Protein AF-A0A949FRY8-F1 (afdb_monomer)

Structure (mmCIF, N/CA/C/O backbone):
data_AF-A0A949FRY8-F1
#
_entry.id   AF-A0A949FRY8-F1
#
loop_
_atom_site.group_PDB
_atom_site.id
_atom_site.type_symbol
_atom_site.label_atom_id
_atom_site.label_alt_id
_atom_site.label_comp_id
_atom_site.label_asym_id
_atom_site.label_entity_id
_atom_site.label_seq_id
_atom_site.pdbx_PDB_ins_code
_atom_site.Cartn_x
_atom_site.Cartn_y
_atom_site.Cartn_z
_atom_site.occupancy
_atom_site.B_iso_or_equiv
_atom_site.auth_seq_id
_atom_site.auth_comp_id
_atom_site.auth_asym_id
_atom_site.auth_atom_id
_atom_site.pdbx_PDB_model_num
ATOM 1 N N . TRP A 1 1 ? -11.190 12.862 35.027 1.00 76.12 1 TRP A N 1
ATOM 2 C CA . TRP A 1 1 ? -12.661 12.863 34.946 1.00 76.12 1 TRP A CA 1
ATOM 3 C C . TRP A 1 1 ? -13.226 13.927 34.004 1.00 76.12 1 TRP A C 1
ATOM 5 O O . TRP A 1 1 ? -13.493 13.570 32.870 1.00 76.12 1 TRP A O 1
ATOM 15 N N . LEU A 1 2 ? -13.365 15.213 34.380 1.00 82.31 2 LEU A N 1
ATOM 16 C CA . LEU A 1 2 ? -14.053 16.210 33.523 1.00 82.31 2 LEU A CA 1
ATOM 17 C C . LEU A 1 2 ? -13.452 16.313 32.110 1.00 82.31 2 LEU A C 1
ATOM 19 O O . LEU A 1 2 ? -14.172 16.298 31.119 1.00 82.31 2 LEU A O 1
ATOM 23 N N . PHE A 1 3 ? -12.123 16.340 32.022 1.00 84.75 3 PHE A N 1
ATOM 24 C CA . PHE A 1 3 ? -11.415 16.319 30.744 1.00 84.75 3 PHE A CA 1
ATOM 25 C C . PHE A 1 3 ? -11.724 15.067 29.903 1.00 84.75 3 PHE A C 1
ATOM 27 O O . PHE A 1 3 ? -11.926 15.177 28.698 1.00 84.75 3 PHE A O 1
ATOM 34 N N . GLU A 1 4 ? -11.775 13.885 30.524 1.00 83.06 4 GLU A N 1
ATOM 35 C CA . GLU A 1 4 ? -12.012 12.612 29.828 1.00 83.06 4 GLU A CA 1
ATOM 36 C C . GLU A 1 4 ? -13.436 12.541 29.270 1.00 83.06 4 GLU A C 1
ATOM 38 O O . GLU A 1 4 ? -13.620 12.114 28.133 1.00 83.06 4 GLU A O 1
ATOM 43 N N . GLU A 1 5 ? -14.423 13.030 30.026 1.00 83.12 5 GLU A N 1
ATOM 44 C CA . GLU A 1 5 ? -15.814 13.145 29.572 1.00 83.12 5 GLU A CA 1
ATOM 45 C C . GLU A 1 5 ? -15.948 14.134 28.405 1.00 83.12 5 GLU A C 1
ATOM 47 O O . GLU A 1 5 ? -16.543 13.809 27.374 1.00 83.12 5 GLU A O 1
ATOM 52 N N . CYS A 1 6 ? -15.335 15.321 28.514 1.00 86.19 6 CYS A N 1
ATOM 53 C CA . CYS A 1 6 ? -15.311 16.296 27.422 1.00 86.19 6 CYS A CA 1
ATOM 54 C C . CYS A 1 6 ? -14.658 15.710 26.163 1.00 86.19 6 CYS A C 1
ATOM 56 O O . CYS A 1 6 ? -15.222 15.808 25.073 1.00 86.19 6 CYS A O 1
ATOM 58 N N . TYR A 1 7 ? -13.509 15.048 26.308 1.00 84.12 7 TYR A N 1
ATOM 59 C CA . TYR A 1 7 ? -12.798 14.439 25.189 1.00 84.12 7 TYR A CA 1
ATOM 60 C C . TYR A 1 7 ? -13.595 13.304 24.536 1.00 84.12 7 TYR A C 1
ATOM 62 O O . TYR A 1 7 ? -13.629 13.215 23.311 1.00 84.12 7 TYR A O 1
ATOM 70 N N . ALA A 1 8 ? -14.275 12.460 25.316 1.00 76.81 8 ALA A N 1
ATOM 71 C CA . ALA A 1 8 ? -15.113 11.386 24.782 1.00 76.81 8 ALA A CA 1
ATOM 72 C C . ALA A 1 8 ? -16.296 11.914 23.953 1.00 76.81 8 ALA A C 1
ATOM 74 O O . ALA A 1 8 ? -16.724 11.261 22.997 1.00 76.81 8 ALA A O 1
ATOM 75 N N . TRP A 1 9 ? -16.819 13.092 24.306 1.00 80.38 9 TRP A N 1
ATOM 76 C CA . TRP A 1 9 ? -17.918 13.727 23.584 1.00 80.38 9 TRP A CA 1
ATOM 77 C C . TRP A 1 9 ? -17.458 14.471 22.329 1.00 80.38 9 TRP A C 1
ATOM 79 O O . TRP A 1 9 ? -18.055 14.312 21.265 1.00 80.38 9 TRP A O 1
ATOM 89 N N . VAL A 1 10 ? -16.395 15.269 22.456 1.00 84.56 10 VAL A N 1
ATOM 90 C CA . VAL A 1 10 ? -15.826 16.070 21.361 1.00 84.56 10 VAL A CA 1
ATOM 91 C C . VAL A 1 10 ? -15.116 15.171 20.343 1.00 84.56 10 VAL A C 1
ATOM 93 O O . VAL A 1 10 ? -15.197 15.396 19.139 1.00 84.56 10 VAL A O 1
ATOM 96 N N . GLY A 1 11 ? -14.439 14.122 20.813 1.00 81.06 11 GLY A N 1
ATOM 97 C CA . GLY A 1 11 ? -13.675 13.199 19.975 1.00 81.06 11 GLY A CA 1
ATOM 98 C C . GLY A 1 11 ? -12.375 13.793 19.425 1.00 81.06 11 GLY A C 1
ATOM 99 O O . GLY A 1 11 ? -11.789 13.219 18.505 1.00 81.06 11 GLY A O 1
ATOM 100 N N . ASP A 1 12 ? -11.928 14.934 19.966 1.00 85.69 12 ASP A N 1
ATOM 101 C CA . ASP A 1 12 ? -10.720 15.632 19.538 1.00 85.69 12 ASP A CA 1
ATOM 102 C C . ASP A 1 12 ? -9.998 16.363 20.681 1.00 85.69 12 ASP A C 1
ATOM 104 O O . ASP A 1 12 ? -10.585 17.135 21.444 1.00 85.69 12 ASP A O 1
ATOM 108 N N . LEU A 1 13 ? -8.688 16.125 20.782 1.00 88.25 13 LEU A N 1
ATOM 109 C CA . LEU A 1 13 ? -7.864 16.595 21.894 1.00 88.25 13 LEU A CA 1
ATOM 110 C C . LEU A 1 13 ? -7.610 18.098 21.799 1.00 88.25 13 LEU A C 1
ATOM 112 O O . LEU A 1 13 ? -7.719 18.807 22.795 1.00 88.25 13 LEU A O 1
ATOM 116 N N . ALA A 1 14 ? -7.281 18.580 20.600 1.00 90.50 14 ALA A N 1
ATOM 117 C CA . ALA A 1 14 ? -6.985 19.987 20.374 1.00 90.50 14 ALA A CA 1
ATOM 118 C C . ALA A 1 14 ? -8.228 20.851 20.597 1.00 90.50 14 ALA A C 1
ATOM 120 O O . ALA A 1 14 ? -8.128 21.901 21.218 1.00 90.50 14 ALA A O 1
ATOM 121 N N . GLU A 1 15 ? -9.399 20.392 20.156 1.00 89.31 15 GLU A N 1
ATOM 122 C CA . GLU A 1 15 ? -10.671 21.075 20.394 1.00 89.31 15 GLU A CA 1
ATOM 123 C C . GLU A 1 15 ? -11.030 21.118 21.884 1.00 89.31 15 GLU A C 1
ATOM 125 O O . GLU A 1 15 ? -11.375 22.178 22.406 1.00 89.31 15 GLU A O 1
ATOM 130 N N . THR A 1 16 ? -10.849 19.997 22.592 1.00 91.19 16 THR A N 1
ATOM 131 C CA . THR A 1 16 ? -11.085 19.914 24.042 1.00 91.19 16 THR A CA 1
ATOM 132 C C . THR A 1 16 ? -10.162 20.861 24.812 1.00 91.19 16 THR A C 1
ATOM 134 O O . THR A 1 16 ? -10.627 21.657 25.625 1.00 91.19 16 THR A O 1
ATOM 137 N N . LEU A 1 17 ? -8.854 20.835 24.531 1.00 90.75 17 LEU A N 1
ATOM 138 C CA . LEU A 1 17 ? -7.884 21.737 25.159 1.00 90.75 17 LEU A CA 1
ATOM 139 C C . LEU A 1 17 ? -8.165 23.201 24.806 1.00 90.75 17 LEU A C 1
ATOM 141 O O . LEU A 1 17 ? -8.150 24.056 25.685 1.00 90.75 17 LEU A O 1
ATOM 145 N N . ASN A 1 18 ? -8.488 23.495 23.545 1.00 91.06 18 ASN A N 1
ATOM 146 C CA . ASN A 1 18 ? -8.797 24.854 23.111 1.00 91.06 18 ASN A CA 1
ATOM 147 C C . ASN A 1 18 ? -10.035 25.437 23.810 1.00 91.06 18 ASN A C 1
ATOM 149 O O . ASN A 1 18 ? -10.123 26.654 23.967 1.00 91.06 18 ASN A O 1
ATOM 153 N N . ALA A 1 19 ? -10.986 24.592 24.214 1.00 90.19 19 ALA A N 1
ATOM 154 C CA . ALA A 1 19 ? -12.159 24.999 24.979 1.00 90.19 19 ALA A CA 1
ATOM 155 C C . ALA A 1 19 ? -11.876 25.175 26.482 1.00 90.19 19 ALA A C 1
ATOM 157 O O . ALA A 1 19 ? -12.528 25.996 27.120 1.00 90.19 19 ALA A O 1
ATOM 158 N N . LEU A 1 20 ? -10.930 24.415 27.044 1.00 90.62 20 LEU A N 1
ATOM 159 C CA . LEU A 1 20 ? -10.640 24.407 28.483 1.00 90.62 20 LEU A CA 1
ATOM 160 C C . LEU A 1 20 ? -9.547 25.398 28.906 1.00 90.62 20 LEU A C 1
ATOM 162 O O . LEU A 1 20 ? -9.543 25.830 30.057 1.00 90.62 20 LEU A O 1
ATOM 166 N N . ILE A 1 21 ? -8.614 25.749 28.014 1.00 90.44 21 ILE A N 1
ATOM 167 C CA . ILE A 1 21 ? -7.531 26.689 28.332 1.00 90.44 21 ILE A CA 1
ATOM 168 C C . ILE A 1 21 ? -8.108 28.112 28.449 1.00 90.44 21 ILE A C 1
ATOM 170 O O . ILE A 1 21 ? -8.674 28.620 27.472 1.00 90.44 21 ILE A O 1
ATOM 174 N N . PRO A 1 22 ? -7.941 28.783 29.605 1.00 88.06 22 PRO A N 1
ATOM 175 C CA . PRO A 1 22 ? -8.439 30.138 29.804 1.00 88.06 22 PRO A CA 1
ATOM 176 C C . PRO A 1 22 ? -7.689 31.131 28.912 1.00 88.06 22 PRO A C 1
ATOM 178 O O . PRO A 1 22 ? -6.493 30.984 28.660 1.00 88.06 22 PRO A O 1
ATOM 181 N N . GLU A 1 23 ? -8.392 32.148 28.427 1.00 88.50 23 GLU A N 1
ATOM 182 C CA . GLU A 1 23 ? -7.793 33.229 27.643 1.00 88.50 23 GLU A CA 1
ATOM 183 C C . GLU A 1 23 ? -7.153 34.275 28.569 1.00 88.50 23 GLU A C 1
ATOM 185 O O . GLU A 1 23 ? -7.718 34.658 29.594 1.00 88.50 23 GLU A O 1
ATOM 190 N N . GLN A 1 24 ? -5.954 34.725 28.207 1.00 88.31 24 GLN A N 1
ATOM 191 C CA . GLN A 1 24 ? -5.219 35.821 28.841 1.00 88.31 24 GLN A CA 1
ATOM 192 C C . GLN A 1 24 ? -4.956 36.934 27.818 1.00 88.31 24 GLN A C 1
ATOM 194 O O . GLN A 1 24 ? -5.333 36.825 26.653 1.00 88.31 24 GLN A O 1
ATOM 199 N N . THR A 1 25 ? -4.284 38.011 28.238 1.00 84.00 25 THR A N 1
ATOM 200 C CA . THR A 1 25 ? -3.879 39.098 27.338 1.00 84.00 25 THR A CA 1
ATOM 201 C C . THR A 1 25 ? -3.108 38.549 26.138 1.00 84.00 25 THR A C 1
ATOM 203 O O . THR A 1 25 ? -2.018 37.981 26.293 1.00 84.00 25 THR A O 1
ATOM 206 N N . ALA A 1 26 ? -3.693 38.741 24.955 1.00 80.81 26 ALA A N 1
ATOM 207 C CA . ALA A 1 26 ? -3.183 38.213 23.703 1.00 80.81 26 ALA A CA 1
ATOM 208 C C . ALA A 1 26 ? -1.766 38.721 23.409 1.00 80.81 26 ALA A C 1
ATOM 210 O O . ALA A 1 26 ? -1.416 39.873 23.683 1.00 80.81 26 ALA A O 1
ATOM 211 N N . MET A 1 27 ? -0.936 37.841 22.859 1.00 83.38 27 MET A N 1
ATOM 212 C CA . MET A 1 27 ? 0.342 38.230 22.268 1.00 83.38 27 MET A CA 1
ATOM 213 C C . MET A 1 27 ? 0.123 38.981 20.950 1.00 83.38 27 MET A C 1
ATOM 215 O O . MET A 1 27 ? -0.942 38.890 20.343 1.00 83.38 27 MET A O 1
ATOM 219 N N . ALA A 1 28 ? 1.142 39.724 20.510 1.00 79.62 28 ALA A N 1
ATOM 220 C CA . ALA A 1 28 ? 1.143 40.318 19.177 1.00 79.62 28 ALA A CA 1
ATOM 221 C C . ALA A 1 28 ? 1.055 39.227 18.099 1.00 79.62 28 ALA A C 1
ATOM 223 O O . ALA A 1 28 ? 1.568 38.122 18.300 1.00 79.62 28 ALA A O 1
ATOM 224 N N . GLU A 1 29 ? 0.444 39.556 16.958 1.00 83.12 29 GLU A N 1
ATOM 225 C CA . GLU A 1 29 ? 0.411 38.666 15.798 1.00 83.12 29 GLU A CA 1
ATOM 226 C C . GLU A 1 29 ? 1.830 38.268 15.379 1.00 83.12 29 GLU A C 1
ATOM 228 O O . GLU A 1 29 ? 2.753 39.087 15.344 1.00 83.12 29 GLU A O 1
ATOM 233 N N . GLN A 1 30 ? 2.000 36.989 15.059 1.00 84.06 30 GLN A N 1
ATOM 234 C CA . GLN A 1 30 ? 3.271 36.427 14.619 1.00 84.06 30 GLN A CA 1
ATOM 235 C C . GLN A 1 30 ? 3.125 35.861 13.210 1.00 84.06 30 GLN A C 1
ATOM 237 O O . GLN A 1 30 ? 2.072 35.342 12.835 1.00 84.06 30 GLN A O 1
ATOM 242 N N . SER A 1 31 ? 4.202 35.932 12.426 1.00 88.62 31 SER A N 1
ATOM 243 C CA . SER A 1 31 ? 4.239 35.305 11.107 1.00 88.62 31 SER A CA 1
ATOM 244 C C . SER A 1 31 ? 4.176 33.781 11.222 1.00 88.62 31 SER A C 1
ATOM 246 O O . SER A 1 31 ? 4.634 33.191 12.202 1.00 88.62 31 SER A O 1
ATOM 248 N N . LEU A 1 32 ? 3.694 33.116 10.168 1.00 85.31 32 LEU A N 1
ATOM 249 C CA . LEU A 1 32 ? 3.722 31.654 10.089 1.00 85.31 32 LEU A CA 1
ATOM 250 C C . LEU A 1 32 ? 5.139 31.092 10.288 1.00 85.31 32 LEU A C 1
ATOM 252 O O . LEU A 1 32 ? 5.299 30.100 10.991 1.00 85.31 32 LEU A O 1
ATOM 256 N N . SER A 1 33 ? 6.164 31.737 9.721 1.00 85.44 33 SER A N 1
ATOM 257 C CA . SER A 1 33 ? 7.561 31.327 9.920 1.00 85.44 33 SER A CA 1
ATOM 258 C C . SER A 1 33 ? 7.957 31.343 11.397 1.00 85.44 33 SER A C 1
ATOM 260 O O . SER A 1 33 ? 8.504 30.360 11.882 1.00 85.44 33 SER A O 1
ATOM 262 N N . SER A 1 34 ? 7.576 32.389 12.137 1.00 87.38 34 SER A N 1
ATOM 263 C CA . SER A 1 34 ? 7.850 32.493 13.571 1.00 87.38 34 SER A CA 1
ATOM 264 C C . SER A 1 34 ? 7.170 31.381 14.375 1.00 87.38 34 SER A C 1
ATOM 266 O O . SER A 1 34 ? 7.779 30.830 15.293 1.00 87.38 34 SER A O 1
ATOM 268 N N . TRP A 1 35 ? 5.939 30.999 14.011 1.00 86.81 35 TRP A N 1
ATOM 269 C CA . TRP A 1 35 ? 5.269 29.853 14.630 1.00 86.81 35 TRP A CA 1
ATOM 270 C C . TRP A 1 35 ? 6.004 28.540 14.345 1.00 86.81 35 TRP A C 1
ATOM 272 O O . TRP A 1 35 ? 6.215 27.753 15.266 1.00 86.81 35 TRP A O 1
ATOM 282 N N . ILE A 1 36 ? 6.423 28.296 13.097 1.00 85.44 36 ILE A N 1
ATOM 283 C CA . ILE A 1 36 ? 7.158 27.076 12.724 1.00 85.44 36 ILE A CA 1
ATOM 284 C C . ILE A 1 36 ? 8.512 26.992 13.442 1.00 85.44 36 ILE A C 1
ATOM 286 O O . ILE A 1 36 ? 8.862 25.918 13.936 1.00 85.44 36 ILE A O 1
ATOM 290 N N . ASP A 1 37 ? 9.232 28.105 13.570 1.00 85.94 37 ASP A N 1
ATOM 291 C CA . ASP A 1 37 ? 10.505 28.151 14.294 1.00 85.94 37 ASP A CA 1
ATOM 292 C C . ASP A 1 37 ? 10.311 27.804 15.777 1.00 85.94 37 ASP A C 1
ATOM 294 O O . ASP A 1 37 ? 11.029 26.967 16.326 1.00 85.94 37 ASP A O 1
ATOM 298 N N . GLN A 1 38 ? 9.266 28.343 16.415 1.00 86.50 38 GLN A N 1
ATOM 299 C CA . GLN A 1 38 ? 8.925 28.003 17.800 1.00 86.50 38 GLN A CA 1
ATOM 300 C C . GLN A 1 38 ? 8.539 26.528 17.980 1.00 86.50 38 GLN A C 1
ATOM 302 O O . GLN A 1 38 ? 8.856 25.933 19.016 1.00 86.50 38 GLN A O 1
ATOM 307 N N . LEU A 1 39 ? 7.880 25.917 16.988 1.00 84.94 39 LEU A N 1
ATOM 308 C CA . LEU A 1 39 ? 7.609 24.476 16.990 1.00 84.94 39 LEU A CA 1
ATOM 309 C C . LEU A 1 39 ? 8.904 23.660 16.917 1.00 84.94 39 LEU A C 1
ATOM 311 O O . LEU A 1 39 ? 9.018 22.639 17.601 1.00 84.94 39 LEU A O 1
ATOM 315 N N . ASP A 1 40 ? 9.875 24.086 16.108 1.00 84.50 40 ASP A N 1
ATOM 316 C CA . ASP A 1 40 ? 11.157 23.389 15.996 1.00 84.50 40 ASP A CA 1
ATOM 317 C C . ASP A 1 40 ? 12.017 23.550 17.258 1.00 84.50 40 ASP A C 1
ATOM 319 O O . ASP A 1 40 ? 12.640 22.587 17.709 1.00 84.50 40 ASP A O 1
ATOM 323 N N . GLU A 1 41 ? 11.975 24.717 17.906 1.00 88.81 41 GLU A N 1
ATOM 324 C CA . GLU A 1 41 ? 12.578 24.927 19.226 1.00 88.81 41 GLU A CA 1
ATOM 325 C C . GLU A 1 41 ? 12.000 23.976 20.276 1.00 88.81 41 GLU A C 1
ATOM 327 O O . GLU A 1 41 ? 12.749 23.323 21.004 1.00 88.81 41 GLU A O 1
ATOM 332 N N . LEU A 1 42 ? 10.667 23.858 20.340 1.00 88.19 42 LEU A N 1
ATOM 333 C CA . LEU A 1 42 ? 9.992 22.982 21.300 1.00 88.19 42 LEU A CA 1
ATOM 334 C C . LEU A 1 42 ? 10.423 21.522 21.148 1.00 88.19 42 LEU A C 1
ATOM 336 O O . LEU A 1 42 ? 10.518 20.815 22.148 1.00 88.19 42 LEU A O 1
ATOM 340 N N . ARG A 1 43 ? 10.748 21.055 19.935 1.00 85.56 43 ARG A N 1
ATOM 341 C CA . ARG A 1 43 ? 11.257 19.685 19.719 1.00 85.56 43 ARG A CA 1
ATOM 342 C C . ARG A 1 43 ? 12.581 19.413 20.429 1.00 85.56 43 ARG A C 1
ATOM 344 O O . ARG A 1 43 ? 12.859 18.257 20.735 1.00 85.56 43 ARG A O 1
ATOM 351 N N . ARG A 1 44 ? 13.381 20.451 20.677 1.00 88.12 44 ARG A N 1
ATOM 352 C CA . ARG A 1 44 ? 14.721 20.357 21.277 1.00 88.12 44 ARG A CA 1
ATOM 353 C C . ARG A 1 44 ? 14.705 20.490 22.805 1.00 88.12 44 ARG A C 1
ATOM 355 O O . ARG A 1 44 ? 15.730 20.252 23.431 1.00 88.12 44 ARG A O 1
ATOM 362 N N . MET A 1 45 ? 13.560 20.849 23.389 1.00 93.12 45 MET A N 1
ATOM 363 C CA . MET A 1 45 ? 13.374 21.051 24.829 1.00 93.12 45 MET A CA 1
ATOM 364 C C . MET A 1 45 ? 13.027 19.750 25.571 1.00 93.12 45 MET A C 1
ATOM 366 O O . MET A 1 45 ? 12.418 18.826 25.015 1.00 93.12 45 MET A O 1
ATOM 370 N N . THR A 1 46 ? 13.366 19.697 26.857 1.00 94.75 46 THR A N 1
ATOM 371 C CA . THR A 1 46 ? 12.913 18.660 27.798 1.00 94.75 46 THR A CA 1
ATOM 372 C C . THR A 1 46 ? 11.409 18.767 28.065 1.00 94.75 46 THR A C 1
ATOM 374 O O . THR A 1 46 ? 10.784 19.791 27.791 1.00 94.75 46 THR A O 1
ATOM 377 N N 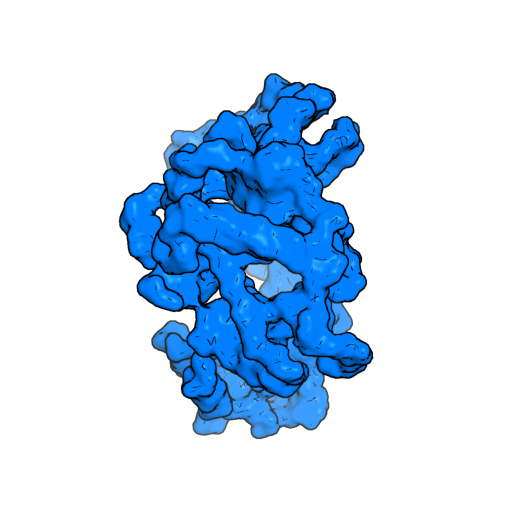. ASP A 1 47 ? 10.798 17.713 28.608 1.00 92.56 47 ASP A N 1
ATOM 378 C CA . ASP A 1 47 ? 9.350 17.709 28.861 1.00 92.56 47 ASP A CA 1
ATOM 379 C C . ASP A 1 47 ? 8.927 18.764 29.893 1.00 92.56 47 ASP A C 1
ATOM 381 O O . ASP A 1 47 ? 7.893 19.406 29.717 1.00 92.56 47 ASP A O 1
ATOM 385 N N . LEU A 1 48 ? 9.763 19.025 30.904 1.00 94.25 48 LEU A N 1
ATOM 386 C CA . LEU A 1 48 ? 9.514 20.079 31.891 1.00 94.25 48 LEU A CA 1
ATOM 387 C C . LEU A 1 48 ? 9.595 21.481 31.265 1.00 94.25 48 LEU A C 1
ATOM 389 O O . LEU A 1 48 ? 8.754 22.334 31.534 1.00 94.25 48 LEU A O 1
ATOM 393 N N . GLU A 1 49 ? 10.578 21.723 30.395 1.00 94.31 49 GLU A N 1
ATOM 394 C CA . GLU A 1 49 ? 10.704 22.994 29.669 1.00 94.31 49 GLU A CA 1
ATOM 395 C C . GLU A 1 49 ? 9.537 23.215 28.703 1.00 94.31 49 GLU A C 1
ATOM 397 O O . GLU A 1 49 ? 8.991 24.318 28.643 1.00 94.31 49 GLU A O 1
ATOM 402 N N . LYS A 1 50 ? 9.116 22.164 27.986 1.00 93.00 50 LYS A N 1
ATOM 403 C CA . LYS A 1 50 ? 7.926 22.206 27.125 1.00 93.00 50 LYS A CA 1
ATOM 404 C C . LYS A 1 50 ? 6.690 22.558 27.934 1.00 93.00 50 LYS A C 1
ATOM 406 O O . LYS A 1 50 ? 5.960 23.452 27.523 1.00 93.00 50 LYS A O 1
ATOM 411 N N . GLN A 1 51 ? 6.469 21.887 29.064 1.00 91.69 51 GLN A N 1
ATOM 412 C CA . GLN A 1 51 ? 5.326 22.157 29.931 1.00 91.69 51 GLN A CA 1
ATOM 413 C C . GLN A 1 51 ? 5.318 23.622 30.378 1.00 91.69 51 GLN A C 1
ATOM 415 O O . GLN A 1 51 ? 4.357 24.334 30.104 1.00 91.69 51 GLN A O 1
ATOM 420 N N . ASN A 1 52 ? 6.426 24.103 30.947 1.00 93.38 52 ASN A N 1
ATOM 421 C CA . ASN A 1 52 ? 6.540 25.487 31.411 1.00 93.38 52 ASN A CA 1
ATOM 422 C C . ASN A 1 52 ? 6.307 26.507 30.283 1.00 93.38 52 ASN A C 1
ATOM 424 O O . ASN A 1 52 ? 5.619 27.509 30.484 1.00 93.38 52 ASN A O 1
ATOM 428 N N . LYS A 1 53 ? 6.857 26.260 29.083 1.00 91.81 53 LYS A N 1
ATOM 429 C CA . LYS A 1 53 ? 6.656 27.132 27.916 1.00 91.81 53 LYS A CA 1
ATOM 430 C C . LYS A 1 53 ? 5.197 27.110 27.457 1.00 91.81 53 LYS A C 1
ATOM 432 O O . LYS A 1 53 ? 4.629 28.175 27.247 1.00 91.81 53 LYS A O 1
ATOM 437 N N . LEU A 1 54 ? 4.583 25.933 27.320 1.00 90.94 54 LEU A N 1
ATOM 438 C CA . LEU A 1 54 ? 3.196 25.785 26.864 1.00 90.94 54 LEU A CA 1
ATOM 439 C C . LEU A 1 54 ? 2.192 26.393 27.854 1.00 90.94 54 LEU A C 1
ATOM 441 O O . LEU A 1 54 ? 1.283 27.096 27.412 1.00 90.94 54 LEU A O 1
ATOM 445 N N . ASP A 1 55 ? 2.387 26.195 29.160 1.00 90.25 55 ASP A N 1
ATOM 446 C CA . ASP A 1 55 ? 1.515 26.729 30.216 1.00 90.25 55 ASP A CA 1
ATOM 447 C C . ASP A 1 55 ? 1.507 28.265 30.226 1.00 90.25 55 ASP A C 1
ATOM 449 O O . ASP A 1 55 ? 0.460 28.888 30.403 1.00 90.25 55 ASP A O 1
ATOM 453 N N . ALA A 1 56 ? 2.661 28.893 29.978 1.00 89.56 56 ALA A N 1
ATOM 454 C CA . ALA A 1 56 ? 2.770 30.349 29.889 1.00 89.56 56 ALA A CA 1
ATOM 455 C C . ALA A 1 56 ? 2.268 30.917 28.548 1.00 89.56 56 ALA A C 1
ATOM 457 O O . ALA A 1 56 ? 1.833 32.069 28.474 1.00 89.56 56 ALA A O 1
ATOM 458 N N . TRP A 1 57 ? 2.371 30.135 27.474 1.00 90.06 57 TRP A N 1
ATOM 459 C CA . TRP A 1 57 ? 2.192 30.613 26.107 1.00 90.06 57 TRP A CA 1
ATOM 460 C C . TRP A 1 57 ? 0.781 30.390 25.566 1.00 90.06 57 TRP A C 1
ATOM 462 O O . TRP A 1 57 ? 0.167 31.344 25.093 1.00 90.06 57 TRP A O 1
ATOM 472 N N . LEU A 1 58 ? 0.227 29.175 25.677 1.00 91.44 58 LEU A N 1
ATOM 473 C CA . LEU A 1 58 ? -1.081 28.821 25.105 1.00 91.44 58 LEU A CA 1
ATOM 474 C C . LEU A 1 58 ? -2.240 29.713 25.588 1.00 91.44 58 LEU A C 1
ATOM 476 O O . LEU A 1 58 ? -3.090 30.048 24.761 1.00 91.44 58 LEU A O 1
ATOM 480 N N . PRO A 1 59 ? -2.311 30.156 26.860 1.00 94.00 59 PRO A N 1
ATOM 481 C CA . PRO A 1 59 ? -3.360 31.080 27.299 1.00 94.00 59 PRO A CA 1
ATOM 482 C C . PRO A 1 59 ? -3.340 32.435 26.579 1.00 94.00 59 PRO A C 1
ATOM 484 O O . PRO A 1 59 ? -4.362 33.111 26.520 1.00 94.00 59 PRO A O 1
ATOM 487 N N . ARG A 1 60 ? -2.185 32.839 26.037 1.00 92.44 60 ARG A N 1
ATOM 488 C CA . ARG A 1 60 ? -1.971 34.141 25.391 1.00 92.44 60 ARG A CA 1
ATOM 489 C C . ARG A 1 60 ? -2.055 34.081 23.862 1.00 92.44 60 ARG A C 1
ATOM 491 O O . ARG A 1 60 ? -1.883 35.108 23.207 1.00 92.44 60 ARG A O 1
ATOM 498 N N 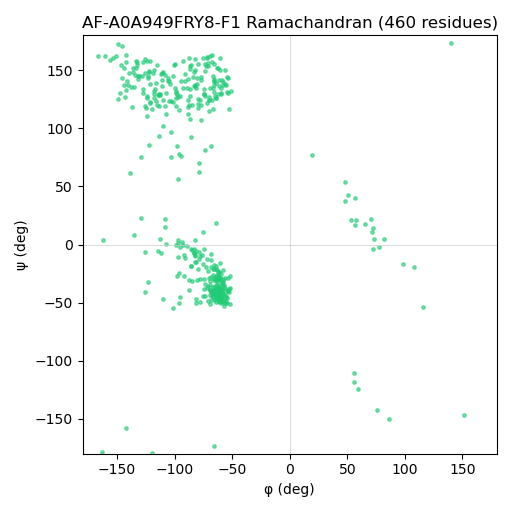. VAL A 1 61 ? -2.294 32.900 23.291 1.00 90.69 61 VAL A N 1
ATOM 499 C CA . VAL A 1 61 ? -2.558 32.722 21.858 1.00 90.69 61 VAL A CA 1
ATOM 500 C C . VAL A 1 61 ? -4.060 32.844 21.612 1.00 90.69 61 VAL A C 1
ATOM 502 O O . VAL A 1 61 ? -4.854 32.250 22.344 1.00 90.69 61 VAL A O 1
ATOM 505 N N . ALA A 1 62 ? -4.445 33.591 20.573 1.00 89.25 62 ALA A N 1
ATOM 506 C CA . ALA A 1 62 ? -5.839 33.720 20.161 1.00 89.25 62 ALA A CA 1
ATOM 507 C C . ALA A 1 62 ? -6.479 32.339 19.944 1.00 89.25 62 ALA A C 1
ATOM 509 O O . ALA A 1 62 ? -5.835 31.406 19.464 1.00 89.25 62 ALA A O 1
ATOM 510 N N . ARG A 1 63 ? -7.758 32.192 20.296 1.00 89.06 63 ARG A N 1
ATOM 511 C CA . ARG A 1 63 ? -8.446 30.891 20.325 1.00 89.06 63 ARG A CA 1
ATOM 512 C C . ARG A 1 63 ? -8.421 30.137 18.990 1.00 89.06 63 ARG A C 1
ATOM 514 O O . ARG A 1 63 ? -8.367 28.906 18.984 1.00 89.06 63 ARG A O 1
ATOM 521 N N . GLU A 1 64 ? -8.475 30.854 17.873 1.00 87.69 64 GLU A N 1
ATOM 522 C CA . GLU A 1 64 ? -8.431 30.279 16.523 1.00 87.69 64 GLU A CA 1
ATOM 523 C C . GLU A 1 64 ? -7.034 29.732 16.195 1.00 87.69 64 GLU A C 1
ATOM 525 O O . GLU A 1 64 ? -6.893 28.564 15.826 1.00 87.69 64 GLU A O 1
ATOM 530 N N . ASP A 1 65 ? -5.990 30.522 16.444 1.00 88.06 65 ASP A N 1
ATOM 531 C CA . ASP A 1 65 ? -4.597 30.112 16.241 1.00 88.06 65 ASP A CA 1
ATOM 532 C C . ASP A 1 65 ? -4.198 28.986 17.195 1.00 88.06 65 ASP A C 1
ATOM 534 O O . ASP A 1 65 ? -3.568 28.005 16.796 1.00 88.06 65 ASP A O 1
ATOM 538 N N . ARG A 1 66 ? -4.628 29.074 18.459 1.00 91.25 66 ARG A N 1
ATOM 539 C CA . ARG A 1 66 ? -4.385 28.061 19.489 1.00 91.25 66 ARG A CA 1
ATOM 540 C C . ARG A 1 66 ? -4.935 26.709 19.070 1.00 91.25 66 ARG A C 1
ATOM 542 O O . ARG A 1 66 ? -4.260 25.699 19.256 1.00 91.25 66 ARG A O 1
ATOM 549 N N . PHE A 1 67 ? -6.125 26.677 18.473 1.00 90.25 67 PHE A N 1
ATOM 550 C CA . PHE A 1 67 ? -6.687 25.447 17.927 1.00 90.25 67 PHE A CA 1
ATOM 551 C C . PHE A 1 67 ? -5.769 24.826 16.869 1.00 90.25 67 PHE A C 1
ATOM 553 O O . PHE A 1 67 ? -5.436 23.642 16.963 1.00 90.25 67 PHE A O 1
ATOM 560 N N . VAL A 1 68 ? -5.316 25.617 15.893 1.00 90.12 68 VAL A N 1
ATOM 561 C CA . VAL A 1 68 ? -4.427 25.144 14.820 1.00 90.12 68 VAL A CA 1
ATOM 562 C C . VAL A 1 68 ? -3.078 24.688 15.381 1.00 90.12 68 VAL A C 1
ATOM 564 O O . VAL A 1 68 ? -2.603 23.605 15.034 1.00 90.12 68 VAL A O 1
ATOM 567 N N . LEU A 1 69 ? -2.486 25.445 16.306 1.00 89.12 69 LEU A N 1
ATOM 568 C CA . LEU A 1 69 ? -1.237 25.074 16.971 1.00 89.12 69 LEU A CA 1
ATOM 569 C C . LEU A 1 69 ? -1.377 23.767 17.753 1.00 89.12 69 LEU A C 1
ATOM 571 O O . LEU A 1 69 ? -0.546 22.879 17.598 1.00 89.12 69 LEU A O 1
ATOM 575 N N . LEU A 1 70 ? -2.444 23.592 18.538 1.00 90.38 70 LEU A N 1
ATOM 576 C CA . LEU A 1 70 ? -2.711 22.348 19.271 1.00 90.38 70 LEU A CA 1
ATOM 577 C C . LEU A 1 70 ? -2.861 21.148 18.329 1.00 90.38 70 LEU A C 1
ATOM 579 O O . LEU A 1 70 ? -2.365 20.055 18.625 1.00 90.38 70 LEU A O 1
ATOM 583 N N . LYS A 1 71 ? -3.487 21.338 17.165 1.00 90.00 71 LYS A N 1
ATOM 584 C CA . LYS A 1 71 ? -3.558 20.304 16.125 1.00 90.00 71 LYS A CA 1
ATOM 585 C C . LYS A 1 71 ? -2.177 19.957 15.564 1.00 90.00 71 LYS A C 1
ATOM 587 O O . LYS A 1 71 ? -1.903 18.777 15.331 1.00 90.00 71 LYS A O 1
ATOM 592 N N . LEU A 1 72 ? -1.310 20.950 15.356 1.00 87.81 72 LEU A N 1
ATOM 593 C CA . LEU A 1 72 ? 0.070 20.745 14.905 1.00 87.81 72 LEU A CA 1
ATOM 594 C C . LEU A 1 72 ? 0.919 20.050 15.984 1.00 87.81 72 LEU A C 1
ATOM 596 O O . LEU A 1 72 ? 1.604 19.077 15.668 1.00 87.81 72 LEU A O 1
ATOM 600 N N . PHE A 1 73 ? 0.811 20.466 17.252 1.00 83.00 73 PHE A N 1
ATOM 601 C CA . PHE A 1 73 ? 1.510 19.869 18.400 1.00 83.00 73 PHE A CA 1
ATOM 602 C C . PHE A 1 73 ? 1.219 18.387 18.561 1.00 83.00 73 PHE A C 1
ATOM 604 O O . PHE A 1 73 ? 2.121 17.573 18.736 1.00 83.00 73 PHE A O 1
ATOM 611 N N . THR A 1 74 ? -0.061 18.041 18.504 1.00 82.12 74 THR A N 1
ATOM 612 C CA . THR A 1 74 ? -0.535 16.677 18.746 1.00 82.12 74 THR A CA 1
ATOM 613 C C . THR A 1 74 ? -0.422 15.785 17.508 1.00 82.12 74 THR A C 1
ATOM 615 O O . THR A 1 74 ? -0.748 14.602 17.573 1.00 82.12 74 THR A O 1
ATOM 618 N N . GLY A 1 75 ? -0.001 16.333 16.359 1.00 80.38 75 GLY A N 1
ATOM 619 C CA . GLY A 1 75 ? 0.017 15.618 15.080 1.00 80.38 75 GLY A CA 1
ATOM 620 C C . GLY A 1 75 ? -1.382 15.250 14.565 1.00 80.38 75 GLY A C 1
ATOM 621 O O . GLY A 1 75 ? -1.523 14.380 13.705 1.00 80.38 75 GLY A O 1
ATOM 622 N N . THR A 1 76 ? -2.433 15.890 15.089 1.00 81.56 76 THR A N 1
ATOM 623 C CA . THR A 1 76 ? -3.836 15.629 14.727 1.00 81.56 76 THR A CA 1
ATOM 624 C C . THR A 1 76 ? -4.374 16.599 13.675 1.00 81.56 76 THR A C 1
ATOM 626 O O . THR A 1 76 ? -5.546 16.511 13.297 1.00 81.56 76 THR A O 1
ATOM 629 N N . PHE A 1 77 ? -3.533 17.496 13.145 1.00 86.00 77 PHE A N 1
ATOM 630 C CA . PHE A 1 77 ? -3.897 18.405 12.057 1.00 86.00 77 PHE A CA 1
ATOM 631 C C . PHE A 1 77 ? -4.126 17.657 10.735 1.00 86.00 77 PHE A C 1
ATOM 633 O O . PHE A 1 77 ? -3.241 17.503 9.896 1.00 86.00 77 PHE A O 1
ATOM 640 N N . ARG A 1 78 ? -5.350 17.151 10.559 1.00 80.12 78 ARG A N 1
ATOM 641 C CA . ARG A 1 78 ? -5.777 16.340 9.412 1.00 80.12 78 ARG A CA 1
ATOM 642 C C . ARG A 1 78 ? -6.618 17.165 8.441 1.00 80.12 78 ARG A C 1
ATOM 644 O O . ARG A 1 78 ? -7.827 16.984 8.350 1.00 80.12 78 ARG A O 1
ATOM 651 N N . VAL A 1 79 ? -5.968 18.037 7.676 1.00 82.62 79 VAL A N 1
ATOM 652 C CA . VAL A 1 79 ? -6.620 18.861 6.633 1.00 82.62 79 VAL A CA 1
ATOM 653 C C . VAL A 1 79 ? -6.822 18.133 5.297 1.00 82.62 79 VAL A C 1
ATOM 655 O O . VAL A 1 79 ? -7.274 18.723 4.323 1.00 82.62 79 VAL A O 1
ATOM 658 N N . GLY A 1 80 ? -6.477 16.844 5.215 1.00 80.12 80 GLY A N 1
ATOM 659 C CA . GLY A 1 80 ? -6.583 16.069 3.972 1.00 80.12 80 GLY A CA 1
ATOM 660 C C . GLY A 1 80 ? -5.547 16.451 2.907 1.00 80.12 80 GLY A C 1
ATOM 661 O O . GLY A 1 80 ? -5.642 15.997 1.769 1.00 80.12 80 GLY A O 1
ATOM 662 N N . VAL A 1 81 ? -4.540 17.250 3.270 1.00 84.38 81 VAL A N 1
ATOM 663 C CA . VAL A 1 81 ? -3.442 17.621 2.376 1.00 84.38 81 VAL A CA 1
ATOM 664 C C . VAL A 1 81 ? -2.357 16.555 2.454 1.00 84.38 81 VAL A C 1
ATOM 666 O O . VAL A 1 81 ? -1.655 16.420 3.453 1.00 84.38 81 VAL A O 1
ATOM 669 N N . SER A 1 82 ? -2.243 15.764 1.392 1.00 82.31 82 SER A N 1
ATOM 670 C CA . SER A 1 82 ? -1.155 14.800 1.230 1.00 82.31 82 SER A CA 1
ATOM 671 C C . SER A 1 82 ? 0.057 15.450 0.558 1.00 82.31 82 SER A C 1
ATOM 673 O O . SER A 1 82 ? -0.080 16.443 -0.160 1.00 82.31 82 SER A O 1
ATOM 675 N N . LYS A 1 83 ? 1.241 14.838 0.706 1.00 82.06 83 LYS A N 1
ATOM 676 C CA . LYS A 1 83 ? 2.444 15.231 -0.053 1.00 82.06 83 LYS A CA 1
ATOM 677 C C . LYS A 1 83 ? 2.168 15.272 -1.563 1.00 82.06 83 LYS A C 1
ATOM 679 O O . LYS A 1 83 ? 2.581 16.210 -2.231 1.00 82.06 83 LYS A O 1
ATOM 684 N N . GLY A 1 84 ? 1.410 14.305 -2.086 1.00 84.50 84 GLY A N 1
ATOM 685 C CA . GLY A 1 84 ? 1.018 14.262 -3.498 1.00 84.50 84 GLY A CA 1
ATOM 686 C C . GLY A 1 84 ? 0.085 15.404 -3.913 1.00 84.50 84 GLY A C 1
ATOM 687 O O . GLY A 1 84 ? 0.232 15.939 -5.010 1.00 84.50 84 GLY A O 1
ATOM 688 N N . LEU A 1 85 ? -0.840 15.825 -3.039 1.00 88.31 85 LEU A N 1
ATOM 689 C CA . LEU A 1 85 ? -1.684 16.995 -3.302 1.00 88.31 85 LEU A CA 1
ATOM 690 C C . LEU A 1 85 ? -0.847 18.278 -3.354 1.00 88.31 85 LEU A C 1
ATOM 692 O O . LEU A 1 85 ? -1.045 19.089 -4.250 1.00 88.31 85 LEU A O 1
ATOM 696 N N . MET A 1 86 ? 0.114 18.428 -2.441 1.00 89.81 86 MET A N 1
ATOM 697 C CA . MET A 1 86 ? 1.050 19.554 -2.442 1.00 89.81 86 MET A CA 1
ATOM 698 C C . MET A 1 86 ? 1.916 19.570 -3.712 1.00 89.81 86 MET A C 1
ATOM 700 O O . MET A 1 86 ? 1.989 20.598 -4.376 1.00 89.81 86 MET A O 1
ATOM 704 N N . ILE A 1 87 ? 2.509 18.432 -4.098 1.00 89.31 87 ILE A N 1
ATOM 705 C CA . ILE A 1 87 ? 3.279 18.296 -5.349 1.00 89.31 87 ILE A CA 1
ATOM 706 C C . ILE A 1 87 ? 2.425 18.705 -6.550 1.00 89.31 87 ILE A C 1
ATOM 708 O O . ILE A 1 87 ? 2.877 19.467 -7.401 1.00 89.31 87 ILE A O 1
ATOM 712 N N . ARG A 1 88 ? 1.175 18.233 -6.605 1.00 90.06 88 ARG A N 1
ATOM 713 C CA . ARG A 1 88 ? 0.231 18.595 -7.663 1.00 90.06 88 ARG A CA 1
ATOM 714 C C . ARG A 1 88 ? -0.062 20.096 -7.675 1.00 90.06 88 ARG A C 1
ATOM 716 O O . ARG A 1 88 ? -0.022 20.681 -8.746 1.00 90.06 88 ARG A O 1
ATOM 723 N N . ALA A 1 89 ? -0.336 20.701 -6.523 1.00 93.12 89 ALA A N 1
ATOM 724 C CA . ALA A 1 89 ? -0.644 22.125 -6.431 1.00 93.12 89 ALA A CA 1
ATOM 725 C C . ALA A 1 89 ? 0.538 22.996 -6.887 1.00 93.12 89 ALA A C 1
ATOM 727 O O . ALA A 1 89 ? 0.351 23.933 -7.654 1.00 93.12 89 ALA A O 1
ATOM 728 N N . ILE A 1 90 ? 1.764 22.652 -6.478 1.00 91.94 90 ILE A N 1
ATOM 729 C CA . ILE A 1 90 ? 2.977 23.370 -6.897 1.00 91.94 90 ILE A CA 1
ATOM 730 C C . ILE A 1 90 ? 3.247 23.147 -8.390 1.00 91.94 90 ILE A C 1
ATOM 732 O O . ILE A 1 90 ? 3.586 24.090 -9.096 1.00 91.94 90 ILE A O 1
ATOM 736 N N . SER A 1 91 ? 3.057 21.924 -8.888 1.00 91.25 91 SER A N 1
ATOM 737 C CA . SER A 1 91 ? 3.148 21.599 -10.317 1.00 91.25 91 SER A CA 1
ATOM 738 C C . SER A 1 91 ? 2.156 22.418 -11.149 1.00 91.25 91 SER A C 1
ATOM 740 O O . SER A 1 91 ? 2.545 22.981 -12.165 1.00 91.25 91 SER A O 1
ATOM 742 N N . GLU A 1 92 ? 0.907 22.563 -10.698 1.00 94.38 92 GLU A N 1
ATOM 743 C CA . GLU A 1 92 ? -0.105 23.401 -11.357 1.00 94.38 92 GLU A CA 1
ATOM 744 C C . GLU A 1 92 ? 0.254 24.898 -11.280 1.00 94.38 92 GLU A C 1
ATOM 746 O O . GLU A 1 92 ? 0.148 25.599 -12.283 1.00 94.38 92 GLU A O 1
ATOM 751 N N . PHE A 1 93 ? 0.746 25.382 -10.135 1.00 94.12 93 PHE A N 1
ATOM 752 C CA . PHE A 1 93 ? 1.163 26.779 -9.947 1.00 94.12 93 PHE A CA 1
ATOM 753 C C . PHE A 1 93 ? 2.369 27.172 -10.815 1.00 94.12 93 PHE A C 1
ATOM 755 O O . PHE A 1 93 ? 2.420 28.273 -11.354 1.00 94.12 93 PHE A O 1
ATOM 762 N N . THR A 1 94 ? 3.338 26.268 -10.963 1.00 91.81 94 THR A N 1
ATOM 763 C CA . THR A 1 94 ? 4.606 26.517 -11.678 1.00 91.81 94 THR A CA 1
ATOM 764 C C . THR A 1 94 ? 4.602 26.021 -13.123 1.00 91.81 94 THR A C 1
ATOM 766 O O . THR A 1 94 ? 5.528 26.311 -13.874 1.00 91.81 94 THR A O 1
ATOM 769 N N . SER A 1 95 ? 3.587 25.246 -13.522 1.00 90.62 95 SER A N 1
ATOM 770 C CA . SER A 1 95 ? 3.562 24.463 -14.768 1.00 90.62 95 SER A CA 1
ATOM 771 C C . SER A 1 95 ? 4.722 23.461 -14.922 1.00 90.62 95 SER A C 1
ATOM 773 O O . SER A 1 95 ? 4.976 22.968 -16.022 1.00 90.62 95 SER A O 1
ATOM 775 N N . LEU A 1 96 ? 5.428 23.128 -13.835 1.00 89.06 96 LEU A N 1
ATOM 776 C CA . LEU A 1 96 ? 6.499 22.130 -13.839 1.00 89.06 96 LEU A CA 1
ATOM 777 C C . LEU A 1 96 ? 5.937 20.706 -13.727 1.00 89.06 96 LEU A C 1
ATOM 779 O O . LEU A 1 96 ? 4.907 20.505 -13.077 1.00 89.06 96 LEU A O 1
ATOM 783 N N . PRO A 1 97 ? 6.609 19.680 -14.287 1.00 86.25 97 PRO A N 1
ATOM 784 C CA . PRO A 1 97 ? 6.208 18.289 -14.094 1.00 86.25 97 PRO A CA 1
ATOM 785 C C . PRO A 1 97 ? 6.180 17.899 -12.609 1.00 86.25 97 PRO A C 1
ATOM 787 O O . PRO A 1 97 ? 7.093 18.232 -11.853 1.00 86.25 97 PRO A O 1
ATOM 790 N N . LYS A 1 98 ? 5.172 17.124 -12.187 1.00 86.69 98 LYS A N 1
ATOM 791 C CA . LYS A 1 98 ? 5.055 16.632 -10.798 1.00 86.69 98 LYS A CA 1
ATOM 792 C C . LYS A 1 98 ? 6.305 15.903 -10.323 1.00 86.69 98 LYS A C 1
ATOM 794 O O . LYS A 1 98 ? 6.734 16.107 -9.194 1.00 86.69 98 LYS A O 1
ATOM 799 N N . ALA A 1 99 ? 6.901 15.102 -11.201 1.00 82.44 99 ALA A N 1
ATOM 800 C CA . ALA A 1 99 ? 8.127 14.379 -10.916 1.00 82.44 99 ALA A CA 1
ATOM 801 C C . ALA A 1 99 ? 9.306 15.322 -10.608 1.00 82.44 99 ALA A C 1
ATOM 803 O O . ALA A 1 99 ? 10.054 15.047 -9.680 1.00 82.44 99 ALA A O 1
ATOM 804 N N . ALA A 1 100 ? 9.421 16.465 -11.296 1.00 83.62 100 ALA A N 1
ATOM 805 C CA . ALA A 1 100 ? 10.440 17.478 -11.002 1.00 83.62 100 ALA A CA 1
ATOM 806 C C . ALA A 1 100 ? 10.238 18.093 -9.606 1.00 83.62 100 ALA A C 1
ATOM 808 O O . ALA A 1 100 ? 11.169 18.189 -8.812 1.00 83.62 100 ALA A O 1
ATOM 809 N N . ILE A 1 101 ? 8.995 18.450 -9.268 1.00 87.38 101 ILE A N 1
ATOM 810 C CA . ILE A 1 101 ? 8.652 18.971 -7.936 1.00 87.38 101 ILE A CA 1
ATOM 811 C C . ILE A 1 101 ? 8.920 17.921 -6.848 1.00 87.38 101 ILE A C 1
ATOM 813 O O . ILE A 1 101 ? 9.471 18.238 -5.795 1.00 87.38 101 ILE A O 1
ATOM 817 N N . ALA A 1 102 ? 8.548 16.664 -7.094 1.00 84.56 102 ALA A N 1
ATOM 818 C CA . ALA A 1 102 ? 8.779 15.560 -6.172 1.00 84.56 102 ALA A CA 1
ATOM 819 C C . ALA A 1 102 ? 10.274 15.291 -5.945 1.00 84.56 102 ALA A C 1
ATOM 821 O O . ALA A 1 102 ? 10.662 15.002 -4.813 1.00 84.56 102 ALA A O 1
ATOM 822 N N . ASP A 1 103 ? 11.085 15.420 -6.997 1.00 81.19 103 ASP A N 1
ATOM 823 C CA . ASP A 1 103 ? 12.539 15.266 -6.969 1.00 81.19 103 ASP A CA 1
ATOM 824 C C . ASP A 1 103 ? 13.192 16.346 -6.102 1.00 81.19 103 ASP A C 1
ATOM 826 O O . ASP A 1 103 ? 13.920 16.043 -5.160 1.00 81.19 103 ASP A O 1
ATOM 830 N N . ARG A 1 104 ? 12.819 17.610 -6.322 1.00 84.12 104 ARG A N 1
ATOM 831 C CA . ARG A 1 104 ? 13.312 18.757 -5.541 1.00 84.12 104 ARG A CA 1
ATOM 832 C C . ARG A 1 104 ? 12.900 18.714 -4.068 1.00 84.12 104 ARG A C 1
ATOM 834 O O . ARG A 1 104 ? 13.597 19.264 -3.220 1.00 84.12 104 ARG A O 1
ATOM 841 N N . LEU A 1 105 ? 11.773 18.067 -3.763 1.00 82.38 105 LEU A N 1
ATOM 842 C CA . LEU A 1 105 ? 11.286 17.820 -2.400 1.00 82.38 105 LEU A CA 1
ATOM 843 C C . LEU A 1 105 ? 11.807 16.509 -1.789 1.00 82.38 105 LEU A C 1
ATOM 845 O O . LEU A 1 105 ? 11.421 16.162 -0.665 1.00 82.38 105 LEU A O 1
ATOM 849 N N . ALA A 1 106 ? 12.596 15.721 -2.520 1.00 75.25 106 ALA A N 1
ATOM 850 C CA . ALA A 1 106 ? 13.175 14.494 -1.995 1.00 75.25 106 ALA A CA 1
ATOM 851 C C . ALA A 1 106 ? 14.338 14.791 -1.034 1.00 75.25 106 ALA A C 1
ATOM 853 O O . ALA A 1 106 ? 14.909 15.879 -1.013 1.00 75.25 106 ALA A O 1
ATOM 854 N N . GLY A 1 107 ? 14.678 13.809 -0.197 1.00 69.69 107 GLY A N 1
ATOM 855 C CA . GLY A 1 107 ? 15.740 13.953 0.801 1.00 69.69 107 GLY A CA 1
ATOM 856 C C . GLY A 1 107 ? 15.347 14.796 2.023 1.00 69.69 107 GLY A C 1
ATOM 857 O O . GLY A 1 107 ? 14.234 14.677 2.547 1.00 69.69 107 GLY A O 1
ATOM 858 N N . ASP A 1 108 ? 16.301 15.587 2.523 1.00 66.75 108 ASP A N 1
ATOM 859 C CA . ASP A 1 108 ? 16.163 16.459 3.702 1.00 66.75 108 ASP A CA 1
ATOM 860 C C . ASP A 1 108 ? 15.832 17.903 3.289 1.00 66.75 108 ASP A C 1
ATOM 862 O O . ASP A 1 108 ? 16.567 18.844 3.585 1.00 66.75 108 ASP A O 1
ATOM 866 N N . TRP A 1 109 ? 14.741 18.077 2.536 1.00 80.19 109 TRP A N 1
ATOM 867 C CA . TRP A 1 109 ? 14.264 19.407 2.163 1.00 80.19 109 TRP A CA 1
ATOM 868 C C . TRP A 1 109 ? 13.826 20.180 3.413 1.00 80.19 109 TRP A C 1
ATOM 870 O O . TRP A 1 109 ? 13.012 19.689 4.203 1.00 80.19 109 TRP A O 1
ATOM 880 N N . LYS A 1 110 ? 14.348 21.398 3.581 1.00 79.50 110 LYS A N 1
ATOM 881 C CA . LYS A 1 110 ? 14.011 22.294 4.692 1.00 79.50 110 LYS A CA 1
ATOM 882 C C . LYS A 1 110 ? 13.375 23.569 4.157 1.00 79.50 110 LYS A C 1
ATOM 884 O O . LYS A 1 110 ? 13.953 24.157 3.249 1.00 79.50 110 LYS A O 1
ATOM 889 N N . PRO A 1 111 ? 12.247 24.016 4.731 1.00 81.38 111 PRO A N 1
ATOM 890 C CA . PRO A 1 111 ? 11.579 25.225 4.284 1.00 81.38 111 PRO A CA 1
ATOM 891 C C . PRO A 1 111 ? 12.437 26.458 4.578 1.00 81.38 111 PRO A C 1
ATOM 893 O O . PRO A 1 111 ? 12.702 26.798 5.726 1.00 81.38 111 PRO A O 1
ATOM 896 N N . SER A 1 112 ? 12.852 27.131 3.517 1.00 83.62 112 SER A N 1
ATOM 897 C CA . SER A 1 112 ? 13.508 28.439 3.506 1.00 83.62 112 SER A CA 1
ATOM 898 C C . SER A 1 112 ? 13.180 29.155 2.196 1.00 83.62 112 SER A C 1
ATOM 900 O O . SER A 1 112 ? 12.789 28.502 1.224 1.00 83.62 112 SER A O 1
ATOM 902 N N . SER A 1 113 ? 13.375 30.474 2.136 1.00 84.25 113 SER A N 1
ATOM 903 C CA . SER A 1 113 ? 13.188 31.232 0.891 1.00 84.25 113 SER A CA 1
ATOM 904 C C . SER A 1 113 ? 14.026 30.651 -0.255 1.00 84.25 113 SER A C 1
ATOM 906 O O . SER A 1 113 ? 13.490 30.353 -1.314 1.00 84.25 113 SER A O 1
ATOM 908 N N . GLU A 1 114 ? 15.300 30.341 0.002 1.00 84.75 114 GLU A N 1
ATOM 909 C CA . GLU A 1 114 ? 16.208 29.732 -0.982 1.00 84.75 114 GLU A CA 1
ATOM 910 C C . GLU A 1 114 ? 15.708 28.364 -1.482 1.00 84.75 114 GLU A C 1
ATOM 912 O O . GLU A 1 114 ? 15.703 28.079 -2.681 1.00 84.75 114 GLU A O 1
ATOM 917 N N . SER A 1 115 ? 15.244 27.506 -0.568 1.00 84.81 115 SER A N 1
ATOM 918 C CA . SER A 1 115 ? 14.71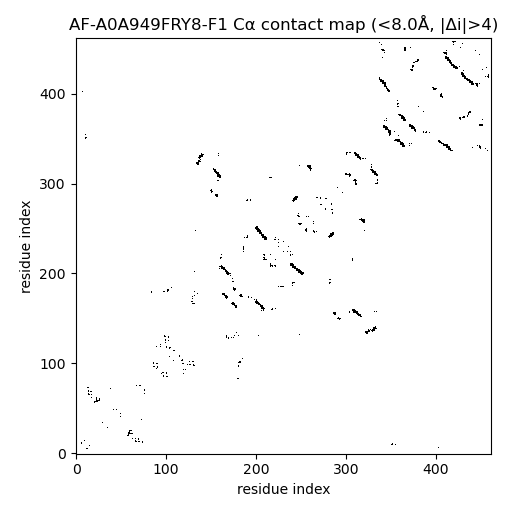2 26.187 -0.930 1.00 84.81 115 SER A CA 1
ATOM 919 C C . SER A 1 115 ? 13.425 26.280 -1.756 1.00 84.81 115 SER A C 1
ATOM 921 O O . SER A 1 115 ? 13.165 25.404 -2.583 1.00 84.81 115 SER A O 1
ATOM 923 N N . PHE A 1 116 ? 12.625 27.329 -1.531 1.00 88.12 116 PHE A N 1
ATOM 924 C CA . PHE A 1 116 ? 11.389 27.586 -2.256 1.00 88.12 116 PHE A CA 1
ATOM 925 C C . PHE A 1 116 ? 11.687 28.116 -3.658 1.00 88.12 116 PHE A C 1
ATOM 927 O O . PHE A 1 116 ? 11.132 27.596 -4.622 1.00 88.12 116 PHE A O 1
ATOM 934 N N . ASP A 1 117 ? 12.628 29.052 -3.791 1.00 88.62 117 ASP A N 1
ATOM 935 C CA . ASP A 1 117 ? 13.074 29.569 -5.089 1.00 88.62 117 ASP A CA 1
ATOM 936 C C . ASP A 1 117 ? 13.616 28.440 -5.973 1.00 88.62 117 ASP A C 1
ATOM 938 O O . ASP A 1 117 ? 13.245 28.306 -7.143 1.00 88.62 117 ASP A O 1
ATOM 942 N N . ARG A 1 118 ? 14.418 27.538 -5.391 1.00 85.19 118 ARG A N 1
ATOM 943 C CA . ARG A 1 118 ? 14.878 26.328 -6.085 1.00 85.19 118 ARG A CA 1
ATOM 944 C C . ARG A 1 118 ? 13.720 25.407 -6.464 1.00 85.19 118 ARG A C 1
ATOM 946 O O . ARG A 1 118 ? 13.725 24.838 -7.554 1.00 85.19 118 ARG A O 1
ATOM 953 N N . LEU A 1 119 ? 12.732 25.248 -5.583 1.00 87.19 119 LEU A N 1
ATOM 954 C CA . LEU A 1 119 ? 11.572 24.393 -5.825 1.00 87.19 119 LEU A CA 1
ATOM 955 C C . LEU A 1 119 ? 10.755 24.866 -7.034 1.00 87.19 119 LEU A C 1
ATOM 957 O O . LEU A 1 119 ? 10.336 24.027 -7.831 1.00 87.19 119 LEU A O 1
ATOM 961 N N . VAL A 1 120 ? 10.582 26.180 -7.203 1.00 88.81 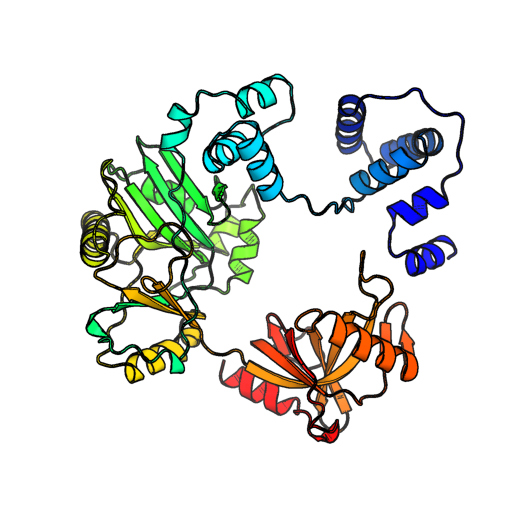120 VAL A N 1
ATOM 962 C CA . VAL A 1 120 ? 9.762 26.776 -8.275 1.00 88.81 120 VAL A CA 1
ATOM 963 C C . VAL A 1 120 ? 10.548 27.192 -9.524 1.00 88.81 120 VAL A C 1
ATOM 965 O O . VAL A 1 120 ? 9.944 27.627 -10.501 1.00 88.81 120 VAL A O 1
ATOM 968 N N . SER A 1 121 ? 11.875 27.035 -9.525 1.00 86.50 121 SER A N 1
ATOM 969 C CA . SER A 1 121 ? 12.742 27.406 -10.651 1.00 86.50 121 SER A CA 1
ATOM 970 C C . SER A 1 121 ? 12.364 26.700 -11.963 1.00 86.50 121 SER A C 1
ATOM 972 O O . SER A 1 121 ? 12.121 25.491 -11.992 1.00 86.50 121 SER A O 1
ATOM 974 N N . SER A 1 122 ? 12.368 27.430 -13.080 1.00 79.62 122 SER A N 1
ATOM 975 C CA . SER A 1 122 ? 12.014 26.910 -14.408 1.00 79.62 122 SER A CA 1
ATOM 976 C C . SER A 1 122 ? 13.059 25.964 -15.021 1.00 79.62 122 SER A C 1
ATOM 978 O O . SER A 1 122 ? 12.740 25.249 -15.975 1.00 79.62 122 SER A O 1
ATOM 980 N N . ASP A 1 123 ? 14.273 25.893 -14.465 1.00 71.50 123 ASP A N 1
ATOM 981 C CA . ASP A 1 123 ? 15.380 25.066 -14.967 1.00 71.50 123 ASP A CA 1
ATOM 982 C C . ASP A 1 123 ? 15.240 23.580 -14.585 1.00 71.50 123 ASP A C 1
ATOM 984 O O . ASP A 1 123 ? 16.062 22.999 -13.884 1.00 71.50 123 ASP A O 1
ATOM 988 N N . TRP A 1 124 ? 14.182 22.922 -15.065 1.00 64.06 124 TRP A N 1
ATOM 989 C CA . TRP A 1 124 ? 13.913 21.508 -14.763 1.00 64.06 124 TRP A CA 1
ATOM 990 C C . TRP A 1 124 ? 14.673 20.512 -15.650 1.00 64.06 124 TRP A C 1
ATOM 992 O O . TRP A 1 124 ? 14.621 19.309 -15.410 1.00 64.06 124 TRP A O 1
ATOM 1002 N N . ARG A 1 125 ? 15.382 20.968 -16.694 1.00 58.16 125 ARG A N 1
ATOM 1003 C CA . ARG A 1 125 ? 16.054 20.067 -17.654 1.00 58.16 125 ARG A CA 1
ATOM 1004 C C . ARG A 1 125 ? 17.125 19.186 -16.998 1.00 58.16 125 ARG A C 1
ATOM 1006 O O . ARG A 1 125 ? 17.301 18.054 -17.439 1.00 58.16 125 ARG A O 1
ATOM 1013 N N . GLN A 1 126 ? 17.783 19.665 -15.939 1.00 57.88 126 GLN A N 1
ATOM 1014 C CA . GLN A 1 126 ? 18.712 18.854 -15.136 1.00 57.88 126 GLN A CA 1
ATOM 1015 C C . GLN A 1 126 ? 17.990 17.776 -14.310 1.00 57.88 126 GLN A C 1
ATOM 1017 O O . GLN A 1 126 ? 18.538 16.700 -14.109 1.00 57.88 126 GLN A O 1
ATOM 1022 N N . ASP A 1 127 ? 16.735 18.012 -13.923 1.00 59.72 127 ASP A N 1
ATOM 1023 C CA . ASP A 1 127 ? 15.935 17.068 -13.135 1.00 59.72 127 ASP A CA 1
ATOM 1024 C C . ASP A 1 127 ? 15.435 15.885 -13.989 1.00 59.72 127 ASP A C 1
ATOM 1026 O O . ASP A 1 127 ? 14.994 14.873 -13.450 1.00 59.72 127 ASP A O 1
ATOM 1030 N N . SER A 1 128 ? 15.467 15.993 -15.326 1.00 63.78 128 SER A N 1
ATOM 1031 C CA . SER A 1 128 ? 14.913 14.980 -16.241 1.00 63.78 128 SER A CA 1
ATOM 1032 C C . SER A 1 128 ? 15.626 13.625 -16.174 1.00 63.78 128 SER A C 1
ATOM 1034 O O . SER A 1 128 ? 14.975 12.590 -16.327 1.00 63.78 128 SER A O 1
ATOM 1036 N N . ASP A 1 129 ? 16.926 13.617 -15.865 1.00 76.69 129 ASP A N 1
ATOM 1037 C CA . ASP A 1 129 ? 17.716 12.389 -15.747 1.00 76.69 129 ASP A CA 1
ATOM 1038 C C . ASP A 1 129 ? 17.237 11.526 -14.567 1.00 76.69 129 ASP A C 1
ATOM 1040 O O . ASP A 1 129 ? 17.261 10.302 -14.640 1.00 76.69 129 ASP A O 1
ATOM 1044 N N . SER A 1 130 ? 16.693 12.133 -13.515 1.00 78.88 130 SER A N 1
ATOM 1045 C CA . SER A 1 130 ? 16.207 11.417 -12.330 1.00 78.88 130 SER A CA 1
ATOM 1046 C C . SER A 1 130 ? 14.736 11.024 -12.424 1.00 78.88 130 SER A C 1
ATOM 1048 O O . SER A 1 130 ? 14.262 10.286 -11.568 1.00 78.88 130 SER A O 1
ATOM 1050 N N . GLN A 1 131 ? 13.976 11.538 -13.396 1.00 83.44 131 GLN A N 1
ATOM 1051 C CA . GLN A 1 131 ? 12.514 11.428 -13.385 1.00 83.44 131 GLN A CA 1
ATOM 1052 C C . GLN A 1 131 ? 12.002 10.082 -13.916 1.00 83.44 131 GLN A C 1
ATOM 1054 O O . GLN A 1 131 ? 12.469 9.619 -14.965 1.00 83.44 131 GLN A O 1
ATOM 1059 N N . PRO A 1 132 ? 10.990 9.486 -13.251 1.00 88.88 132 PRO A N 1
ATOM 1060 C CA . PRO A 1 132 ? 10.321 8.295 -13.735 1.00 88.88 132 PRO A CA 1
ATOM 1061 C C . PRO A 1 132 ? 9.433 8.624 -14.927 1.00 88.88 132 PRO A C 1
ATOM 1063 O O . PRO A 1 132 ? 8.889 9.724 -15.062 1.00 88.88 132 PRO A O 1
ATOM 1066 N N . TYR A 1 133 ? 9.214 7.620 -15.764 1.00 89.12 133 TYR A N 1
ATOM 1067 C CA . TYR A 1 133 ? 8.136 7.662 -16.733 1.00 89.12 133 TYR A CA 1
ATOM 1068 C C . TYR A 1 133 ? 6.779 7.473 -16.038 1.00 89.12 133 TYR A C 1
ATOM 1070 O O . TYR A 1 133 ? 6.698 6.846 -14.978 1.00 89.12 133 TYR A O 1
ATOM 1078 N N . PRO A 1 134 ? 5.671 7.955 -16.630 1.00 86.31 134 PRO A N 1
ATOM 1079 C CA . PRO A 1 134 ? 4.335 7.655 -16.126 1.00 86.31 134 PRO A CA 1
ATOM 1080 C C . PRO A 1 134 ? 4.118 6.144 -16.008 1.00 86.31 134 PRO A C 1
ATOM 1082 O O . PRO A 1 134 ? 4.380 5.417 -16.958 1.00 86.31 134 PRO A O 1
ATOM 1085 N N . PHE A 1 135 ? 3.617 5.667 -14.869 1.00 90.50 135 PHE A N 1
ATOM 1086 C CA . PHE A 1 135 ? 3.369 4.239 -14.658 1.00 90.50 135 PHE A CA 1
ATOM 1087 C C . PHE A 1 135 ? 2.140 3.753 -15.442 1.00 90.50 135 PHE A C 1
ATOM 1089 O O . PHE A 1 135 ? 1.036 4.281 -15.270 1.00 90.50 135 PHE A O 1
ATOM 1096 N N . ALA A 1 136 ? 2.305 2.681 -16.218 1.00 88.94 136 ALA A N 1
ATOM 1097 C CA . ALA A 1 136 ? 1.215 1.956 -16.872 1.00 88.94 136 ALA A CA 1
ATOM 1098 C C . ALA A 1 136 ? 0.212 1.406 -15.852 1.00 88.94 136 ALA A C 1
ATOM 1100 O O . ALA A 1 136 ? 0.614 0.796 -14.864 1.00 88.94 136 ALA A O 1
ATOM 1101 N N . LEU A 1 137 ? -1.096 1.547 -16.064 1.00 88.75 137 LEU A N 1
ATOM 1102 C CA . LEU A 1 137 ? -2.106 0.985 -15.159 1.00 88.75 137 LEU A CA 1
ATOM 1103 C C . LEU A 1 137 ? -2.836 -0.202 -15.785 1.00 88.75 137 LEU A C 1
ATOM 1105 O O . LEU A 1 137 ? -3.115 -0.210 -16.976 1.00 88.75 137 LEU A O 1
ATOM 1109 N N . ALA A 1 138 ? -3.191 -1.177 -14.946 1.00 89.31 138 ALA A N 1
ATOM 1110 C CA . ALA A 1 138 ? -3.946 -2.356 -15.354 1.00 89.31 138 ALA A CA 1
ATOM 1111 C C . ALA A 1 138 ? -5.408 -2.297 -14.896 1.00 89.31 138 ALA A C 1
ATOM 1113 O O . ALA A 1 138 ? -5.713 -1.846 -13.779 1.00 89.31 138 ALA A O 1
ATOM 1114 N N . HIS A 1 139 ? -6.301 -2.809 -15.740 1.00 90.25 139 HIS A N 1
ATOM 1115 C CA . HIS A 1 139 ? -7.726 -2.947 -15.444 1.00 90.25 139 HIS A CA 1
ATOM 1116 C C . HIS A 1 139 ? -8.037 -4.313 -14.814 1.00 90.25 139 HIS A C 1
ATOM 1118 O O . HIS A 1 139 ? -7.352 -5.286 -15.124 1.00 90.25 139 HIS A O 1
ATOM 1124 N N . PRO A 1 140 ? -9.021 -4.413 -13.900 1.00 89.88 140 PRO A N 1
ATOM 1125 C CA . PRO A 1 140 ? -9.517 -5.712 -13.455 1.00 89.88 140 PRO A CA 1
ATOM 1126 C C . PRO A 1 140 ? -9.988 -6.545 -14.648 1.00 89.88 140 PRO A C 1
ATOM 1128 O O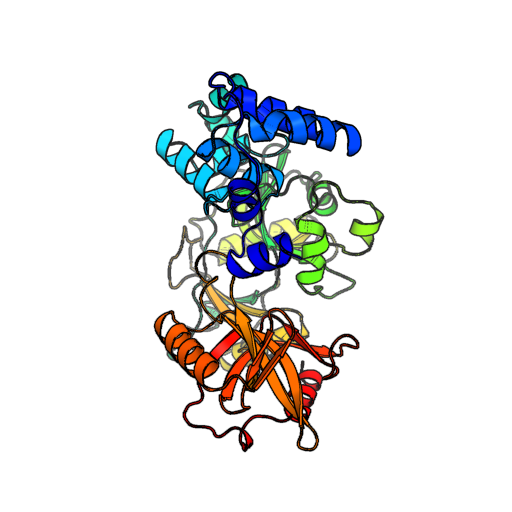 . PRO A 1 140 ? -10.621 -6.007 -15.557 1.00 89.88 140 PRO A O 1
ATOM 1131 N N . TRP A 1 141 ? -9.658 -7.831 -14.634 1.00 86.75 141 TRP A N 1
ATOM 1132 C CA . TRP A 1 141 ? -10.230 -8.809 -15.546 1.00 86.75 141 TRP A CA 1
ATOM 1133 C C . TRP A 1 141 ? -11.532 -9.357 -14.967 1.00 86.75 141 TRP A C 1
ATOM 1135 O O . TRP A 1 141 ? -11.536 -9.831 -13.833 1.00 86.75 141 TRP A O 1
ATOM 1145 N N . GLU A 1 142 ? -12.612 -9.316 -15.742 1.00 78.75 142 GLU A N 1
ATOM 1146 C CA . GLU A 1 142 ? -13.871 -9.993 -15.408 1.00 78.75 142 GLU A CA 1
ATOM 1147 C C . GLU A 1 142 ? -14.056 -11.147 -16.394 1.00 78.75 142 GLU A C 1
ATOM 1149 O O . GLU A 1 142 ? -13.834 -10.967 -17.585 1.00 78.75 142 GLU A O 1
ATOM 1154 N N . GLU A 1 143 ? -14.464 -12.331 -15.945 1.00 67.56 143 GLU A N 1
ATOM 1155 C CA . GLU A 1 143 ? -14.584 -13.509 -16.827 1.00 67.56 143 GLU A CA 1
ATOM 1156 C C . GLU A 1 143 ? -15.641 -13.331 -17.926 1.00 67.56 143 GLU A C 1
ATOM 1158 O O . GLU A 1 143 ? -15.497 -13.841 -19.034 1.00 67.56 143 GLU A O 1
ATOM 1163 N N . THR A 1 144 ? -16.660 -12.516 -17.659 1.00 59.28 144 THR A N 1
ATOM 1164 C CA . THR A 1 144 ? -17.652 -12.063 -18.642 1.00 59.28 144 THR A CA 1
ATOM 1165 C C . THR A 1 144 ? -17.072 -11.118 -19.697 1.00 59.28 144 THR A C 1
ATOM 1167 O O . THR A 1 144 ? -17.712 -10.900 -20.723 1.00 59.28 144 THR A O 1
ATOM 1170 N N . SER A 1 145 ? -15.858 -10.590 -19.487 1.00 58.03 145 SER A N 1
ATOM 1171 C CA . SER A 1 145 ? -15.125 -9.781 -20.476 1.00 58.03 145 SER A CA 1
ATOM 1172 C C . SER A 1 145 ? -14.672 -10.595 -21.682 1.00 58.03 145 SER A C 1
ATOM 1174 O O . SER A 1 145 ? -14.170 -9.981 -22.619 1.00 58.03 145 SER A O 1
ATOM 1176 N N . ASN A 1 146 ? -14.826 -11.929 -21.622 1.00 53.31 146 ASN A N 1
ATOM 1177 C CA . ASN A 1 146 ? -14.704 -12.916 -22.693 1.00 53.31 146 ASN A CA 1
ATOM 1178 C C . ASN A 1 146 ? -13.913 -12.378 -23.896 1.00 53.31 146 ASN A C 1
ATOM 1180 O O . ASN A 1 146 ? -14.510 -11.944 -24.885 1.00 53.31 146 ASN A O 1
ATOM 1184 N N . PRO A 1 147 ? -12.576 -12.311 -23.801 1.00 54.62 147 PRO A N 1
ATOM 1185 C CA . PRO A 1 147 ? -11.790 -11.829 -24.915 1.00 54.62 147 PRO A CA 1
ATOM 1186 C C . PRO A 1 147 ? -12.008 -12.821 -26.041 1.00 54.62 147 PRO A C 1
ATOM 1188 O O . PRO A 1 147 ? -11.728 -14.009 -25.893 1.00 54.62 147 PRO A O 1
ATOM 1191 N N . SER A 1 148 ? -12.422 -12.335 -27.200 1.00 59.16 148 SER A N 1
ATOM 1192 C CA . SER A 1 148 ? -12.289 -13.053 -28.468 1.00 59.16 148 SER A CA 1
ATOM 1193 C C . SER A 1 148 ? -10.815 -13.283 -28.859 1.00 59.16 148 SER A C 1
ATOM 1195 O O . SER A 1 148 ? -10.509 -13.464 -30.032 1.00 59.16 148 SER A O 1
ATOM 1197 N N . GLU A 1 149 ? -9.894 -13.186 -27.901 1.00 71.06 149 GLU A N 1
ATOM 1198 C CA . GLU A 1 149 ? -8.453 -13.088 -28.069 1.00 71.06 149 GLU A CA 1
ATOM 1199 C C . GLU A 1 149 ? -7.789 -14.362 -27.551 1.00 71.06 149 GLU A C 1
ATOM 1201 O O . GLU A 1 149 ? -8.250 -15.001 -26.595 1.00 71.06 149 GLU A O 1
ATOM 1206 N N . SER A 1 150 ? -6.696 -14.734 -28.209 1.00 86.94 150 SER A N 1
ATOM 1207 C CA . SER A 1 150 ? -5.952 -15.940 -27.887 1.00 86.94 150 SER A CA 1
ATOM 1208 C C . SER A 1 150 ? -5.108 -15.714 -26.639 1.00 86.94 150 SER A C 1
ATOM 1210 O O . SER A 1 150 ? -4.522 -14.649 -26.458 1.00 86.94 150 SER A O 1
ATOM 1212 N N . VAL A 1 151 ? -4.956 -16.742 -25.799 1.00 90.69 151 VAL A N 1
ATOM 1213 C CA . VAL A 1 151 ? -3.987 -16.704 -24.687 1.00 90.69 151 VAL A CA 1
ATOM 1214 C C . VAL A 1 151 ? -2.565 -16.450 -25.197 1.00 90.69 151 VAL A C 1
ATOM 1216 O O . VAL A 1 151 ? -1.778 -15.805 -24.512 1.00 90.69 151 VAL A O 1
ATOM 1219 N N . ALA A 1 152 ? -2.254 -16.878 -26.426 1.00 91.69 152 ALA A N 1
ATOM 1220 C CA . ALA A 1 152 ? -0.956 -16.648 -27.059 1.00 91.69 152 ALA A CA 1
ATOM 1221 C C . ALA A 1 152 ? -0.638 -15.162 -27.312 1.00 91.69 152 ALA A C 1
ATOM 1223 O O . ALA A 1 152 ? 0.530 -14.819 -27.475 1.00 91.69 152 ALA A O 1
ATOM 1224 N N . ASP A 1 153 ? -1.643 -14.281 -27.310 1.00 92.44 153 ASP A N 1
ATOM 1225 C CA . ASP A 1 153 ? -1.457 -12.835 -27.484 1.00 92.44 153 ASP A CA 1
ATOM 1226 C C . ASP A 1 153 ? -0.977 -12.151 -26.187 1.00 92.44 153 ASP A C 1
ATOM 1228 O O . ASP A 1 153 ? -0.644 -10.961 -26.182 1.00 92.44 15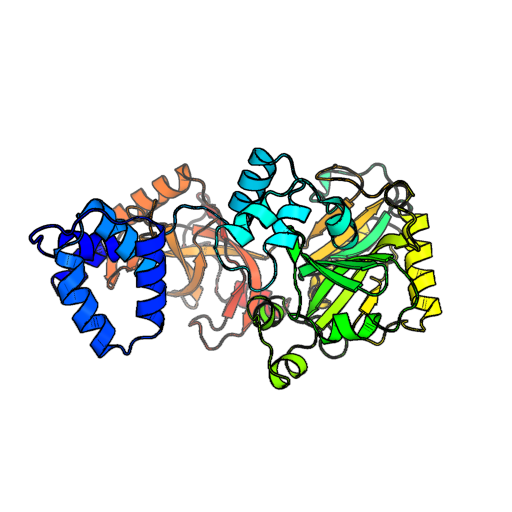3 ASP A O 1
ATOM 1232 N N . TYR A 1 154 ? -0.929 -12.895 -25.075 1.00 94.06 154 TYR A N 1
ATOM 1233 C CA . TYR A 1 154 ? -0.669 -12.382 -23.738 1.00 94.06 154 TYR A CA 1
ATOM 1234 C C . TYR A 1 154 ? 0.615 -12.950 -23.123 1.00 94.06 154 TYR A C 1
ATOM 1236 O O . TYR A 1 154 ? 0.843 -14.154 -23.072 1.00 94.06 154 TYR A O 1
ATOM 1244 N N . SER A 1 155 ? 1.419 -12.059 -22.544 1.00 95.69 155 SER A N 1
ATOM 1245 C CA . SER A 1 155 ? 2.387 -12.406 -21.507 1.00 95.69 155 SER A CA 1
ATOM 1246 C C . SER A 1 155 ? 1.652 -12.571 -20.178 1.00 95.69 155 SER A C 1
ATOM 1248 O O . SER A 1 155 ? 0.952 -11.650 -19.735 1.00 95.69 155 SER A O 1
ATOM 1250 N N . ILE A 1 156 ? 1.815 -13.731 -19.543 1.00 96.94 156 ILE A N 1
ATOM 1251 C CA . ILE A 1 156 ? 1.230 -14.048 -18.240 1.00 96.94 156 ILE A CA 1
ATOM 1252 C C . ILE A 1 156 ? 2.337 -13.979 -17.199 1.00 96.94 156 ILE A C 1
ATOM 1254 O O . ILE A 1 156 ? 3.332 -14.688 -17.301 1.00 96.94 156 ILE A O 1
ATOM 1258 N N . GLU A 1 157 ? 2.163 -13.159 -16.175 1.00 96.69 157 GLU A N 1
ATOM 1259 C CA . GLU A 1 157 ? 3.127 -13.024 -15.081 1.00 96.69 157 GLU A CA 1
ATOM 1260 C C . GLU A 1 157 ? 2.412 -13.077 -13.735 1.00 96.69 157 GLU A C 1
ATOM 1262 O O . GLU A 1 157 ? 1.226 -12.762 -13.632 1.00 96.69 157 GLU A O 1
ATOM 1267 N N . TRP A 1 158 ? 3.127 -13.431 -12.672 1.00 96.19 158 TRP A N 1
ATOM 1268 C CA . TRP A 1 158 ? 2.560 -13.376 -11.328 1.00 96.19 158 TRP A CA 1
ATOM 1269 C C . TRP A 1 158 ? 2.276 -11.935 -10.915 1.00 96.19 158 TRP A C 1
ATOM 1271 O O . TRP A 1 158 ? 3.106 -11.035 -11.065 1.00 96.19 158 TRP A O 1
ATOM 1281 N N . LYS A 1 159 ? 1.091 -11.714 -10.346 1.00 95.19 159 LYS A N 1
ATOM 1282 C CA . LYS A 1 159 ? 0.749 -10.440 -9.732 1.00 95.19 159 LYS A CA 1
ATOM 1283 C C . LYS A 1 159 ? 1.234 -10.430 -8.286 1.00 95.19 159 LYS A C 1
ATOM 1285 O O . LYS A 1 159 ? 0.508 -10.838 -7.385 1.00 95.19 159 LYS A O 1
ATOM 1290 N N . TRP A 1 160 ? 2.436 -9.926 -8.059 1.00 94.31 160 TRP A N 1
ATOM 1291 C CA . TRP A 1 160 ? 3.013 -9.850 -6.719 1.00 94.31 160 TRP A CA 1
ATOM 1292 C C . TRP A 1 160 ? 2.342 -8.792 -5.812 1.00 94.31 160 TRP A C 1
ATOM 1294 O O . TRP A 1 160 ? 1.767 -7.815 -6.306 1.00 94.31 160 TRP A O 1
ATOM 1304 N N . ASP A 1 161 ? 2.410 -9.007 -4.489 1.00 88.62 161 ASP A N 1
ATOM 1305 C CA . ASP A 1 161 ? 1.980 -8.072 -3.425 1.00 88.62 161 ASP A CA 1
ATOM 1306 C C . ASP A 1 161 ? 3.207 -7.311 -2.885 1.00 88.62 161 ASP A C 1
ATOM 1308 O O . ASP A 1 161 ? 3.856 -7.734 -1.924 1.00 88.62 161 ASP A O 1
ATOM 1312 N N . GLY A 1 162 ? 3.584 -6.219 -3.557 1.00 91.88 162 GLY A N 1
ATOM 1313 C CA . GLY A 1 162 ? 4.812 -5.475 -3.282 1.00 91.88 162 GLY A CA 1
ATOM 1314 C C . GLY A 1 162 ? 4.678 -3.961 -3.405 1.00 91.88 162 GLY A C 1
ATOM 1315 O O . GLY A 1 162 ? 3.598 -3.378 -3.283 1.00 91.88 162 GLY A O 1
ATOM 1316 N N . ILE A 1 163 ? 5.821 -3.307 -3.618 1.00 92.25 163 ILE A N 1
ATOM 1317 C CA . ILE A 1 163 ? 5.872 -1.899 -4.017 1.00 92.25 163 ILE A CA 1
ATOM 1318 C C . ILE A 1 163 ? 6.281 -1.826 -5.476 1.00 92.25 163 ILE A C 1
ATOM 1320 O O . ILE A 1 163 ? 7.442 -2.058 -5.815 1.00 92.25 163 ILE A O 1
ATOM 1324 N N . ARG A 1 164 ? 5.365 -1.386 -6.329 1.00 94.81 164 ARG A N 1
ATOM 1325 C CA . ARG A 1 164 ? 5.732 -1.039 -7.694 1.00 94.81 164 ARG A CA 1
ATOM 1326 C C . ARG A 1 164 ? 6.700 0.137 -7.721 1.00 94.81 164 ARG A C 1
ATOM 1328 O O . ARG A 1 164 ? 6.381 1.214 -7.196 1.00 94.81 164 ARG A O 1
ATOM 1335 N N . ALA A 1 165 ? 7.833 -0.061 -8.382 1.00 95.50 165 ALA A N 1
ATOM 1336 C CA . ALA A 1 165 ? 8.864 0.944 -8.528 1.00 95.50 165 ALA A CA 1
ATOM 1337 C C . ALA A 1 165 ? 9.474 0.951 -9.932 1.00 95.50 165 ALA A C 1
ATOM 1339 O O . ALA A 1 165 ? 9.607 -0.089 -10.574 1.00 95.50 165 ALA A O 1
ATOM 1340 N N . GLN A 1 166 ? 9.881 2.135 -10.379 1.00 95.81 166 GLN A N 1
ATOM 1341 C CA . GLN A 1 166 ? 10.798 2.277 -11.498 1.00 95.81 166 GLN A CA 1
ATOM 1342 C C . GLN A 1 166 ? 12.219 2.420 -10.971 1.00 95.81 166 GLN A C 1
ATOM 1344 O O . GLN A 1 166 ? 12.480 3.267 -10.115 1.00 95.81 166 GLN A O 1
ATOM 1349 N N . LEU A 1 167 ? 13.114 1.586 -11.491 1.00 95.56 167 LEU A N 1
ATOM 1350 C CA . LEU A 1 167 ? 14.551 1.686 -11.298 1.00 95.56 167 LEU A CA 1
ATOM 1351 C C . LEU A 1 167 ? 15.138 2.433 -12.492 1.00 95.56 167 LEU A C 1
ATOM 1353 O O . LEU A 1 167 ? 15.091 1.943 -13.620 1.00 95.56 167 LEU A O 1
ATOM 1357 N N . ILE A 1 168 ? 15.697 3.605 -12.231 1.00 94.31 168 ILE A N 1
ATOM 1358 C CA . ILE A 1 168 ? 16.299 4.477 -13.232 1.00 94.31 168 ILE A CA 1
ATOM 1359 C C . ILE A 1 168 ? 17.799 4.462 -13.005 1.00 94.31 168 ILE A C 1
ATOM 1361 O O . ILE A 1 168 ? 18.264 4.786 -11.911 1.00 94.31 168 ILE A O 1
ATOM 1365 N N . ARG A 1 169 ? 18.546 4.114 -14.049 1.00 92.81 169 ARG A N 1
ATOM 1366 C CA . ARG A 1 169 ? 19.992 4.260 -14.090 1.00 92.81 169 ARG A CA 1
ATOM 1367 C C . ARG A 1 169 ? 20.382 5.097 -15.299 1.00 92.81 169 ARG A C 1
ATOM 1369 O O . ARG A 1 169 ? 20.274 4.625 -16.427 1.00 92.81 169 ARG A O 1
ATOM 1376 N N . ARG A 1 170 ? 20.867 6.317 -15.085 1.00 90.88 170 ARG A N 1
ATOM 1377 C CA . ARG A 1 170 ? 21.331 7.218 -16.155 1.00 90.88 170 ARG A CA 1
ATOM 1378 C C . ARG A 1 170 ? 22.613 7.901 -15.707 1.00 90.88 170 ARG A C 1
ATOM 1380 O O . ARG A 1 170 ? 22.718 8.318 -14.564 1.00 90.88 170 ARG A O 1
ATOM 1387 N N . LYS A 1 171 ? 23.614 7.976 -16.591 1.00 85.31 171 LYS A N 1
ATOM 1388 C CA . LYS A 1 171 ? 24.914 8.638 -16.325 1.00 85.31 171 LYS A CA 1
ATOM 1389 C C . LYS A 1 171 ? 25.648 8.166 -15.052 1.00 85.31 171 LYS A C 1
ATOM 1391 O O . LYS A 1 171 ? 26.533 8.857 -14.567 1.00 85.31 171 LYS A O 1
ATOM 1396 N N . GLY A 1 172 ? 25.336 6.969 -14.549 1.00 83.44 172 GLY A N 1
ATOM 1397 C CA . GLY A 1 172 ? 25.917 6.424 -13.317 1.00 83.44 172 GLY A CA 1
ATOM 1398 C C . GLY A 1 172 ? 25.052 6.599 -12.070 1.00 83.44 172 GLY A C 1
ATOM 1399 O O . GLY A 1 172 ? 25.254 5.860 -11.110 1.00 83.44 172 GLY A O 1
ATOM 1400 N N . ASP A 1 173 ? 24.059 7.486 -12.110 1.00 88.31 173 ASP A N 1
ATOM 1401 C CA . ASP A 1 173 ? 23.135 7.711 -11.003 1.00 88.31 173 ASP A CA 1
ATOM 1402 C C . ASP A 1 173 ? 22.025 6.661 -11.004 1.00 88.31 173 ASP A C 1
ATOM 1404 O O . ASP A 1 173 ? 21.443 6.355 -12.048 1.00 88.31 173 ASP A O 1
ATOM 1408 N N . VAL A 1 174 ? 21.733 6.114 -9.823 1.00 90.56 174 VAL A N 1
ATOM 1409 C CA . VAL A 1 174 ? 20.712 5.086 -9.595 1.00 90.56 174 VAL A CA 1
ATOM 1410 C C . VAL A 1 174 ? 19.627 5.661 -8.699 1.00 90.56 174 VAL A C 1
ATOM 1412 O O . VAL A 1 174 ? 19.906 6.093 -7.582 1.00 90.56 174 VAL A O 1
ATOM 1415 N N . THR A 1 175 ? 18.380 5.640 -9.164 1.00 90.88 175 THR A N 1
ATOM 1416 C CA . THR A 1 175 ? 17.232 6.102 -8.377 1.00 90.88 175 THR A CA 1
ATOM 1417 C C . THR A 1 175 ? 16.065 5.128 -8.464 1.00 90.88 175 THR A C 1
ATOM 1419 O O . THR A 1 175 ? 15.821 4.497 -9.495 1.00 90.88 175 THR A O 1
ATOM 1422 N N . PHE A 1 176 ? 15.328 5.011 -7.359 1.00 91.94 176 PHE A N 1
ATOM 1423 C CA . PHE A 1 176 ? 14.078 4.262 -7.293 1.00 91.94 176 PHE A CA 1
ATOM 1424 C C . PHE A 1 176 ? 12.912 5.213 -7.068 1.00 91.94 176 PHE A C 1
ATOM 1426 O O . PHE A 1 176 ? 12.900 5.989 -6.110 1.00 91.94 176 PHE A O 1
ATOM 1433 N N . TRP A 1 177 ? 11.889 5.081 -7.901 1.00 91.69 177 TRP A N 1
ATOM 1434 C CA . TRP A 1 177 ? 10.649 5.832 -7.778 1.00 91.69 177 TRP A CA 1
ATOM 1435 C C . TRP A 1 177 ? 9.490 4.895 -7.550 1.00 91.69 177 TRP A C 1
ATOM 1437 O O . TRP A 1 177 ? 9.269 3.988 -8.341 1.00 91.69 177 TRP A O 1
ATOM 1447 N N . SER A 1 178 ? 8.715 5.127 -6.498 1.00 90.31 178 SER A N 1
ATOM 1448 C CA . SER A 1 178 ? 7.444 4.433 -6.334 1.00 90.31 178 SER A CA 1
ATOM 1449 C C . SER A 1 178 ? 6.406 4.949 -7.329 1.00 90.31 178 SER A C 1
ATOM 1451 O O . SER A 1 178 ? 6.461 6.090 -7.795 1.00 90.31 178 SER A O 1
ATOM 1453 N N . ARG A 1 179 ? 5.369 4.142 -7.559 1.00 86.75 179 ARG A N 1
ATOM 1454 C CA . ARG A 1 179 ? 4.179 4.549 -8.322 1.00 86.75 179 ARG A CA 1
ATOM 1455 C C . ARG A 1 179 ? 3.537 5.860 -7.840 1.00 86.75 179 ARG A C 1
ATOM 1457 O O . ARG A 1 179 ? 2.874 6.531 -8.625 1.00 86.75 179 ARG A O 1
ATOM 1464 N N . GLY A 1 180 ? 3.686 6.207 -6.562 1.00 79.38 180 GLY A N 1
ATOM 1465 C CA . GLY A 1 180 ? 3.172 7.454 -5.990 1.00 79.38 180 GLY A CA 1
ATOM 1466 C C . GLY A 1 180 ? 3.978 8.700 -6.361 1.00 79.38 180 GLY A C 1
ATOM 1467 O O . GLY A 1 180 ? 3.754 9.733 -5.739 1.00 79.38 180 GLY A O 1
ATOM 1468 N N . GLU A 1 181 ? 4.915 8.593 -7.314 1.00 76.38 181 GLU A N 1
ATOM 1469 C CA . GLU A 1 181 ? 5.882 9.642 -7.663 1.00 76.38 181 GLU A CA 1
ATOM 1470 C C . GLU A 1 181 ? 6.703 10.066 -6.430 1.00 76.38 181 GLU A C 1
ATOM 1472 O O . GLU A 1 181 ? 6.975 11.239 -6.201 1.00 76.38 181 GLU A O 1
ATOM 1477 N N . GLU A 1 182 ? 7.085 9.090 -5.599 1.00 82.75 182 GLU A N 1
ATOM 1478 C CA . GLU A 1 182 ? 7.945 9.304 -4.430 1.00 82.75 182 GLU A CA 1
ATOM 1479 C C . GLU A 1 182 ? 9.284 8.593 -4.624 1.00 82.75 182 GLU A C 1
ATOM 1481 O O . GLU A 1 182 ? 9.300 7.384 -4.874 1.00 82.75 182 GLU A O 1
ATOM 1486 N N . ARG A 1 183 ? 10.389 9.325 -4.435 1.00 85.19 183 ARG A N 1
ATOM 1487 C CA . ARG A 1 183 ? 11.739 8.755 -4.370 1.00 85.19 183 ARG A CA 1
ATOM 1488 C C . ARG A 1 183 ? 11.923 7.853 -3.150 1.00 85.19 183 ARG A C 1
ATOM 1490 O O . ARG A 1 183 ? 11.501 8.181 -2.037 1.00 85.19 183 ARG A O 1
ATOM 1497 N N . LEU A 1 184 ? 12.577 6.716 -3.367 1.00 86.75 184 LEU A N 1
ATOM 1498 C CA . LEU A 1 184 ? 12.805 5.666 -2.370 1.00 86.75 184 LEU A CA 1
ATOM 1499 C C . LEU A 1 184 ? 14.272 5.580 -1.909 1.00 86.75 184 LEU A C 1
ATOM 1501 O O . LEU A 1 184 ? 14.678 4.540 -1.392 1.00 86.75 184 LEU A O 1
ATOM 1505 N N . ASP A 1 185 ? 15.038 6.662 -2.066 1.00 82.44 185 ASP A N 1
ATOM 1506 C CA . ASP A 1 185 ? 16.480 6.710 -1.782 1.00 82.44 185 ASP A CA 1
ATOM 1507 C C . ASP A 1 185 ? 16.822 6.182 -0.379 1.00 82.44 185 ASP A C 1
ATOM 1509 O O . ASP A 1 185 ? 16.190 6.551 0.620 1.00 82.44 185 ASP A O 1
ATOM 1513 N N . GLY A 1 186 ? 17.821 5.301 -0.299 1.00 82.06 186 GLY A N 1
ATOM 1514 C CA . GLY A 1 186 ? 18.353 4.763 0.954 1.00 82.06 186 GLY A CA 1
ATOM 1515 C C . GLY A 1 186 ? 17.440 3.757 1.666 1.00 82.06 186 GLY A C 1
ATOM 1516 O O . GLY A 1 186 ? 17.838 3.174 2.679 1.00 82.06 186 GLY A O 1
ATOM 1517 N N . ARG A 1 187 ? 16.227 3.498 1.152 1.00 86.75 187 ARG A N 1
ATOM 1518 C CA . ARG A 1 187 ? 15.308 2.484 1.711 1.00 86.75 187 ARG A CA 1
ATOM 1519 C C . ARG A 1 187 ? 15.680 1.064 1.279 1.00 86.75 187 ARG A C 1
ATOM 1521 O O . ARG A 1 187 ? 15.305 0.092 1.945 1.00 86.75 187 ARG A O 1
ATOM 1528 N N . PHE A 1 188 ? 16.431 0.929 0.188 1.00 89.75 188 PHE A N 1
ATOM 1529 C CA . PHE A 1 188 ? 16.825 -0.360 -0.379 1.00 89.75 188 PHE A CA 1
ATOM 1530 C C . PHE A 1 188 ? 18.291 -0.359 -0.856 1.00 89.75 188 PHE A C 1
ATOM 1532 O O . PHE A 1 188 ? 18.554 -0.568 -2.042 1.00 89.75 188 PHE A O 1
ATOM 1539 N N . PRO A 1 189 ? 19.262 -0.139 0.052 1.00 89.12 189 PRO A N 1
ATOM 1540 C CA . PRO A 1 189 ? 20.676 -0.003 -0.310 1.00 89.12 189 PRO A CA 1
ATOM 1541 C C . PRO A 1 189 ? 21.262 -1.251 -0.987 1.00 89.12 189 PRO A C 1
ATOM 1543 O O . PRO A 1 189 ? 22.184 -1.145 -1.794 1.00 89.12 189 PRO A O 1
ATOM 1546 N N . GLU A 1 190 ? 20.743 -2.445 -0.693 1.00 89.62 190 GLU A N 1
ATOM 1547 C CA . GLU A 1 190 ? 21.146 -3.678 -1.376 1.00 89.62 190 GLU A CA 1
ATOM 1548 C C . GLU A 1 190 ? 20.697 -3.728 -2.844 1.00 89.62 190 GLU A C 1
ATOM 1550 O O . GLU A 1 190 ? 21.362 -4.362 -3.658 1.00 89.62 190 GLU A O 1
ATOM 1555 N N . LEU A 1 191 ? 19.596 -3.052 -3.193 1.00 91.56 191 LEU A N 1
ATOM 1556 C CA . LEU A 1 191 ? 19.138 -2.951 -4.576 1.00 91.56 191 LEU A CA 1
ATOM 1557 C C . LEU A 1 191 ? 19.989 -1.918 -5.314 1.00 91.56 191 LEU A C 1
ATOM 1559 O O . LEU A 1 191 ? 20.540 -2.224 -6.366 1.00 91.56 191 LEU A O 1
ATOM 1563 N N . GLU A 1 192 ? 20.160 -0.732 -4.725 1.00 90.00 192 GLU A N 1
ATOM 1564 C CA . GLU A 1 192 ? 20.969 0.362 -5.282 1.00 90.00 192 GLU A CA 1
ATOM 1565 C C . GLU A 1 192 ? 22.408 -0.102 -5.565 1.00 90.00 192 GLU A C 1
ATOM 1567 O O . GLU A 1 192 ? 22.902 0.005 -6.687 1.00 90.00 192 GLU A O 1
ATOM 1572 N N . SER A 1 193 ? 23.057 -0.729 -4.579 1.00 88.25 193 SER A N 1
ATOM 1573 C CA . SER A 1 193 ? 24.428 -1.235 -4.736 1.00 88.25 193 SER A CA 1
ATOM 1574 C C . SER A 1 193 ? 24.579 -2.300 -5.825 1.00 88.25 193 SER A C 1
ATOM 1576 O O . SER A 1 193 ? 25.636 -2.372 -6.452 1.00 88.25 193 SER A O 1
ATOM 1578 N N . SER A 1 194 ? 23.541 -3.096 -6.094 1.00 87.94 194 SER A N 1
ATOM 1579 C CA . SER A 1 194 ? 23.618 -4.205 -7.053 1.00 87.94 194 SER A CA 1
ATOM 1580 C C . SER A 1 194 ? 23.680 -3.780 -8.521 1.00 87.94 194 SER A C 1
ATOM 1582 O O . SER A 1 194 ? 24.120 -4.562 -9.365 1.00 87.94 194 SER A O 1
ATOM 1584 N N . VAL A 1 195 ? 23.277 -2.542 -8.821 1.00 87.12 195 VAL A N 1
ATOM 1585 C CA . VAL A 1 195 ? 23.253 -1.979 -10.183 1.00 87.12 195 VAL A CA 1
ATOM 1586 C C . VAL A 1 195 ? 24.269 -0.871 -10.409 1.00 87.12 195 VAL A C 1
ATOM 1588 O O . VAL A 1 195 ? 24.490 -0.467 -11.551 1.00 87.12 195 VAL A O 1
ATOM 1591 N N . ASN A 1 196 ? 24.955 -0.419 -9.358 1.00 83.94 196 ASN A N 1
ATOM 1592 C CA . ASN A 1 196 ? 26.014 0.584 -9.477 1.00 83.94 196 ASN A CA 1
ATOM 1593 C C . ASN A 1 196 ? 27.113 0.153 -10.465 1.00 83.94 196 ASN A C 1
ATOM 1595 O O . ASN A 1 196 ? 27.607 0.979 -11.232 1.00 83.94 196 ASN A O 1
ATOM 1599 N N . SER A 1 197 ? 27.450 -1.142 -10.496 1.00 82.06 197 SER A N 1
ATOM 1600 C CA . SER A 1 197 ? 28.480 -1.710 -11.377 1.00 82.06 197 SER A CA 1
ATOM 1601 C C . SER A 1 197 ? 28.041 -1.910 -12.831 1.00 82.06 197 SER A C 1
ATOM 1603 O O . SER A 1 197 ? 28.872 -2.236 -13.679 1.00 82.06 197 SER A O 1
ATOM 1605 N N . TRP A 1 198 ? 26.755 -1.755 -13.152 1.00 87.44 198 TRP A N 1
ATOM 1606 C CA . TRP A 1 198 ? 26.277 -1.978 -14.513 1.00 87.44 198 TRP A CA 1
ATOM 1607 C C . TRP A 1 198 ? 26.706 -0.800 -15.385 1.00 87.44 198 TRP A C 1
ATOM 1609 O O . TRP A 1 198 ? 26.467 0.341 -15.026 1.00 87.44 198 TRP A O 1
ATOM 1619 N N . ALA A 1 199 ? 27.330 -1.045 -16.536 1.00 84.00 199 ALA A N 1
ATOM 1620 C CA . ALA A 1 199 ? 27.720 0.039 -17.443 1.00 84.00 199 ALA A CA 1
ATOM 1621 C C . ALA A 1 199 ? 26.513 0.692 -18.145 1.00 84.00 199 ALA A C 1
ATOM 1623 O O . ALA A 1 199 ? 26.589 1.837 -18.586 1.00 84.00 199 ALA A O 1
ATOM 1624 N N . ASP A 1 200 ? 25.401 -0.035 -18.246 1.00 87.44 200 ASP A N 1
ATOM 1625 C CA . ASP A 1 200 ? 24.242 0.357 -19.035 1.00 87.44 200 ASP A CA 1
ATOM 1626 C C . ASP A 1 200 ? 23.435 1.496 -18.403 1.00 87.44 200 ASP A C 1
ATOM 1628 O O . ASP A 1 200 ? 23.356 1.631 -17.179 1.00 87.44 200 ASP A O 1
ATOM 1632 N N . SER A 1 201 ? 22.815 2.316 -19.251 1.00 92.94 201 SER A N 1
ATOM 1633 C CA . SER A 1 201 ? 21.744 3.227 -18.830 1.00 92.94 201 SER A CA 1
ATOM 1634 C C . SER A 1 201 ? 20.395 2.610 -19.179 1.00 92.94 201 SER A C 1
ATOM 1636 O O . SER A 1 201 ? 20.234 2.080 -20.278 1.00 92.94 201 SER A O 1
ATOM 1638 N N . PHE A 1 202 ? 19.437 2.639 -18.260 1.00 95.12 202 PHE A N 1
ATOM 1639 C CA . PHE A 1 202 ? 18.127 2.029 -18.457 1.00 95.12 202 PHE A CA 1
ATOM 1640 C C . PHE A 1 202 ? 17.073 2.590 -17.506 1.00 95.12 202 PHE A C 1
ATOM 1642 O O . PHE A 1 202 ? 17.383 3.138 -16.447 1.00 95.12 202 PHE A O 1
ATOM 1649 N N . VAL A 1 203 ? 15.810 2.358 -17.858 1.00 96.19 203 VAL A N 1
ATOM 1650 C CA . VAL A 1 203 ? 14.679 2.485 -16.935 1.00 96.19 203 VAL A CA 1
ATOM 1651 C C . VAL A 1 203 ? 13.913 1.171 -16.921 1.00 96.19 203 VAL A C 1
ATOM 1653 O O . VAL A 1 203 ? 13.375 0.761 -17.947 1.00 96.19 203 VAL A O 1
ATOM 1656 N N . LEU A 1 204 ? 13.862 0.513 -15.765 1.00 97.06 204 LEU A N 1
ATOM 1657 C CA . LEU A 1 204 ? 13.094 -0.714 -15.543 1.00 97.06 204 LEU A CA 1
ATOM 1658 C C . LEU A 1 204 ? 11.836 -0.401 -14.740 1.00 97.06 204 LEU A C 1
ATOM 1660 O O . LEU A 1 204 ? 11.899 0.371 -13.788 1.00 97.06 204 LEU A O 1
ATOM 1664 N N . ASP A 1 205 ? 10.718 -1.040 -15.072 1.00 97.25 205 ASP A N 1
ATOM 1665 C CA . ASP A 1 205 ? 9.500 -1.040 -14.253 1.00 97.25 205 ASP A CA 1
ATOM 1666 C C . ASP A 1 205 ? 9.348 -2.421 -13.615 1.00 97.25 205 ASP A C 1
ATOM 1668 O O . ASP A 1 205 ? 9.494 -3.449 -14.284 1.00 97.25 205 ASP A O 1
ATOM 1672 N N . GLY A 1 206 ? 9.116 -2.454 -12.309 1.00 97.00 206 GLY A N 1
ATOM 1673 C CA . GLY A 1 206 ? 9.164 -3.685 -11.537 1.00 97.00 206 GLY A CA 1
ATOM 1674 C C . GLY A 1 206 ? 8.487 -3.579 -10.182 1.00 97.00 206 GLY A C 1
ATOM 1675 O O . GLY A 1 206 ? 7.942 -2.541 -9.803 1.00 97.00 206 GLY A O 1
ATOM 1676 N N . GLU A 1 207 ? 8.541 -4.675 -9.438 1.00 96.62 207 GLU A N 1
ATOM 1677 C CA . GLU A 1 207 ? 7.978 -4.778 -8.096 1.00 96.62 207 GLU A CA 1
ATOM 1678 C C . GLU A 1 207 ? 9.086 -5.061 -7.075 1.00 96.62 207 GLU A C 1
ATOM 1680 O O . GLU A 1 207 ? 9.883 -5.981 -7.255 1.00 96.62 207 GLU A O 1
ATOM 1685 N N . ILE A 1 208 ? 9.139 -4.285 -5.992 1.00 95.56 208 ILE A N 1
ATOM 1686 C CA . ILE A 1 208 ? 9.990 -4.567 -4.833 1.00 95.56 208 ILE A CA 1
ATOM 1687 C C . ILE A 1 208 ? 9.213 -5.465 -3.874 1.00 95.56 208 ILE A C 1
ATOM 1689 O O . ILE A 1 208 ? 8.133 -5.096 -3.408 1.00 95.56 208 ILE A O 1
ATOM 1693 N N . LEU A 1 209 ? 9.790 -6.615 -3.540 1.00 94.44 209 LEU A N 1
ATOM 1694 C CA . LEU A 1 209 ? 9.215 -7.609 -2.641 1.00 94.44 209 LEU A CA 1
ATOM 1695 C C . LEU A 1 209 ? 10.161 -7.879 -1.483 1.00 94.44 209 LEU A C 1
ATOM 1697 O O . LEU A 1 209 ? 11.374 -7.931 -1.670 1.00 94.44 209 LEU A O 1
ATOM 1701 N N . ALA A 1 210 ? 9.607 -8.098 -0.291 1.00 92.19 210 ALA A N 1
ATOM 1702 C CA . ALA A 1 210 ? 10.358 -8.789 0.746 1.00 92.19 210 ALA A CA 1
ATOM 1703 C C . ALA A 1 210 ? 10.520 -10.247 0.306 1.00 92.19 210 ALA A C 1
ATOM 1705 O O . ALA A 1 210 ? 9.566 -10.853 -0.172 1.00 92.19 210 ALA A O 1
ATOM 1706 N N . TRP A 1 211 ? 11.721 -10.798 0.430 1.00 90.62 211 TRP A N 1
ATOM 1707 C CA . TRP A 1 211 ? 12.049 -12.109 -0.117 1.00 90.62 211 TRP A CA 1
ATOM 1708 C C . TRP A 1 211 ? 12.933 -12.876 0.847 1.00 90.62 211 TRP A C 1
ATOM 1710 O O . TRP A 1 211 ? 13.884 -12.322 1.400 1.00 90.62 211 TRP A O 1
ATOM 1720 N N . LYS A 1 212 ? 12.651 -14.163 1.033 1.00 87.44 212 LYS A N 1
ATOM 1721 C CA . LYS A 1 212 ? 13.493 -15.037 1.842 1.00 87.44 212 LYS A CA 1
ATOM 1722 C C . LYS A 1 212 ? 13.568 -16.412 1.203 1.00 87.44 212 LYS A C 1
ATOM 1724 O O . LYS A 1 212 ? 12.545 -16.973 0.825 1.00 87.44 212 LYS A O 1
ATOM 1729 N N . GLU A 1 213 ? 14.790 -16.934 1.112 1.00 82.88 213 GLU A N 1
ATOM 1730 C CA . GLU A 1 213 ? 15.077 -18.197 0.426 1.00 82.88 213 GLU A CA 1
ATOM 1731 C C . GLU A 1 213 ? 14.569 -18.126 -1.027 1.00 82.88 213 GLU A C 1
ATOM 1733 O O . GLU A 1 213 ? 15.091 -17.335 -1.815 1.00 82.88 213 GLU A O 1
ATOM 1738 N N . GLU A 1 214 ? 13.519 -18.873 -1.356 1.00 81.12 214 GLU A N 1
ATOM 1739 C CA . GLU A 1 214 ? 12.946 -18.995 -2.702 1.00 81.12 214 GLU A CA 1
ATOM 1740 C C . GLU A 1 214 ? 11.533 -18.387 -2.809 1.00 81.12 214 GLU A C 1
ATOM 1742 O O . GLU A 1 214 ? 10.901 -18.504 -3.855 1.00 81.12 214 GLU A O 1
ATOM 1747 N N . ASN A 1 215 ? 11.021 -17.740 -1.751 1.00 83.81 215 ASN A N 1
ATOM 1748 C CA . ASN A 1 215 ? 9.637 -17.260 -1.712 1.00 83.81 215 ASN A CA 1
ATOM 1749 C C . ASN A 1 215 ? 9.522 -15.773 -1.331 1.00 83.81 215 ASN A C 1
ATOM 1751 O O . ASN A 1 215 ? 10.270 -15.282 -0.470 1.00 83.81 215 ASN A O 1
ATOM 1755 N N . PRO A 1 216 ? 8.543 -15.050 -1.908 1.00 89.38 216 PRO A N 1
ATOM 1756 C CA . PRO A 1 216 ? 8.185 -13.731 -1.420 1.00 89.38 216 PRO A CA 1
ATOM 1757 C C . PRO A 1 216 ? 7.587 -13.840 -0.013 1.00 89.38 216 PRO A C 1
ATOM 1759 O O . PRO A 1 216 ? 6.822 -14.748 0.311 1.00 89.38 216 PRO A O 1
ATOM 1762 N N . LEU A 1 217 ? 7.937 -12.882 0.835 1.00 87.38 217 LEU A N 1
ATOM 1763 C CA . LEU A 1 217 ? 7.320 -12.696 2.138 1.00 87.38 217 LEU A CA 1
ATOM 1764 C C . LEU A 1 217 ? 6.060 -11.827 1.999 1.00 87.38 217 LEU A C 1
ATOM 1766 O O . LEU A 1 217 ? 5.992 -10.986 1.099 1.00 87.38 217 LEU A O 1
ATOM 1770 N N . PRO A 1 218 ? 5.088 -11.946 2.922 1.00 82.12 218 PRO A N 1
ATOM 1771 C CA . PRO A 1 218 ? 3.910 -11.085 2.927 1.00 82.12 218 PRO A CA 1
ATOM 1772 C C . PRO A 1 218 ? 4.282 -9.598 2.946 1.00 82.12 218 PRO A C 1
ATOM 1774 O O . PRO A 1 218 ? 5.202 -9.193 3.662 1.00 82.12 218 PRO A O 1
ATOM 1777 N N . PHE A 1 219 ? 3.510 -8.751 2.259 1.00 82.75 219 PHE A N 1
ATOM 1778 C CA . PHE A 1 219 ? 3.769 -7.306 2.176 1.00 82.75 219 PHE A CA 1
ATOM 1779 C C . PHE A 1 219 ? 3.915 -6.612 3.542 1.00 82.75 219 PHE A C 1
ATOM 1781 O O . PHE A 1 219 ? 4.668 -5.649 3.680 1.00 82.75 219 PHE A O 1
ATOM 1788 N N . ASN A 1 220 ? 3.265 -7.124 4.591 1.00 76.56 220 ASN A N 1
ATOM 1789 C CA . ASN A 1 220 ? 3.414 -6.603 5.954 1.00 76.56 220 ASN A CA 1
ATOM 1790 C C . ASN A 1 220 ? 4.864 -6.687 6.479 1.00 76.56 220 ASN A C 1
ATOM 1792 O O . ASN A 1 220 ? 5.273 -5.857 7.292 1.00 76.56 220 ASN A O 1
ATOM 1796 N N . GLU A 1 221 ? 5.662 -7.654 6.017 1.00 85.88 221 GLU A N 1
ATOM 1797 C CA . GLU A 1 221 ? 7.095 -7.715 6.321 1.00 85.88 221 GLU A CA 1
ATOM 1798 C C . GLU A 1 221 ? 7.843 -6.573 5.630 1.00 85.88 221 GLU A C 1
ATOM 1800 O O . GLU A 1 221 ? 8.634 -5.874 6.267 1.00 85.88 221 GLU A O 1
ATOM 1805 N N . LEU A 1 222 ? 7.520 -6.299 4.362 1.00 86.38 222 LEU A N 1
ATOM 1806 C CA . LEU A 1 222 ? 8.084 -5.179 3.610 1.00 86.38 222 LEU A CA 1
ATOM 1807 C C . LEU A 1 222 ? 7.718 -3.824 4.239 1.00 86.38 222 LEU A C 1
ATOM 1809 O O . LEU A 1 222 ? 8.566 -2.933 4.318 1.00 86.38 222 LEU A O 1
ATOM 1813 N N . GLN A 1 223 ? 6.503 -3.677 4.783 1.00 81.69 223 GLN A N 1
ATOM 1814 C CA . GLN A 1 223 ? 6.067 -2.459 5.484 1.00 81.69 223 GLN A CA 1
ATOM 1815 C C . GLN A 1 223 ? 6.987 -2.067 6.648 1.00 81.69 223 GLN A C 1
ATOM 1817 O O . GLN A 1 223 ? 7.149 -0.873 6.914 1.00 81.69 223 GLN A O 1
ATOM 1822 N N . LYS A 1 224 ? 7.658 -3.033 7.297 1.00 82.69 224 LYS A N 1
ATOM 1823 C CA . LYS A 1 224 ? 8.643 -2.760 8.363 1.00 82.69 224 LYS A CA 1
ATOM 1824 C C . LYS A 1 224 ? 9.830 -1.925 7.864 1.00 82.69 224 LYS A C 1
ATOM 1826 O O . LYS A 1 224 ? 10.478 -1.261 8.677 1.00 82.69 224 LYS A O 1
ATOM 1831 N N . ARG A 1 225 ? 10.106 -1.949 6.553 1.00 82.75 225 ARG A N 1
ATOM 1832 C CA . ARG A 1 225 ? 11.181 -1.193 5.892 1.00 82.75 225 ARG A CA 1
ATOM 1833 C C . ARG A 1 225 ? 10.713 0.131 5.302 1.00 82.75 225 ARG A C 1
ATOM 1835 O O . ARG A 1 225 ? 11.376 1.137 5.515 1.00 82.75 225 ARG A O 1
ATOM 1842 N N . ILE A 1 226 ? 9.578 0.140 4.599 1.00 74.56 226 ILE A N 1
ATOM 1843 C CA . ILE A 1 226 ? 9.135 1.264 3.745 1.00 74.56 226 ILE A CA 1
ATOM 1844 C C . ILE A 1 226 ? 9.096 2.605 4.478 1.00 74.56 226 ILE A C 1
ATOM 1846 O O . ILE A 1 226 ? 9.427 3.637 3.897 1.00 74.56 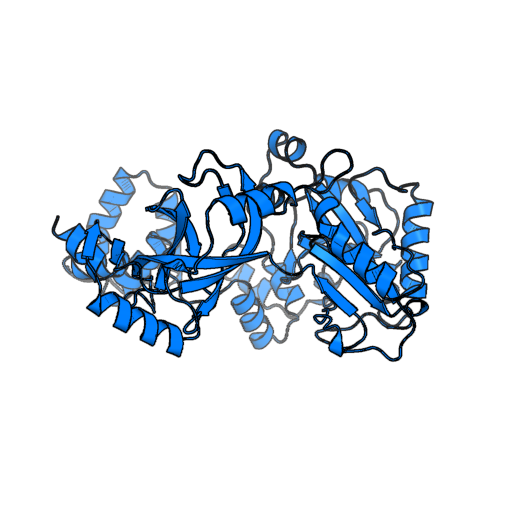226 ILE A O 1
ATOM 1850 N N . GLN A 1 227 ? 8.661 2.598 5.737 1.00 70.31 227 GLN A N 1
ATOM 1851 C CA . GLN A 1 227 ? 8.452 3.818 6.518 1.00 70.31 227 GLN A CA 1
ATOM 1852 C C . GLN A 1 227 ? 9.733 4.332 7.197 1.00 70.31 227 GLN A C 1
ATOM 1854 O O . GLN A 1 227 ? 9.709 5.386 7.831 1.00 70.31 227 GLN A O 1
ATOM 1859 N N . ARG A 1 228 ? 10.854 3.606 7.097 1.00 74.56 228 ARG A N 1
ATOM 1860 C CA . ARG A 1 228 ? 12.107 3.951 7.777 1.00 74.56 228 ARG A CA 1
ATOM 1861 C C . ARG A 1 228 ? 13.083 4.605 6.804 1.00 74.56 228 ARG A C 1
ATOM 1863 O O . ARG A 1 228 ? 13.468 3.998 5.814 1.00 74.56 228 ARG A O 1
ATOM 1870 N N . LYS A 1 229 ? 13.530 5.821 7.134 1.00 65.31 229 LYS A N 1
ATOM 1871 C CA . LYS A 1 229 ? 14.594 6.523 6.393 1.00 65.31 229 LYS A CA 1
ATOM 1872 C C . LYS A 1 229 ? 15.990 5.947 6.665 1.00 65.31 229 LYS A C 1
ATOM 1874 O O . LYS A 1 229 ? 16.840 5.982 5.790 1.00 65.31 229 LYS A O 1
ATOM 1879 N N . THR A 1 230 ? 16.209 5.393 7.860 1.00 71.25 230 THR A N 1
ATOM 1880 C CA . THR A 1 230 ? 17.483 4.776 8.256 1.00 71.25 230 THR A CA 1
ATOM 1881 C C . THR A 1 230 ? 17.245 3.323 8.644 1.00 71.25 230 THR A C 1
ATOM 1883 O O . THR A 1 230 ? 16.453 3.029 9.546 1.00 71.25 230 THR A O 1
ATOM 1886 N N . LEU A 1 231 ? 17.929 2.401 7.968 1.00 81.31 231 LEU A N 1
ATOM 1887 C CA . LEU A 1 231 ? 17.834 0.966 8.223 1.00 81.31 231 LEU A CA 1
ATOM 1888 C C . LEU A 1 231 ? 19.066 0.471 8.982 1.00 81.31 231 LEU A C 1
ATOM 1890 O O . LEU A 1 231 ? 20.198 0.834 8.676 1.00 81.31 231 LEU A O 1
ATOM 1894 N N . THR A 1 232 ? 18.853 -0.396 9.971 1.00 85.75 232 THR A N 1
ATOM 1895 C CA . THR A 1 232 ? 19.952 -1.103 10.637 1.00 85.75 232 THR A CA 1
ATOM 1896 C C . THR A 1 232 ? 20.342 -2.334 9.819 1.00 85.75 232 THR A C 1
ATOM 1898 O O . THR A 1 232 ? 19.480 -2.982 9.223 1.00 85.75 232 THR A O 1
ATOM 1901 N N . LYS A 1 233 ? 21.626 -2.728 9.843 1.00 86.19 233 LYS A N 1
ATOM 1902 C CA . LYS A 1 233 ? 22.102 -3.961 9.176 1.00 86.19 233 LYS A CA 1
ATOM 1903 C C . LYS A 1 233 ? 21.280 -5.196 9.570 1.00 86.19 233 LYS A C 1
ATOM 1905 O O . LYS A 1 233 ? 20.970 -6.030 8.728 1.00 86.19 233 LYS A O 1
ATOM 1910 N N . LYS A 1 234 ? 20.862 -5.264 10.840 1.00 88.44 234 LYS A N 1
ATOM 1911 C CA . LYS A 1 234 ? 19.990 -6.322 11.367 1.00 88.44 234 LYS A CA 1
ATOM 1912 C C . LYS A 1 234 ? 18.644 -6.383 10.638 1.00 88.44 234 LYS A C 1
ATOM 1914 O O . LYS A 1 234 ? 18.198 -7.472 10.304 1.00 88.44 234 LYS A O 1
ATOM 1919 N N . LEU A 1 235 ? 18.003 -5.241 10.383 1.00 86.19 235 LEU A N 1
ATOM 19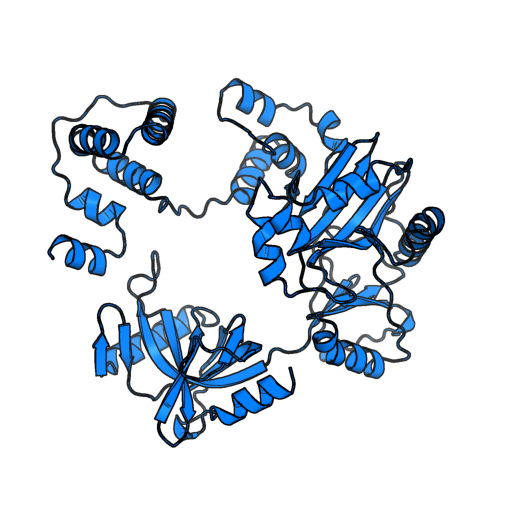20 C CA . LEU A 1 235 ? 16.707 -5.212 9.700 1.00 86.19 235 LEU A CA 1
ATOM 1921 C C . LEU A 1 235 ? 16.829 -5.626 8.228 1.00 86.19 235 LEU A C 1
ATOM 1923 O O . LEU A 1 235 ? 15.977 -6.361 7.745 1.00 86.19 235 LEU A O 1
ATOM 1927 N N . ILE A 1 236 ? 17.901 -5.207 7.550 1.00 87.81 236 ILE A N 1
ATOM 1928 C CA . ILE A 1 236 ? 18.189 -5.609 6.162 1.00 87.81 236 ILE A CA 1
ATOM 1929 C C . ILE A 1 236 ? 18.344 -7.136 6.066 1.00 87.81 236 ILE A C 1
ATOM 1931 O O . ILE A 1 236 ? 17.770 -7.759 5.182 1.00 87.81 236 ILE A O 1
ATOM 1935 N N . GLN A 1 237 ? 19.052 -7.755 7.017 1.00 87.44 237 GLN A N 1
ATOM 1936 C CA . GLN A 1 237 ? 19.204 -9.215 7.073 1.00 87.44 237 GLN A CA 1
ATOM 1937 C C . GLN A 1 237 ? 17.904 -9.948 7.440 1.00 87.44 237 GLN A C 1
ATOM 1939 O O . GLN A 1 237 ? 17.670 -11.056 6.969 1.00 87.44 237 GLN A O 1
ATOM 1944 N N . GLN A 1 238 ? 17.069 -9.357 8.300 1.00 87.75 238 GLN A N 1
ATOM 1945 C CA . GLN A 1 238 ? 15.799 -9.959 8.722 1.00 87.75 238 GLN A CA 1
ATOM 1946 C C . GLN A 1 238 ? 14.724 -9.906 7.638 1.00 87.75 238 GLN A C 1
ATOM 1948 O O . GLN A 1 238 ? 13.907 -10.819 7.554 1.00 87.75 238 GLN A O 1
ATOM 1953 N N . VAL A 1 239 ? 14.719 -8.842 6.835 1.00 89.31 239 VAL A N 1
ATOM 1954 C CA . VAL A 1 239 ? 13.756 -8.623 5.754 1.00 89.31 239 VAL A CA 1
ATOM 1955 C C . VAL A 1 239 ? 14.538 -8.293 4.480 1.00 89.31 239 VAL A C 1
ATOM 1957 O O . VAL A 1 239 ? 14.603 -7.118 4.104 1.00 89.31 239 VAL A O 1
ATOM 1960 N N . PRO A 1 240 ? 15.162 -9.290 3.824 1.00 91.25 240 PRO A N 1
ATOM 1961 C CA . PRO A 1 240 ? 15.811 -9.070 2.537 1.00 91.25 240 PRO A CA 1
ATOM 1962 C C . PRO A 1 240 ? 14.762 -8.639 1.513 1.00 91.25 240 PRO A C 1
ATOM 1964 O O . PRO A 1 240 ? 13.590 -9.006 1.630 1.00 91.25 240 PRO A O 1
ATOM 1967 N N . VAL A 1 241 ? 15.169 -7.866 0.509 1.00 93.38 241 VAL A N 1
ATOM 1968 C CA . VAL A 1 241 ? 14.279 -7.505 -0.599 1.00 93.38 241 VAL A CA 1
ATOM 1969 C C . VAL A 1 241 ? 14.852 -7.898 -1.944 1.00 93.38 241 VAL A C 1
ATOM 1971 O O . VAL A 1 241 ? 16.065 -8.040 -2.104 1.00 93.38 241 VAL A O 1
ATOM 1974 N N . GLN A 1 242 ? 13.956 -8.034 -2.912 1.00 93.81 242 GLN A N 1
ATOM 1975 C CA . GLN A 1 242 ? 14.292 -8.192 -4.314 1.00 93.81 242 GLN A CA 1
ATOM 1976 C C . GLN A 1 242 ? 13.456 -7.247 -5.174 1.00 93.81 242 GLN A C 1
ATOM 1978 O O . GLN A 1 242 ? 12.290 -7.003 -4.872 1.00 93.81 242 GLN A O 1
ATOM 1983 N N . PHE A 1 243 ? 14.048 -6.737 -6.250 1.00 95.19 243 PHE A N 1
ATOM 1984 C CA . PHE A 1 243 ? 13.350 -6.048 -7.327 1.00 95.19 243 PHE A CA 1
ATOM 1985 C C . PHE A 1 243 ? 13.122 -7.018 -8.484 1.00 95.19 243 PHE A C 1
ATOM 1987 O O . PHE A 1 243 ? 14.078 -7.541 -9.059 1.00 95.19 243 PHE A O 1
ATOM 1994 N N . ILE A 1 244 ? 11.858 -7.250 -8.819 1.00 95.31 244 ILE A N 1
ATOM 1995 C CA . ILE A 1 244 ? 11.440 -8.086 -9.941 1.00 95.31 244 ILE A CA 1
ATOM 1996 C C . ILE A 1 244 ? 10.999 -7.168 -11.082 1.00 95.31 244 ILE A C 1
ATOM 1998 O O . ILE A 1 244 ? 9.869 -6.678 -11.099 1.00 95.31 244 ILE A O 1
ATOM 2002 N N . ALA A 1 245 ? 11.902 -6.921 -12.028 1.00 96.69 245 ALA A N 1
ATOM 2003 C CA . ALA A 1 245 ? 11.654 -6.124 -13.222 1.00 96.69 245 ALA A CA 1
ATOM 2004 C C . ALA A 1 245 ? 10.715 -6.866 -14.178 1.00 96.69 245 ALA A C 1
ATOM 2006 O O . ALA A 1 245 ? 10.995 -7.987 -14.592 1.00 96.69 245 ALA A O 1
ATOM 2007 N N . PHE A 1 246 ? 9.608 -6.252 -14.565 1.00 96.94 246 PHE A N 1
ATOM 2008 C CA . PHE A 1 246 ? 8.652 -6.855 -15.491 1.00 96.94 246 PHE A CA 1
ATOM 2009 C C . PHE A 1 246 ? 8.545 -6.117 -16.831 1.00 96.94 246 PHE A C 1
ATOM 2011 O O . PHE A 1 246 ? 7.831 -6.584 -17.716 1.00 96.94 246 PHE A O 1
ATOM 2018 N N . ASP A 1 247 ? 9.212 -4.970 -16.983 1.00 97.50 247 ASP A N 1
ATOM 2019 C CA . ASP A 1 247 ? 9.306 -4.221 -18.240 1.00 97.50 247 ASP A CA 1
ATOM 2020 C C . ASP A 1 247 ? 10.598 -3.379 -18.290 1.00 97.50 247 ASP A C 1
ATOM 2022 O O . ASP A 1 247 ? 11.196 -3.075 -17.253 1.00 97.50 247 ASP A O 1
ATOM 2026 N N . ILE A 1 248 ? 11.005 -2.975 -19.496 1.00 97.62 248 ILE A N 1
ATOM 2027 C CA . ILE A 1 248 ? 12.108 -2.041 -19.762 1.00 97.62 248 ILE A CA 1
ATOM 2028 C C . ILE A 1 248 ? 11.588 -0.893 -20.627 1.00 97.62 248 ILE A C 1
ATOM 2030 O O . ILE A 1 248 ? 11.086 -1.089 -21.731 1.00 97.62 248 ILE A O 1
ATOM 2034 N N . LEU A 1 249 ? 11.676 0.324 -20.098 1.00 96.69 249 LEU A N 1
ATOM 2035 C CA . LEU A 1 249 ? 11.100 1.528 -20.701 1.00 96.69 249 LEU A CA 1
ATOM 2036 C C . LEU A 1 249 ? 12.133 2.326 -21.487 1.00 96.69 249 LEU A C 1
ATOM 2038 O O . LEU A 1 249 ? 11.784 3.026 -22.430 1.00 96.69 249 LEU A O 1
ATOM 2042 N N . GLU A 1 250 ? 13.398 2.213 -21.101 1.00 96.44 250 GLU A N 1
ATOM 2043 C CA . GLU A 1 250 ? 14.519 2.876 -21.751 1.00 96.44 250 GLU A CA 1
ATOM 2044 C C . GLU A 1 250 ? 15.746 1.972 -21.681 1.00 96.44 250 GLU A C 1
ATOM 2046 O O . GLU A 1 250 ? 15.971 1.309 -20.666 1.00 96.44 250 GLU A O 1
ATOM 2051 N N . HIS A 1 251 ? 16.551 1.976 -22.740 1.00 95.88 251 HIS A N 1
ATOM 2052 C CA . HIS A 1 251 ? 17.860 1.334 -22.759 1.00 95.88 251 HIS A CA 1
ATOM 2053 C C . HIS A 1 251 ? 18.844 2.176 -23.571 1.00 95.88 251 HIS A C 1
ATOM 2055 O O . HIS A 1 251 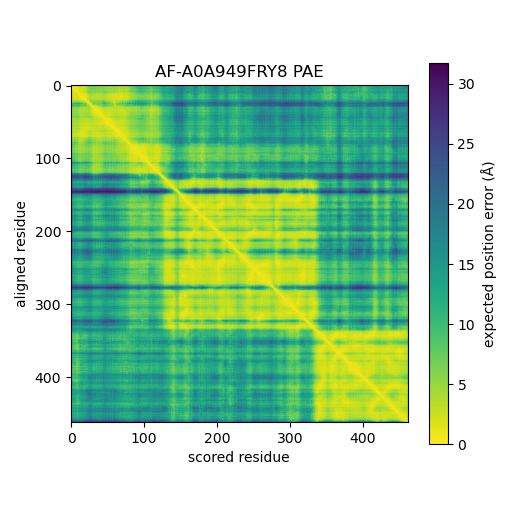? 18.566 2.532 -24.715 1.00 95.88 251 HIS A O 1
ATOM 2061 N N . GLN A 1 252 ? 19.993 2.498 -22.979 1.00 93.25 252 GLN A N 1
ATOM 2062 C CA . GLN A 1 252 ? 21.063 3.304 -23.575 1.00 93.25 252 GLN A CA 1
ATOM 2063 C C . GLN A 1 252 ? 20.549 4.631 -24.167 1.00 93.25 252 GLN A C 1
ATOM 2065 O O . GLN A 1 252 ? 20.915 5.024 -25.272 1.00 93.25 252 GLN A O 1
ATOM 2070 N N . GLY A 1 253 ? 19.646 5.302 -23.440 1.00 89.94 253 GLY A N 1
ATOM 2071 C CA . GLY A 1 253 ? 19.035 6.575 -23.841 1.00 89.94 253 GLY A CA 1
ATOM 2072 C C . GLY A 1 253 ? 17.923 6.470 -24.893 1.00 89.94 253 GLY A C 1
ATOM 2073 O O . GLY A 1 253 ? 17.328 7.485 -25.249 1.00 89.94 253 GLY A O 1
ATOM 2074 N N . ARG A 1 254 ? 17.607 5.268 -25.396 1.00 93.94 254 ARG A N 1
ATOM 2075 C CA . ARG A 1 254 ? 16.476 5.045 -26.306 1.00 93.94 254 ARG A CA 1
ATOM 2076 C C . ARG A 1 254 ? 15.205 4.760 -25.507 1.00 93.94 254 ARG A C 1
ATOM 2078 O O . ARG A 1 254 ? 15.146 3.742 -24.824 1.00 93.94 254 ARG A O 1
ATOM 2085 N N . ASP A 1 255 ? 14.186 5.609 -25.653 1.00 92.62 255 ASP A N 1
ATOM 2086 C CA . ASP A 1 255 ? 12.831 5.365 -25.133 1.00 92.62 255 ASP A CA 1
ATOM 2087 C C . ASP A 1 255 ? 12.155 4.239 -25.938 1.00 92.62 255 ASP A C 1
ATOM 2089 O O . ASP A 1 255 ? 12.071 4.289 -27.168 1.00 92.62 255 ASP A O 1
ATOM 2093 N N . LEU A 1 256 ? 11.703 3.205 -25.234 1.00 96.69 256 LEU A N 1
ATOM 2094 C CA . LEU A 1 256 ? 11.121 1.982 -25.785 1.00 96.69 256 LEU A CA 1
ATOM 2095 C C . LEU A 1 256 ? 9.612 1.902 -25.561 1.00 96.69 256 LEU A C 1
ATOM 2097 O O . LEU A 1 256 ? 8.988 0.931 -25.977 1.00 96.69 256 LEU A O 1
ATOM 2101 N N . ARG A 1 257 ? 8.985 2.895 -24.923 1.00 94.50 257 ARG A N 1
ATOM 2102 C CA . ARG A 1 257 ? 7.554 2.832 -24.577 1.00 94.50 257 ARG A CA 1
ATOM 2103 C C . ARG A 1 257 ? 6.643 2.733 -25.801 1.00 94.50 257 ARG A C 1
ATOM 2105 O O . ARG A 1 257 ? 5.542 2.202 -25.691 1.00 94.50 257 ARG A O 1
ATOM 2112 N N . CYS A 1 258 ? 7.105 3.201 -26.959 1.00 93.44 258 CYS A N 1
ATOM 2113 C CA . CYS A 1 258 ? 6.403 3.074 -28.237 1.00 93.44 258 CYS A CA 1
ATOM 2114 C C . CYS A 1 258 ? 6.666 1.747 -28.974 1.00 93.44 258 CYS A C 1
ATOM 2116 O O . CYS A 1 258 ? 6.072 1.540 -30.027 1.00 93.44 258 CYS A O 1
ATOM 2118 N N . SER A 1 259 ? 7.547 0.881 -28.461 1.00 96.69 259 SER A N 1
ATOM 2119 C CA . SER A 1 259 ? 7.770 -0.469 -28.992 1.00 96.69 259 SER A CA 1
ATOM 2120 C C . SER A 1 259 ? 6.781 -1.469 -28.376 1.00 96.69 259 SER A C 1
ATOM 2122 O O . SER A 1 259 ? 6.413 -1.298 -27.209 1.00 96.69 259 SER A O 1
ATOM 2124 N N . PRO A 1 260 ? 6.408 -2.547 -29.091 1.00 97.69 260 PRO A N 1
ATOM 2125 C CA . PRO A 1 260 ? 5.616 -3.657 -28.555 1.00 97.69 260 PRO A CA 1
ATOM 2126 C C . PRO A 1 260 ? 6.244 -4.319 -27.321 1.00 97.69 260 PRO A C 1
ATOM 2128 O O . PRO A 1 260 ? 7.468 -4.367 -27.182 1.00 97.69 260 PRO A O 1
ATOM 2131 N N . LEU A 1 261 ? 5.417 -4.875 -26.427 1.00 97.44 261 LEU A N 1
ATOM 2132 C CA . LEU A 1 261 ? 5.889 -5.568 -25.221 1.00 97.44 261 LEU A CA 1
ATOM 2133 C C . LEU A 1 261 ? 6.814 -6.741 -25.553 1.00 97.44 261 LEU A C 1
ATOM 2135 O O . LEU A 1 261 ? 7.772 -6.957 -24.820 1.00 97.44 261 LEU A O 1
ATOM 2139 N N . SER A 1 262 ? 6.571 -7.469 -26.642 1.00 97.50 262 SER A N 1
ATOM 2140 C CA . SER A 1 262 ? 7.439 -8.566 -27.090 1.00 97.50 262 SER A CA 1
ATOM 2141 C C . SER A 1 262 ? 8.890 -8.116 -27.315 1.00 97.50 262 SER A C 1
ATOM 2143 O O . SER A 1 262 ? 9.818 -8.781 -26.853 1.00 97.50 262 SER A O 1
ATOM 2145 N N . GLU A 1 263 ? 9.098 -6.955 -27.943 1.00 98.06 263 GLU A N 1
ATOM 2146 C CA . GLU A 1 263 ? 10.428 -6.373 -28.164 1.00 98.06 263 GLU A CA 1
ATOM 2147 C C . GLU A 1 263 ? 11.071 -5.915 -26.854 1.00 98.06 263 GLU A C 1
ATOM 2149 O O . GLU A 1 263 ? 12.227 -6.246 -26.574 1.00 98.06 263 GLU A O 1
ATOM 2154 N N . ARG A 1 264 ? 10.316 -5.181 -26.022 1.00 97.94 264 ARG A N 1
ATOM 2155 C CA . ARG A 1 264 ? 10.808 -4.714 -24.714 1.00 97.94 264 ARG A CA 1
ATOM 2156 C C . ARG A 1 264 ? 11.206 -5.901 -23.845 1.00 97.94 264 ARG A C 1
ATOM 2158 O O . ARG A 1 264 ? 12.266 -5.907 -23.226 1.00 97.94 264 ARG A O 1
ATOM 2165 N N . ARG A 1 265 ? 10.394 -6.953 -23.851 1.00 96.38 265 ARG A N 1
ATOM 2166 C CA . ARG A 1 265 ? 10.623 -8.162 -23.072 1.00 96.38 265 ARG A CA 1
ATOM 2167 C C . ARG A 1 265 ? 11.884 -8.905 -23.506 1.00 96.38 265 ARG A C 1
ATOM 2169 O O . ARG A 1 265 ? 12.698 -9.245 -22.651 1.00 96.38 265 ARG A O 1
ATOM 2176 N N . ALA A 1 266 ? 12.081 -9.099 -24.809 1.00 96.50 266 ALA A N 1
ATOM 2177 C CA . ALA A 1 266 ? 13.299 -9.713 -25.332 1.00 96.50 266 ALA A CA 1
ATOM 2178 C C . ALA A 1 266 ? 14.553 -8.914 -24.935 1.00 96.50 266 ALA A C 1
ATOM 2180 O O . ALA A 1 266 ? 15.574 -9.494 -24.557 1.00 96.50 266 ALA A O 1
ATOM 2181 N N . LEU A 1 267 ? 14.468 -7.578 -24.955 1.00 96.69 267 LEU A N 1
ATOM 2182 C CA . LEU A 1 267 ? 15.565 -6.721 -24.517 1.00 96.69 267 LEU A CA 1
ATOM 2183 C C . LEU A 1 267 ? 15.832 -6.852 -23.012 1.00 96.69 267 LEU A C 1
ATOM 2185 O O . LEU A 1 267 ? 16.991 -7.002 -22.625 1.00 96.69 267 LEU A O 1
ATOM 2189 N N . LEU A 1 268 ? 14.786 -6.851 -22.180 1.00 95.62 268 LEU A N 1
ATOM 2190 C CA . LEU A 1 268 ? 14.893 -7.067 -20.736 1.00 95.62 268 LEU A CA 1
ATOM 2191 C C . LEU A 1 268 ? 15.619 -8.386 -20.439 1.00 95.62 268 LEU A C 1
ATOM 2193 O O . LEU A 1 268 ? 16.599 -8.404 -19.702 1.00 95.62 268 LEU A O 1
ATOM 2197 N N . GLU A 1 269 ? 15.195 -9.483 -21.062 1.00 93.81 269 GLU A N 1
ATOM 2198 C CA . GLU A 1 269 ? 15.819 -10.796 -20.870 1.00 93.81 269 GLU A CA 1
ATOM 2199 C C . GLU A 1 269 ? 17.282 -10.817 -21.338 1.00 93.81 269 GLU A C 1
ATOM 2201 O O . GLU A 1 269 ? 18.142 -11.391 -20.665 1.00 93.81 269 GLU A O 1
ATOM 2206 N N . SER A 1 270 ? 17.593 -10.150 -22.455 1.00 92.62 270 SER A N 1
ATOM 2207 C CA . SER A 1 270 ? 18.966 -10.037 -22.962 1.00 92.62 270 SER A CA 1
ATOM 2208 C C . SER A 1 270 ? 19.883 -9.258 -22.015 1.00 92.62 270 SER A C 1
ATOM 2210 O O . SER A 1 270 ? 21.013 -9.689 -21.776 1.00 92.62 270 SER A O 1
ATOM 2212 N N . LEU A 1 271 ? 19.381 -8.170 -21.415 1.00 91.50 271 LEU A N 1
ATOM 2213 C CA . LEU A 1 271 ? 20.113 -7.345 -20.455 1.00 91.50 271 LEU A CA 1
ATOM 2214 C C . LEU A 1 271 ? 20.501 -8.179 -19.232 1.00 91.50 271 LEU A C 1
ATOM 2216 O O . LEU A 1 271 ? 21.662 -8.190 -18.835 1.00 91.50 271 LEU A O 1
ATOM 2220 N N . PHE A 1 272 ? 19.548 -8.922 -18.669 1.00 90.19 272 PHE A N 1
ATOM 2221 C CA . PHE A 1 272 ? 19.792 -9.759 -17.494 1.00 90.19 272 PHE A CA 1
ATOM 2222 C C . PHE A 1 272 ? 20.688 -10.964 -17.802 1.00 90.19 272 PHE A C 1
ATOM 2224 O O . PHE A 1 272 ? 21.590 -11.275 -17.018 1.00 90.19 272 PHE A O 1
ATOM 2231 N N . ARG A 1 273 ? 20.519 -11.597 -18.972 1.00 87.50 273 ARG A N 1
ATOM 2232 C CA . ARG A 1 273 ? 21.392 -12.692 -19.422 1.00 87.50 273 ARG A CA 1
ATOM 2233 C C . ARG A 1 273 ? 22.843 -12.235 -19.573 1.00 87.50 273 ARG A C 1
ATOM 2235 O O . ARG A 1 273 ? 23.739 -12.941 -19.124 1.00 87.50 273 ARG A O 1
ATOM 2242 N N . ALA A 1 274 ? 23.076 -11.055 -20.148 1.00 84.38 274 ALA A N 1
ATOM 2243 C CA . ALA A 1 274 ? 24.417 -10.494 -20.323 1.00 84.38 274 ALA A CA 1
ATOM 2244 C C . ALA A 1 274 ? 25.133 -10.179 -18.997 1.00 84.38 274 ALA A C 1
ATOM 2246 O O . ALA A 1 274 ? 26.356 -10.074 -18.975 1.00 84.38 274 ALA A O 1
ATOM 2247 N N . LYS A 1 275 ? 24.391 -10.026 -17.893 1.00 80.31 275 LYS A N 1
ATOM 2248 C CA . LYS A 1 275 ? 24.957 -9.820 -16.551 1.00 80.31 275 LYS A CA 1
ATOM 2249 C C . LYS A 1 275 ? 25.146 -11.115 -15.760 1.00 80.31 275 LYS A C 1
ATOM 2251 O O . LYS A 1 275 ? 25.578 -11.041 -14.617 1.00 80.31 275 LYS A O 1
ATOM 2256 N N . GLU A 1 276 ? 24.792 -12.270 -16.329 1.00 76.06 276 GLU A N 1
ATOM 2257 C CA . GLU A 1 276 ? 24.733 -13.563 -15.626 1.00 76.06 276 GLU A CA 1
ATOM 2258 C C . GLU A 1 276 ? 23.796 -13.544 -14.398 1.00 76.06 276 GLU A C 1
ATOM 2260 O O . GLU A 1 276 ? 23.866 -14.393 -13.508 1.00 76.06 276 GLU A O 1
ATOM 2265 N N . ILE A 1 277 ? 22.857 -12.591 -14.365 1.00 68.88 277 ILE A N 1
ATOM 2266 C CA . ILE A 1 277 ? 21.862 -12.430 -13.302 1.00 68.88 277 ILE A CA 1
ATOM 2267 C C . ILE A 1 277 ? 20.612 -13.169 -13.757 1.00 68.88 277 ILE A C 1
ATOM 2269 O O . ILE A 1 277 ? 19.659 -12.584 -14.268 1.00 68.88 277 ILE A O 1
ATOM 2273 N N . LEU A 1 278 ? 20.672 -14.495 -13.660 1.00 58.28 278 LEU A N 1
ATOM 2274 C CA . LEU A 1 278 ? 19.613 -15.346 -14.193 1.00 58.28 278 LEU A CA 1
ATOM 2275 C C . LEU A 1 278 ? 18.493 -15.573 -13.176 1.00 58.28 278 LEU A C 1
ATOM 2277 O O . LEU A 1 278 ? 17.348 -15.482 -13.579 1.00 58.28 278 LEU A O 1
ATOM 2281 N N . ASP A 1 279 ? 18.805 -15.746 -11.884 1.00 64.62 279 ASP A N 1
ATOM 2282 C CA . ASP A 1 279 ? 17.799 -15.903 -10.806 1.00 64.62 279 ASP A CA 1
ATOM 2283 C C . ASP A 1 279 ? 18.341 -15.668 -9.382 1.00 64.62 279 ASP A C 1
ATOM 2285 O O . ASP A 1 279 ? 17.646 -15.852 -8.377 1.00 64.62 279 ASP A O 1
ATOM 2289 N N . LYS A 1 280 ? 19.611 -15.275 -9.256 1.00 66.06 280 LYS A N 1
ATOM 2290 C CA . LYS A 1 280 ? 20.295 -15.127 -7.968 1.00 66.06 280 LYS A CA 1
ATOM 2291 C C . LYS A 1 280 ? 20.735 -13.686 -7.812 1.00 66.06 280 LYS A C 1
ATOM 2293 O O . LYS A 1 280 ? 21.546 -13.194 -8.586 1.00 66.06 280 LYS A O 1
ATOM 2298 N N . GLY A 1 281 ? 20.181 -13.018 -6.808 1.00 79.94 281 GLY A N 1
ATOM 2299 C CA . GLY A 1 281 ? 20.529 -11.643 -6.495 1.00 79.94 281 GLY A CA 1
ATOM 2300 C C . GLY A 1 281 ? 19.337 -10.773 -6.093 1.00 79.94 281 GLY A C 1
ATOM 2301 O O . GLY A 1 281 ? 18.183 -11.213 -6.153 1.00 79.94 281 GLY A O 1
ATOM 2302 N N . PRO A 1 282 ? 19.641 -9.538 -5.663 1.00 88.94 282 PRO A N 1
ATOM 2303 C CA . PRO A 1 282 ? 18.662 -8.530 -5.261 1.00 88.94 282 PRO A CA 1
ATOM 2304 C C . PRO A 1 282 ? 17.820 -8.001 -6.428 1.00 88.94 282 PRO A C 1
ATOM 2306 O O . PRO A 1 282 ? 16.743 -7.473 -6.192 1.00 88.94 282 PRO A O 1
ATOM 2309 N N . ILE A 1 283 ? 18.259 -8.148 -7.679 1.00 91.00 283 ILE A N 1
ATOM 2310 C CA . ILE A 1 283 ? 17.496 -7.715 -8.854 1.00 91.00 283 ILE A CA 1
ATOM 2311 C C . ILE A 1 283 ? 17.374 -8.874 -9.836 1.00 91.00 283 ILE A C 1
ATOM 2313 O O . ILE A 1 283 ? 18.353 -9.561 -10.105 1.00 91.00 283 ILE A O 1
ATOM 2317 N N . ARG A 1 284 ? 16.165 -9.097 -10.351 1.00 91.19 284 ARG A N 1
ATOM 2318 C CA . ARG A 1 284 ? 15.824 -10.135 -11.334 1.00 91.19 284 ARG A CA 1
ATOM 2319 C C . ARG A 1 284 ? 14.732 -9.629 -12.265 1.00 91.19 284 ARG A C 1
ATOM 2321 O O . ARG A 1 284 ? 14.136 -8.587 -11.997 1.00 91.19 284 ARG A O 1
ATOM 2328 N N . TYR A 1 285 ? 14.437 -10.375 -13.320 1.00 92.69 285 TYR A N 1
ATOM 2329 C CA . TYR A 1 285 ? 13.263 -10.122 -14.146 1.00 92.69 285 TYR A CA 1
ATOM 2330 C C . TYR A 1 285 ? 12.117 -11.088 -13.789 1.00 92.69 285 TYR A C 1
ATOM 2332 O O . TYR A 1 285 ? 12.333 -12.164 -13.239 1.00 92.69 285 TYR A O 1
ATOM 2340 N N . SER A 1 286 ? 10.879 -10.670 -14.046 1.00 93.56 286 SER A N 1
ATOM 2341 C CA . SER A 1 286 ? 9.651 -11.438 -13.809 1.00 93.56 286 SER A CA 1
ATOM 2342 C C . SER A 1 286 ? 9.575 -12.595 -14.794 1.00 93.56 286 SER A C 1
ATOM 2344 O O . SER A 1 286 ? 9.673 -12.346 -15.989 1.00 93.56 286 SER A O 1
ATOM 2346 N N . HIS A 1 287 ? 9.390 -13.836 -14.352 1.00 91.50 287 HIS A N 1
ATOM 2347 C CA . HIS A 1 287 ? 9.204 -14.974 -15.264 1.00 91.50 287 HIS A CA 1
ATOM 2348 C C . HIS A 1 287 ? 7.794 -15.009 -15.846 1.00 91.50 287 HIS A C 1
ATOM 2350 O O . HIS A 1 287 ? 6.819 -14.740 -15.140 1.00 91.50 287 HIS A O 1
ATOM 2356 N N . THR A 1 288 ? 7.690 -15.382 -17.121 1.00 93.50 288 THR A N 1
ATOM 2357 C CA . THR A 1 288 ? 6.403 -15.592 -17.782 1.00 93.50 288 THR A CA 1
ATOM 2358 C C . THR A 1 288 ? 5.913 -17.019 -17.551 1.00 93.50 288 THR A C 1
ATOM 2360 O O . THR A 1 288 ? 6.665 -17.987 -17.657 1.00 93.50 288 THR A O 1
ATOM 2363 N N . ALA A 1 289 ? 4.639 -17.158 -17.199 1.00 93.06 289 ALA A N 1
ATOM 2364 C CA . ALA A 1 289 ? 3.979 -18.449 -17.108 1.00 93.06 289 ALA A CA 1
ATOM 2365 C C . ALA A 1 289 ? 3.476 -18.875 -18.493 1.00 93.06 289 ALA A C 1
ATOM 2367 O O . ALA A 1 289 ? 3.023 -18.050 -19.286 1.00 93.06 289 ALA A O 1
ATOM 2368 N N . VAL A 1 290 ? 3.537 -20.176 -18.769 1.00 91.56 290 VAL A N 1
ATOM 2369 C CA . VAL A 1 290 ? 3.022 -20.760 -20.010 1.00 91.56 290 VAL A CA 1
ATOM 2370 C C . VAL A 1 290 ? 1.633 -21.324 -19.744 1.00 91.56 290 VAL A C 1
ATOM 2372 O O . VAL A 1 290 ? 1.449 -22.086 -18.796 1.00 91.56 290 VAL A O 1
ATOM 2375 N N . ALA A 1 291 ? 0.674 -20.960 -20.590 1.00 92.69 291 ALA A N 1
ATOM 2376 C CA . ALA A 1 291 ? -0.670 -21.520 -20.603 1.00 92.69 291 ALA A CA 1
ATOM 2377 C C . ALA A 1 291 ? -1.142 -21.672 -22.052 1.00 92.69 291 ALA A C 1
ATOM 2379 O O . ALA A 1 291 ? -0.875 -20.814 -22.893 1.00 92.69 291 ALA A O 1
ATOM 2380 N N . ARG A 1 292 ? -1.833 -22.772 -22.340 1.00 91.62 292 ARG A N 1
ATOM 2381 C CA . ARG A 1 292 ? -2.363 -23.096 -23.672 1.00 91.62 292 ARG A CA 1
ATOM 2382 C C . ARG A 1 292 ? -3.748 -22.504 -23.905 1.00 91.62 292 ARG A C 1
ATOM 2384 O O . ARG A 1 292 ? -4.098 -22.189 -25.038 1.00 91.62 292 ARG A O 1
ATOM 2391 N N . ASP A 1 293 ? -4.524 -22.358 -22.838 1.00 91.56 293 ASP A N 1
ATOM 2392 C CA . ASP A 1 293 ? -5.887 -21.846 -22.866 1.00 91.56 293 ASP A CA 1
ATOM 2393 C C . ASP A 1 293 ? -6.244 -21.109 -21.566 1.00 91.56 293 ASP A C 1
ATOM 2395 O O . ASP A 1 293 ? -5.484 -21.080 -20.594 1.00 91.56 293 ASP A O 1
ATOM 2399 N N . TRP A 1 294 ? -7.419 -20.479 -21.555 1.00 91.06 294 TRP A N 1
ATOM 2400 C CA . TRP A 1 294 ? -7.891 -19.682 -20.425 1.00 91.06 294 TRP A CA 1
ATOM 2401 C C . TRP A 1 294 ? -8.176 -20.514 -19.161 1.00 91.06 294 TRP A C 1
ATOM 2403 O O . TRP A 1 294 ? -8.157 -19.958 -18.061 1.00 91.06 294 TRP A O 1
ATOM 2413 N N . ASN A 1 295 ? -8.397 -21.829 -19.277 1.00 90.88 295 ASN A N 1
ATOM 2414 C CA . ASN A 1 295 ? -8.579 -22.706 -18.116 1.00 90.88 295 ASN A CA 1
ATOM 2415 C C . ASN A 1 295 ? -7.242 -22.964 -17.410 1.00 90.88 295 ASN A C 1
ATOM 2417 O O . ASN A 1 295 ? -7.180 -22.962 -16.178 1.00 90.88 295 ASN A O 1
ATOM 2421 N N . GLU A 1 296 ? -6.153 -23.112 -18.162 1.00 94.12 296 GLU A N 1
ATOM 2422 C CA . GLU A 1 296 ? -4.807 -23.168 -17.587 1.00 94.12 296 GLU A CA 1
ATOM 2423 C C . GLU A 1 296 ? -4.416 -21.843 -16.927 1.00 94.12 296 GLU A C 1
ATOM 2425 O O . GLU A 1 296 ? -3.878 -21.853 -15.820 1.00 94.12 296 GLU A O 1
ATOM 2430 N N . VAL A 1 297 ? -4.764 -20.696 -17.526 1.00 93.50 297 VAL A N 1
ATOM 2431 C CA . VAL A 1 297 ? -4.567 -19.381 -16.881 1.00 93.50 297 VAL A CA 1
ATOM 2432 C C . VAL A 1 297 ? -5.351 -19.283 -15.572 1.00 93.50 297 VAL A C 1
ATOM 2434 O O . VAL A 1 297 ? -4.821 -18.788 -14.578 1.00 93.50 297 VAL A O 1
ATOM 2437 N N . ARG A 1 298 ? -6.591 -19.786 -15.534 1.00 91.81 298 ARG A N 1
ATOM 2438 C CA . ARG A 1 298 ? -7.393 -19.855 -14.303 1.00 91.81 298 ARG A CA 1
ATOM 2439 C C . ARG A 1 298 ? -6.725 -20.736 -13.246 1.00 91.81 298 ARG A C 1
ATOM 2441 O O . ARG A 1 298 ? -6.633 -20.337 -12.094 1.00 91.81 298 ARG A O 1
ATOM 2448 N N . THR A 1 299 ? -6.184 -21.883 -13.647 1.00 92.31 299 THR A N 1
ATOM 2449 C CA . THR A 1 299 ? -5.461 -22.789 -12.740 1.00 92.31 299 THR A CA 1
ATOM 2450 C C . THR A 1 299 ? -4.208 -22.116 -12.173 1.00 92.31 299 THR A C 1
ATOM 2452 O O . THR A 1 299 ? -3.946 -22.186 -10.972 1.00 92.31 299 THR A O 1
ATOM 2455 N N . LEU A 1 300 ? -3.460 -21.391 -13.014 1.00 93.75 300 LEU A N 1
ATOM 2456 C CA . LEU A 1 300 ? -2.334 -20.567 -12.577 1.00 93.75 300 LEU A CA 1
ATOM 2457 C C . LEU A 1 300 ? -2.795 -19.500 -11.581 1.00 93.75 300 LEU A C 1
ATOM 2459 O O . LEU A 1 300 ? -2.227 -19.421 -10.493 1.00 93.75 300 LEU A O 1
ATOM 2463 N N . ARG A 1 301 ? -3.846 -18.737 -11.910 1.00 93.12 301 ARG A N 1
ATOM 2464 C CA . ARG A 1 301 ? -4.450 -17.728 -11.027 1.00 93.12 301 ARG A CA 1
ATOM 2465 C C . ARG A 1 301 ? -4.787 -18.318 -9.663 1.00 93.12 301 ARG A C 1
ATOM 2467 O O . ARG A 1 301 ? -4.363 -17.759 -8.661 1.00 93.12 301 ARG A O 1
ATOM 2474 N N . ASP A 1 302 ? -5.490 -19.444 -9.621 1.00 89.19 302 ASP A N 1
ATOM 2475 C CA . ASP A 1 302 ? -5.932 -20.074 -8.372 1.00 89.19 302 ASP A CA 1
ATOM 2476 C C . ASP A 1 302 ? -4.751 -20.610 -7.540 1.00 89.19 302 ASP A C 1
ATOM 2478 O O . ASP A 1 302 ? -4.810 -20.643 -6.313 1.00 89.19 302 ASP A O 1
ATOM 2482 N N . SER A 1 303 ? -3.627 -20.941 -8.185 1.00 90.00 303 SER A N 1
ATOM 2483 C CA . SER A 1 303 ? -2.378 -21.308 -7.502 1.00 90.00 303 SER A CA 1
ATOM 2484 C C . SER A 1 303 ? -1.542 -20.112 -7.012 1.00 90.00 303 SER A C 1
ATOM 2486 O O . SER A 1 303 ? -0.530 -20.316 -6.340 1.00 90.00 303 SER A O 1
ATOM 2488 N N . ALA A 1 304 ? -1.929 -18.868 -7.323 1.00 89.62 304 ALA A N 1
ATOM 2489 C CA . ALA A 1 304 ? -1.117 -17.680 -7.039 1.00 89.62 304 ALA A CA 1
ATOM 2490 C C . ALA A 1 304 ? -0.832 -17.493 -5.543 1.00 89.62 304 ALA A C 1
ATOM 2492 O O . ALA A 1 304 ? 0.293 -17.153 -5.169 1.00 89.62 304 ALA A O 1
ATOM 2493 N N . THR A 1 305 ? -1.814 -17.775 -4.685 1.00 82.88 305 THR A N 1
ATOM 2494 C CA . THR A 1 305 ? -1.691 -17.643 -3.224 1.00 82.88 305 THR A CA 1
ATOM 2495 C C . THR A 1 305 ? -0.602 -18.547 -2.650 1.00 82.88 305 THR A C 1
ATOM 2497 O O . THR A 1 305 ? 0.180 -18.093 -1.819 1.00 82.88 305 THR A O 1
ATOM 2500 N N . HIS A 1 306 ? -0.459 -19.771 -3.172 1.00 83.81 306 HIS A N 1
ATOM 2501 C CA . HIS A 1 306 ? 0.593 -20.719 -2.781 1.00 83.81 306 HIS A CA 1
ATOM 2502 C C . HIS A 1 306 ? 2.003 -20.201 -3.095 1.00 83.81 306 HIS A C 1
ATOM 2504 O O . HIS A 1 306 ? 2.981 -20.640 -2.496 1.00 83.81 306 HIS A O 1
ATOM 2510 N N . ARG A 1 307 ? 2.115 -19.261 -4.039 1.00 85.75 307 ARG A N 1
ATOM 2511 C CA . ARG A 1 307 ? 3.368 -18.596 -4.418 1.00 85.75 307 ARG A CA 1
ATOM 2512 C C . ARG A 1 307 ? 3.545 -17.240 -3.734 1.00 85.75 307 ARG A C 1
ATOM 2514 O O . ARG A 1 307 ? 4.522 -16.559 -4.016 1.00 85.75 307 ARG A O 1
ATOM 2521 N N . GLY A 1 308 ? 2.609 -16.816 -2.881 1.00 85.38 308 GLY A N 1
ATOM 2522 C CA . GLY A 1 308 ? 2.600 -15.477 -2.286 1.00 85.38 308 GLY A CA 1
ATOM 2523 C C . GLY A 1 308 ? 2.263 -14.353 -3.277 1.00 85.38 308 GLY A C 1
ATOM 2524 O O . GLY A 1 308 ? 2.611 -13.197 -3.040 1.00 85.38 308 GLY A O 1
ATOM 2525 N N . ALA A 1 309 ? 1.602 -14.677 -4.393 1.00 90.62 309 ALA A N 1
ATOM 2526 C CA . ALA A 1 309 ? 1.072 -13.718 -5.358 1.00 90.62 309 ALA A CA 1
ATOM 2527 C C . ALA A 1 309 ? -0.439 -13.495 -5.148 1.00 90.62 309 ALA A C 1
ATOM 2529 O O . ALA A 1 309 ? -1.158 -14.361 -4.658 1.00 90.62 309 ALA A O 1
ATOM 2530 N N . GLU A 1 310 ? -0.948 -12.336 -5.567 1.00 90.12 310 GLU A N 1
ATOM 2531 C CA . GLU A 1 310 ? -2.376 -11.988 -5.493 1.00 90.12 310 GLU A CA 1
ATOM 2532 C C . GLU A 1 310 ? -3.207 -12.555 -6.659 1.00 90.12 310 GLU A C 1
ATOM 2534 O O . GLU A 1 310 ? -4.428 -12.397 -6.690 1.00 90.12 310 GLU A O 1
ATOM 2539 N N . GLY A 1 311 ? -2.551 -13.114 -7.675 1.00 93.50 311 GLY A N 1
ATOM 2540 C CA . GLY A 1 311 ? -3.161 -13.567 -8.923 1.00 93.50 311 GLY A CA 1
ATOM 2541 C C . GLY A 1 311 ? -2.173 -13.495 -10.082 1.00 93.50 311 GLY A C 1
ATOM 2542 O O . GLY A 1 311 ? -0.964 -13.632 -9.885 1.00 93.50 311 GLY A O 1
ATOM 2543 N N . VAL A 1 312 ? -2.679 -13.212 -11.282 1.00 95.81 312 VAL A N 1
ATOM 2544 C CA . VAL A 1 312 ? -1.870 -13.049 -12.498 1.00 95.81 312 VAL A CA 1
ATOM 2545 C C . VAL A 1 312 ? -2.078 -11.681 -13.150 1.00 95.81 312 VAL A C 1
ATOM 2547 O O . VAL A 1 312 ? -3.138 -11.056 -13.055 1.00 95.81 312 VAL A O 1
ATOM 2550 N N . MET A 1 313 ? -1.029 -11.200 -13.803 1.00 96.44 313 MET A N 1
ATOM 2551 C CA . MET A 1 313 ? -1.044 -10.079 -14.730 1.00 96.44 313 MET A CA 1
ATOM 2552 C C . MET A 1 313 ? -1.096 -10.636 -16.150 1.00 96.44 313 MET A C 1
ATOM 2554 O O . MET A 1 313 ? -0.303 -11.510 -16.490 1.00 96.44 313 MET A O 1
ATOM 2558 N N . LEU A 1 314 ? -1.997 -10.107 -16.975 1.00 95.19 314 LEU A N 1
ATOM 2559 C CA . LEU A 1 314 ? -2.099 -10.441 -18.395 1.00 95.19 314 LEU A CA 1
ATOM 2560 C C . LEU A 1 314 ? -1.733 -9.194 -19.189 1.00 95.19 314 LEU A C 1
ATOM 2562 O O . LEU A 1 314 ? -2.390 -8.160 -19.046 1.00 95.19 314 LEU A O 1
ATOM 2566 N N . LYS A 1 315 ? -0.680 -9.260 -19.999 1.00 95.06 315 LYS A N 1
ATOM 2567 C CA . LYS A 1 315 ? -0.207 -8.115 -20.784 1.00 95.06 315 LYS A CA 1
ATOM 2568 C C . LYS A 1 315 ? -0.157 -8.473 -22.262 1.00 95.06 315 LYS A C 1
ATOM 2570 O O . LYS A 1 315 ? 0.504 -9.441 -22.619 1.00 95.06 315 LYS A O 1
ATOM 2575 N N . ARG A 1 316 ? -0.801 -7.686 -23.120 1.00 94.44 316 ARG A N 1
ATOM 2576 C CA . ARG A 1 316 ? -0.749 -7.890 -24.572 1.00 94.44 316 ARG A CA 1
ATOM 2577 C C . ARG A 1 316 ? 0.675 -7.738 -25.104 1.00 94.44 316 ARG A C 1
ATOM 2579 O O . ARG A 1 316 ? 1.333 -6.734 -24.823 1.00 94.44 316 ARG A O 1
ATOM 2586 N N . LEU A 1 317 ? 1.136 -8.718 -25.877 1.00 95.75 317 LEU A N 1
ATOM 2587 C CA . LEU A 1 317 ? 2.490 -8.758 -26.438 1.00 95.75 317 LEU A CA 1
ATOM 2588 C C . LEU A 1 317 ? 2.723 -7.687 -27.512 1.00 95.75 317 LEU A C 1
ATOM 2590 O O . LEU A 1 317 ? 3.833 -7.171 -27.631 1.00 95.75 317 LEU A O 1
ATOM 2594 N N . ASP A 1 318 ? 1.682 -7.322 -28.258 1.00 95.50 318 ASP A N 1
ATOM 2595 C CA . ASP A 1 318 ? 1.721 -6.308 -29.317 1.00 95.50 318 ASP A CA 1
ATOM 2596 C C . ASP A 1 318 ? 1.567 -4.868 -28.796 1.00 95.50 318 ASP A C 1
ATOM 2598 O O . ASP A 1 318 ? 1.725 -3.909 -29.549 1.00 95.50 318 ASP A O 1
ATOM 2602 N N . ALA A 1 319 ? 1.277 -4.695 -27.505 1.00 94.31 319 ALA A N 1
ATOM 2603 C CA . ALA A 1 319 ? 0.954 -3.392 -26.952 1.00 94.31 319 ALA A CA 1
ATOM 2604 C C . ALA A 1 319 ? 2.194 -2.557 -26.598 1.00 94.31 319 ALA A C 1
ATOM 2606 O O . ALA A 1 319 ? 3.132 -3.002 -25.922 1.00 94.31 319 ALA A O 1
ATOM 2607 N N . ASN A 1 320 ? 2.122 -1.277 -26.958 1.00 94.06 320 ASN A N 1
ATOM 2608 C CA . ASN A 1 320 ? 2.992 -0.231 -26.430 1.00 94.06 320 ASN A CA 1
ATOM 2609 C C . ASN A 1 320 ? 2.820 -0.100 -24.910 1.00 94.06 320 ASN A C 1
ATOM 2611 O O . ASN A 1 320 ? 1.803 -0.509 -24.342 1.00 94.06 320 ASN A O 1
ATOM 2615 N N . TYR A 1 321 ? 3.797 0.503 -24.239 1.00 92.88 321 TYR A N 1
ATOM 2616 C CA . TYR A 1 321 ? 3.693 0.790 -22.814 1.00 92.88 321 TYR A CA 1
ATOM 2617 C C . TYR A 1 321 ? 2.653 1.906 -22.588 1.00 92.88 321 TYR A C 1
ATOM 2619 O O . TYR A 1 321 ? 2.857 3.038 -23.040 1.00 92.88 321 TYR A O 1
ATOM 2627 N N . PRO A 1 322 ? 1.519 1.629 -21.920 1.00 84.50 322 PRO A N 1
ATOM 2628 C CA . PRO A 1 322 ? 0.428 2.588 -21.850 1.00 84.50 322 PRO A CA 1
ATOM 2629 C C . PRO A 1 322 ? 0.761 3.730 -20.887 1.00 84.50 322 PRO A C 1
ATOM 2631 O O . PRO A 1 322 ? 1.182 3.510 -19.752 1.00 84.50 322 PRO A O 1
ATOM 2634 N N . SER A 1 323 ? 0.502 4.965 -21.311 1.00 76.94 323 SER A N 1
ATOM 2635 C CA . SER A 1 323 ? 0.566 6.130 -20.428 1.00 76.94 323 SER A CA 1
ATOM 2636 C C . SER A 1 323 ? -0.793 6.338 -19.755 1.00 76.94 323 SER A C 1
ATOM 2638 O O . SER A 1 323 ? -1.783 6.657 -20.414 1.00 76.94 323 SER A O 1
ATOM 2640 N N . GLY A 1 324 ? -0.864 6.138 -18.437 1.00 67.94 324 GLY A N 1
ATOM 2641 C CA . GLY A 1 324 ? -2.089 6.324 -17.655 1.00 67.94 324 GLY A CA 1
ATOM 2642 C C . GLY A 1 324 ? -3.016 5.102 -17.620 1.00 67.94 324 GLY A C 1
ATOM 2643 O O . GLY A 1 324 ? -2.572 3.953 -17.621 1.00 67.94 324 GLY A O 1
ATOM 2644 N N . ARG A 1 325 ? -4.329 5.348 -17.494 1.00 70.00 325 ARG A N 1
ATOM 2645 C CA . ARG A 1 325 ? -5.360 4.304 -17.346 1.00 70.00 325 ARG A CA 1
ATOM 2646 C C . ARG A 1 325 ? -5.988 3.974 -18.702 1.00 70.00 325 ARG A C 1
ATOM 2648 O O . ARG A 1 325 ? -7.083 4.435 -19.009 1.00 70.00 325 ARG A O 1
ATOM 2655 N N . VAL A 1 326 ? -5.265 3.191 -19.499 1.00 80.81 326 VAL A N 1
ATOM 2656 C CA . VAL A 1 326 ? -5.730 2.675 -20.794 1.00 80.81 326 VAL A CA 1
ATOM 2657 C C . VAL A 1 326 ? -6.261 1.252 -20.605 1.00 80.81 326 VAL A C 1
ATOM 2659 O O . VAL A 1 326 ? -5.563 0.393 -20.068 1.00 80.81 326 VAL A O 1
ATOM 2662 N N . ARG A 1 327 ? -7.496 0.993 -21.046 1.00 85.31 327 ARG A N 1
ATOM 2663 C CA . ARG A 1 327 ? -8.111 -0.344 -21.007 1.00 85.31 327 ARG A CA 1
ATOM 2664 C C . ARG A 1 327 ? -7.624 -1.183 -22.189 1.00 85.31 327 ARG A C 1
ATOM 2666 O O . ARG A 1 327 ? -7.569 -0.663 -23.296 1.00 85.31 327 ARG A O 1
ATOM 2673 N N . GLY A 1 328 ? -7.312 -2.462 -21.962 1.00 85.56 328 GLY A N 1
ATOM 2674 C CA . GLY A 1 328 ? -6.921 -3.406 -23.021 1.00 85.56 328 GLY A CA 1
ATOM 2675 C C . GLY A 1 328 ? -5.486 -3.930 -22.915 1.00 85.56 328 GLY A C 1
ATOM 2676 O O . GLY A 1 328 ? -5.309 -5.141 -22.868 1.00 85.56 328 GLY A O 1
ATOM 2677 N N . PRO A 1 329 ? -4.454 -3.069 -22.832 1.00 90.81 329 PRO A N 1
ATOM 2678 C CA . PRO A 1 329 ? -3.072 -3.537 -22.826 1.00 90.81 329 PRO A CA 1
ATOM 2679 C C . PRO A 1 329 ? -2.737 -4.443 -21.641 1.00 90.81 329 PRO A C 1
ATOM 2681 O O . PRO A 1 329 ? -2.102 -5.478 -21.823 1.00 90.81 329 PRO A O 1
ATOM 2684 N N . TRP A 1 330 ? -3.105 -4.029 -20.424 1.00 93.06 330 TRP A N 1
ATOM 2685 C CA . TRP A 1 330 ? -2.723 -4.700 -19.182 1.00 93.06 330 TRP A CA 1
ATOM 2686 C C . TRP A 1 330 ? -3.954 -4.995 -18.326 1.00 93.06 330 TRP A C 1
ATOM 2688 O O . TRP A 1 330 ? -4.736 -4.096 -17.989 1.00 93.06 330 TRP A O 1
ATOM 2698 N N . TRP A 1 331 ? -4.058 -6.240 -17.880 1.00 93.38 331 TRP A N 1
ATOM 2699 C CA . TRP A 1 331 ? -5.102 -6.716 -16.988 1.00 93.38 331 TRP A CA 1
ATOM 2700 C C . TRP A 1 331 ? -4.516 -7.310 -15.716 1.00 93.38 331 TRP A C 1
ATOM 2702 O O . TRP A 1 331 ? -3.427 -7.880 -15.711 1.00 93.38 331 TRP A O 1
ATOM 2712 N N . LYS A 1 332 ? -5.262 -7.170 -14.623 1.00 93.06 332 LYS A N 1
ATOM 2713 C CA . LYS A 1 332 ? -4.999 -7.838 -13.349 1.00 93.06 332 LYS A CA 1
ATOM 2714 C C . LYS A 1 332 ? -6.150 -8.792 -13.063 1.00 93.06 332 LYS A C 1
ATOM 2716 O O . LYS A 1 332 ? -7.293 -8.355 -12.929 1.00 93.06 332 LYS A O 1
ATOM 2721 N N . TRP A 1 333 ? -5.838 -10.071 -12.940 1.00 93.06 333 TRP A N 1
ATOM 2722 C CA . TRP A 1 333 ? -6.800 -11.103 -12.588 1.00 93.06 333 TRP A CA 1
ATOM 2723 C C . TRP A 1 333 ? -6.417 -11.655 -11.219 1.00 93.06 333 TRP A C 1
ATOM 2725 O O . TRP A 1 333 ? -5.516 -12.484 -11.093 1.00 93.06 333 TRP A O 1
ATOM 2735 N N . LYS A 1 334 ? -7.022 -11.078 -10.176 1.00 90.50 334 LYS A N 1
ATOM 2736 C CA . LYS A 1 334 ? -6.765 -11.467 -8.787 1.00 90.50 334 LYS A CA 1
ATOM 2737 C C . LYS A 1 334 ? -7.538 -12.735 -8.435 1.00 90.50 334 LYS A C 1
ATOM 2739 O O . LYS A 1 334 ? -8.575 -12.998 -9.037 1.00 90.50 334 LYS A O 1
ATOM 2744 N N . VAL A 1 335 ? -7.040 -13.469 -7.447 1.00 86.06 335 VAL A N 1
ATOM 2745 C CA . VAL A 1 335 ? -7.834 -14.485 -6.750 1.00 86.06 335 VAL A CA 1
ATOM 2746 C C . VAL A 1 335 ? -8.958 -13.783 -5.992 1.00 86.06 335 VAL A C 1
ATOM 2748 O O . VAL A 1 335 ? -8.759 -12.693 -5.441 1.00 86.06 335 VAL A O 1
ATOM 2751 N N . ASP A 1 336 ? -10.142 -14.385 -5.997 1.00 82.75 336 ASP A N 1
ATOM 2752 C CA . ASP A 1 336 ? -11.282 -13.850 -5.266 1.00 82.75 336 ASP A CA 1
ATOM 2753 C C . ASP A 1 336 ? -11.004 -13.869 -3.753 1.00 82.75 336 ASP A C 1
ATOM 2755 O O . ASP A 1 336 ? -10.408 -14.819 -3.240 1.00 82.75 336 ASP A O 1
ATOM 2759 N N . PRO A 1 337 ? -11.396 -12.815 -3.015 1.00 84.44 337 PRO A N 1
ATOM 2760 C CA . PRO A 1 337 ? -11.251 -12.800 -1.566 1.00 84.44 337 PRO A CA 1
ATOM 2761 C C . PRO A 1 337 ? -12.103 -13.908 -0.942 1.00 84.44 337 PRO A C 1
ATOM 2763 O O . PRO A 1 337 ? -13.181 -14.236 -1.441 1.00 84.44 337 PRO A O 1
ATOM 2766 N N . TYR A 1 338 ? -11.678 -14.407 0.213 1.00 89.06 338 TYR A N 1
ATOM 2767 C CA . TYR A 1 338 ? -12.551 -15.227 1.040 1.00 89.06 338 TYR A CA 1
ATOM 2768 C C . TYR A 1 338 ? -13.715 -14.384 1.554 1.00 89.06 338 TYR A C 1
ATOM 2770 O O . TYR A 1 338 ? -13.532 -13.215 1.908 1.00 89.06 338 TYR A O 1
ATOM 2778 N N . THR A 1 339 ? -14.901 -14.981 1.626 1.00 93.94 339 THR A N 1
ATOM 2779 C CA . THR A 1 339 ? -16.083 -14.364 2.226 1.00 93.94 339 THR A CA 1
ATOM 2780 C C . THR A 1 339 ? -16.637 -15.243 3.334 1.00 93.94 339 THR A C 1
ATOM 2782 O O . THR A 1 339 ? -16.564 -16.471 3.279 1.00 93.94 339 THR A O 1
ATOM 2785 N N . ILE A 1 340 ? -17.165 -14.599 4.370 1.00 96.56 340 ILE A N 1
ATOM 2786 C CA . ILE A 1 340 ? -17.864 -15.271 5.460 1.00 96.56 340 ILE A CA 1
ATOM 2787 C C . ILE A 1 340 ? -19.031 -14.404 5.928 1.00 96.56 340 ILE A C 1
ATOM 2789 O O . ILE A 1 340 ? -18.894 -13.186 6.056 1.00 96.56 340 ILE A O 1
ATOM 2793 N N . ASP A 1 341 ? -20.183 -15.014 6.177 1.00 97.88 341 ASP A N 1
ATOM 2794 C CA . ASP A 1 341 ? -21.343 -14.326 6.732 1.00 97.88 341 ASP A CA 1
ATOM 2795 C C . ASP A 1 341 ? -21.226 -14.301 8.257 1.00 97.88 341 ASP A C 1
ATOM 2797 O O . ASP A 1 341 ? -21.172 -15.349 8.899 1.00 97.88 341 ASP A O 1
ATOM 2801 N N . ALA A 1 342 ? -21.185 -13.111 8.851 1.00 98.12 342 ALA A N 1
ATOM 2802 C CA . ALA A 1 342 ? -20.919 -12.937 10.274 1.00 98.12 342 ALA A CA 1
ATOM 2803 C C . ALA A 1 342 ? -21.899 -11.978 10.949 1.00 98.12 342 ALA A C 1
ATOM 2805 O O . ALA A 1 342 ? -22.454 -11.076 10.322 1.00 98.12 342 ALA A O 1
ATOM 2806 N N . VAL A 1 343 ? -22.078 -12.152 12.258 1.00 98.31 343 VAL A N 1
ATOM 2807 C CA . VAL A 1 343 ? -23.040 -11.382 13.054 1.00 98.31 343 VAL A CA 1
ATOM 2808 C C . VAL A 1 343 ? -22.369 -10.158 13.670 1.00 98.31 343 VAL A C 1
ATOM 2810 O O . VAL A 1 343 ? -21.272 -10.256 14.223 1.00 98.31 343 VAL A O 1
ATOM 2813 N N . LEU A 1 344 ? -23.018 -8.995 13.600 1.00 98.06 344 LEU A N 1
ATOM 2814 C CA . LEU A 1 344 ? -22.576 -7.780 14.286 1.00 98.06 344 LEU A CA 1
ATOM 2815 C C . LEU A 1 344 ? -22.699 -7.947 15.809 1.00 98.06 344 LEU A C 1
ATOM 2817 O O . LEU A 1 344 ? -23.784 -8.217 16.315 1.00 98.06 344 LEU A O 1
ATOM 2821 N N . LEU A 1 345 ? -21.596 -7.737 16.532 1.00 97.25 345 LEU A N 1
ATOM 2822 C CA . LEU A 1 345 ? -21.535 -7.854 17.995 1.00 97.25 345 LEU A CA 1
ATOM 2823 C C . LEU A 1 345 ? -21.365 -6.515 18.698 1.00 97.25 345 LEU A C 1
ATOM 2825 O O . LEU A 1 345 ? -22.030 -6.227 19.692 1.00 97.25 345 LEU A O 1
ATOM 2829 N N . TYR A 1 346 ? -20.430 -5.711 18.196 1.00 97.31 346 TYR A N 1
ATOM 2830 C CA . TYR A 1 346 ? -20.060 -4.457 18.830 1.00 97.31 346 TYR A CA 1
ATOM 2831 C C . TYR A 1 346 ? -19.931 -3.349 17.806 1.00 97.31 346 TYR A C 1
ATOM 2833 O O . TYR A 1 346 ? -19.483 -3.575 16.680 1.00 97.31 346 TYR A O 1
ATOM 2841 N N . ALA A 1 347 ? -20.246 -2.138 18.242 1.00 96.69 347 ALA A N 1
ATOM 2842 C CA . ALA A 1 347 ? -20.050 -0.937 17.462 1.00 96.69 347 ALA A CA 1
ATOM 2843 C C . ALA A 1 347 ? -19.358 0.145 18.292 1.00 96.69 347 ALA A C 1
ATOM 2845 O O . ALA A 1 347 ? -19.626 0.316 19.484 1.00 96.69 347 ALA A O 1
ATOM 2846 N N . GLN A 1 348 ? -18.476 0.897 17.648 1.00 94.38 348 GLN A N 1
ATOM 2847 C CA . GLN A 1 348 ? -17.825 2.071 18.211 1.00 94.38 348 GLN A CA 1
ATOM 2848 C C . GLN A 1 348 ? -18.042 3.272 17.287 1.00 94.38 348 GLN A C 1
ATOM 2850 O O . GLN A 1 348 ? -18.185 3.129 16.068 1.00 94.38 348 GLN A O 1
ATOM 2855 N N . ARG A 1 349 ? -18.123 4.462 17.892 1.00 90.69 349 ARG A N 1
ATOM 2856 C CA . ARG A 1 349 ? -18.191 5.710 17.135 1.00 90.69 349 ARG A CA 1
ATOM 2857 C C . ARG A 1 349 ? -16.929 5.888 16.297 1.00 90.69 349 ARG A C 1
ATOM 2859 O O . ARG A 1 349 ? -15.831 5.571 16.754 1.00 90.69 349 ARG A O 1
ATOM 2866 N N . GLY A 1 350 ? -17.107 6.403 15.087 1.00 85.69 350 GLY A N 1
ATOM 2867 C CA . GLY A 1 350 ? -16.001 6.782 14.225 1.00 85.69 350 GLY A CA 1
ATOM 2868 C C . GLY A 1 350 ? -15.206 7.953 14.802 1.00 85.69 350 GLY A C 1
ATOM 2869 O O . GLY A 1 350 ? -15.441 8.430 15.909 1.00 85.69 350 GLY A O 1
ATOM 2870 N N . HIS A 1 351 ? -14.265 8.457 14.015 1.00 79.06 351 HIS A N 1
ATOM 2871 C CA . HIS A 1 351 ? -13.463 9.626 14.374 1.00 79.06 351 HIS A CA 1
ATOM 2872 C C . HIS A 1 351 ? -13.646 10.736 13.327 1.00 79.06 351 HIS A C 1
ATOM 2874 O O . HIS A 1 351 ? -14.023 10.477 12.177 1.00 79.06 351 HIS A O 1
ATOM 2880 N N . GLY A 1 352 ? -13.369 11.988 13.702 1.00 78.88 352 GLY A N 1
ATOM 2881 C CA . GLY A 1 352 ? -13.452 13.140 12.796 1.00 78.88 352 GLY A CA 1
ATOM 2882 C C . GLY A 1 352 ? -14.856 13.338 12.212 1.00 78.88 352 GLY A C 1
ATOM 2883 O O . GLY A 1 352 ? -15.831 13.419 12.950 1.00 78.88 352 GLY A O 1
ATOM 2884 N N . ARG A 1 353 ? -14.987 13.369 10.874 1.00 75.88 353 ARG A N 1
ATOM 2885 C CA . ARG A 1 353 ? -16.277 13.615 10.181 1.00 75.88 353 ARG A CA 1
ATOM 2886 C C . ARG A 1 353 ? -17.382 12.611 10.533 1.00 75.88 353 ARG A C 1
ATOM 2888 O O . ARG A 1 353 ? -18.551 12.914 10.329 1.00 75.88 353 ARG A O 1
ATOM 2895 N N . ARG A 1 354 ? -17.016 11.420 11.019 1.00 80.50 354 ARG A N 1
ATOM 2896 C CA . ARG A 1 354 ? -17.944 10.350 11.419 1.00 80.50 354 ARG A CA 1
ATOM 2897 C C . ARG A 1 354 ? -18.000 10.161 12.941 1.00 80.50 354 ARG A C 1
ATOM 2899 O O . ARG A 1 354 ? -18.521 9.153 13.394 1.00 80.50 354 ARG A O 1
ATOM 2906 N N . ALA A 1 355 ? -17.504 11.119 13.733 1.00 83.44 355 ALA A N 1
ATOM 2907 C CA . ALA A 1 355 ? -17.485 11.028 15.198 1.00 83.44 355 ALA A CA 1
ATOM 2908 C C . ALA A 1 355 ? -18.877 10.871 15.831 1.00 83.44 355 ALA A C 1
ATOM 2910 O O . ALA A 1 355 ? -19.013 10.296 16.908 1.00 83.44 355 ALA A O 1
ATOM 2911 N N . SER A 1 356 ? -19.927 11.338 15.152 1.00 86.69 356 SER A N 1
ATOM 2912 C CA . SER A 1 356 ? -21.305 11.180 15.611 1.00 86.69 356 SER A CA 1
ATOM 2913 C C . SER A 1 356 ? -21.925 9.820 15.281 1.00 86.69 356 SER A C 1
ATOM 2915 O O . SER A 1 356 ? -22.952 9.500 15.876 1.00 86.69 356 SER A O 1
ATOM 2917 N N . LEU A 1 357 ? -21.332 9.024 14.381 1.00 91.88 357 LEU A N 1
ATOM 2918 C CA . LEU A 1 357 ? -21.892 7.777 13.845 1.00 91.88 357 LEU A CA 1
ATOM 2919 C C . LEU A 1 357 ? -21.122 6.551 14.339 1.00 91.88 357 LEU A C 1
ATOM 2921 O O . LEU A 1 357 ? -19.902 6.592 14.489 1.00 91.88 357 LEU A O 1
ATOM 2925 N N . TYR A 1 358 ? -21.819 5.433 14.521 1.00 94.31 358 TYR A N 1
ATOM 2926 C CA . TYR A 1 358 ? -21.204 4.124 14.715 1.00 94.31 358 TYR A CA 1
ATOM 2927 C C . TYR A 1 358 ? -20.713 3.564 13.379 1.00 94.31 358 TYR A C 1
ATOM 2929 O O . TYR A 1 358 ? -21.522 3.147 12.552 1.00 94.31 358 TYR A O 1
ATOM 2937 N N . THR A 1 359 ? -19.395 3.556 13.167 1.00 93.38 359 THR A N 1
ATOM 2938 C CA . THR A 1 359 ? -18.771 3.111 11.902 1.00 93.38 359 THR A CA 1
ATOM 2939 C C . THR A 1 359 ? -17.710 2.035 12.064 1.00 93.38 359 THR A C 1
ATOM 2941 O O . THR A 1 359 ? -17.223 1.504 11.068 1.00 93.38 359 THR A O 1
ATOM 2944 N N . ASP A 1 360 ? -17.361 1.708 13.305 1.00 94.69 360 ASP A N 1
ATOM 2945 C CA . ASP A 1 360 ? -16.316 0.748 13.621 1.00 94.69 360 ASP A CA 1
ATOM 2946 C C . ASP A 1 360 ? -16.989 -0.491 14.210 1.00 94.69 360 ASP A C 1
ATOM 2948 O O . ASP A 1 360 ? -17.418 -0.498 15.367 1.00 94.69 360 ASP A O 1
ATOM 2952 N N . TYR A 1 361 ? -17.123 -1.532 13.392 1.00 97.38 361 TYR A N 1
ATOM 2953 C CA . TYR A 1 361 ? -17.930 -2.707 13.703 1.00 97.38 361 TYR A CA 1
ATOM 2954 C C . TYR A 1 361 ? -17.052 -3.899 14.064 1.00 97.38 361 TYR A C 1
ATOM 2956 O O . TYR A 1 361 ? -16.020 -4.137 13.437 1.00 97.38 361 TYR A O 1
ATOM 2964 N N . THR A 1 362 ? -17.471 -4.675 15.058 1.00 97.56 362 THR A N 1
ATOM 2965 C CA . THR A 1 362 ? -16.861 -5.962 15.408 1.00 97.56 362 THR A CA 1
ATOM 2966 C C . THR A 1 362 ? -17.847 -7.080 15.118 1.00 97.56 362 THR A C 1
ATOM 2968 O O . THR A 1 362 ? -18.982 -7.035 15.594 1.00 97.56 362 THR A O 1
ATOM 2971 N N . PHE A 1 363 ? -17.394 -8.086 14.378 1.00 98.12 363 PHE A N 1
ATOM 2972 C CA . PHE A 1 363 ? -18.193 -9.219 13.931 1.00 98.12 363 PHE A CA 1
ATOM 2973 C C . PHE A 1 363 ? -17.778 -10.507 14.633 1.00 98.12 363 PHE A C 1
ATOM 2975 O O . PHE A 1 363 ? -16.601 -10.693 14.967 1.00 98.12 363 PHE A O 1
ATOM 2982 N N . GLY A 1 364 ? -18.745 -11.398 14.827 1.00 97.75 364 GLY A N 1
ATOM 2983 C CA . GLY A 1 364 ? -18.551 -12.717 15.408 1.00 97.75 364 GLY A CA 1
ATOM 2984 C C . GLY A 1 364 ? -19.118 -13.842 14.556 1.00 97.75 364 GLY A C 1
ATOM 2985 O O . GLY A 1 364 ? -20.017 -13.634 13.742 1.00 97.75 364 GLY A O 1
ATOM 2986 N N . LEU A 1 365 ? -18.569 -15.030 14.783 1.00 97.94 365 LEU A N 1
ATOM 2987 C CA . LEU A 1 365 ? -19.006 -16.297 14.200 1.00 97.94 365 LEU A CA 1
ATOM 2988 C C . LEU A 1 365 ? -19.513 -17.212 15.307 1.00 97.94 365 LEU A C 1
ATOM 2990 O O . LEU A 1 365 ? -19.082 -17.085 16.456 1.00 97.94 365 LEU A O 1
ATOM 2994 N N . TRP A 1 366 ? -20.402 -18.140 14.967 1.00 97.69 366 TRP A N 1
ATOM 2995 C CA . TRP A 1 366 ? -20.931 -19.087 15.942 1.00 97.69 366 TRP A CA 1
ATOM 2996 C C . TRP A 1 366 ? -19.905 -20.157 16.305 1.00 97.69 366 TRP A C 1
ATOM 2998 O O . TRP A 1 366 ? -19.362 -20.846 15.445 1.00 97.69 366 TRP A O 1
ATOM 3008 N N . ASP A 1 367 ? -19.691 -20.354 17.595 1.00 96.50 367 ASP A N 1
ATOM 3009 C CA . ASP A 1 367 ? -18.904 -21.446 18.148 1.00 96.50 367 ASP A CA 1
ATOM 3010 C C . ASP A 1 367 ? -19.646 -22.004 19.359 1.00 96.50 367 ASP A C 1
ATOM 3012 O O . ASP A 1 367 ? -19.936 -21.271 20.298 1.00 96.50 367 ASP A O 1
ATOM 3016 N N . GLN A 1 368 ? -20.033 -23.279 19.314 1.00 93.56 368 GLN A N 1
ATOM 3017 C CA . GLN A 1 368 ? -20.737 -23.957 20.416 1.00 93.56 368 GLN A CA 1
ATOM 3018 C C . GLN A 1 368 ? -21.937 -23.168 20.994 1.00 93.56 368 GLN A C 1
ATOM 3020 O O . GLN A 1 368 ? -22.183 -23.170 22.198 1.00 93.56 368 GLN A O 1
ATOM 3025 N N . GLY A 1 369 ? -22.694 -22.475 20.135 1.00 91.94 369 GLY A N 1
ATOM 3026 C CA . GLY A 1 369 ? -23.871 -21.692 20.534 1.00 91.94 369 GLY A CA 1
ATOM 3027 C C . GLY A 1 369 ? -23.572 -20.296 21.094 1.00 91.94 369 GLY A C 1
ATOM 3028 O O . GLY A 1 369 ? -24.502 -19.599 21.494 1.00 91.94 369 GLY A O 1
ATOM 3029 N N . VAL A 1 370 ? -22.312 -19.852 21.091 1.00 95.69 370 VAL A N 1
ATOM 3030 C CA . VAL A 1 370 ? -21.918 -18.478 21.433 1.00 95.69 370 VAL A CA 1
ATOM 3031 C C . VAL A 1 370 ? -21.256 -17.787 20.246 1.00 95.69 370 VAL A C 1
ATOM 3033 O O . VAL A 1 370 ? -20.622 -18.424 19.410 1.00 95.69 370 VAL A O 1
ATOM 3036 N N . LEU A 1 371 ? -21.394 -16.465 20.149 1.00 96.81 371 LEU A N 1
ATOM 3037 C CA . LEU A 1 371 ? -20.717 -15.693 19.109 1.00 96.81 371 LEU A CA 1
ATOM 3038 C C . LEU A 1 371 ? -19.322 -15.275 19.575 1.00 96.81 371 LEU A C 1
ATOM 3040 O O . LEU A 1 371 ? -19.169 -14.541 20.553 1.00 96.81 371 LEU A O 1
ATOM 3044 N N . VAL A 1 372 ? -18.300 -15.705 18.839 1.00 96.81 372 VAL A N 1
ATOM 3045 C CA . VAL A 1 372 ? -16.898 -15.393 19.126 1.00 96.81 372 VAL A CA 1
ATOM 3046 C C . VAL A 1 372 ? -16.409 -14.312 18.159 1.00 96.81 372 VAL A C 1
ATOM 3048 O O . VAL A 1 372 ? -16.466 -14.515 16.945 1.00 96.81 372 VAL A O 1
ATOM 3051 N N . PRO A 1 373 ? -15.901 -13.165 18.653 1.00 96.75 373 PRO A N 1
ATOM 3052 C CA . PRO A 1 373 ? -15.373 -12.111 17.793 1.00 96.75 373 PRO A CA 1
ATOM 3053 C C . PRO A 1 373 ? -14.210 -12.600 16.923 1.00 96.75 373 PRO A C 1
ATOM 3055 O O . PRO A 1 373 ? -13.235 -13.156 17.441 1.00 96.75 373 PRO A O 1
ATOM 3058 N N . PHE A 1 374 ? -14.276 -12.326 15.619 1.00 95.88 374 PHE A N 1
ATOM 3059 C CA . PHE A 1 374 ? -13.229 -12.722 14.669 1.00 95.88 374 PHE A CA 1
ATOM 3060 C C . PHE A 1 374 ? -12.629 -11.551 13.883 1.00 95.88 374 PHE A C 1
ATOM 3062 O O . PHE A 1 374 ? -11.437 -11.567 13.582 1.00 95.88 374 PHE A O 1
ATOM 3069 N N . ALA A 1 375 ? -13.412 -10.508 13.587 1.00 95.81 375 ALA A N 1
ATOM 3070 C CA . ALA A 1 375 ? -12.957 -9.400 12.753 1.00 95.81 375 ALA A CA 1
ATOM 3071 C C . ALA A 1 375 ? -13.521 -8.054 13.202 1.00 95.81 375 ALA A C 1
ATOM 3073 O O . ALA A 1 375 ? -14.627 -7.963 13.735 1.00 95.81 375 ALA A O 1
ATOM 3074 N N . LYS A 1 376 ? -12.761 -6.992 12.924 1.00 95.62 376 LYS A N 1
ATOM 3075 C CA . LYS A 1 376 ? -13.252 -5.614 12.944 1.00 95.62 376 LYS A CA 1
ATOM 3076 C C . LYS A 1 376 ? -13.218 -5.051 11.535 1.00 95.62 376 LYS A C 1
ATOM 3078 O O . LYS A 1 376 ? -12.163 -5.114 10.913 1.00 95.62 376 LYS A O 1
ATOM 3083 N N . ALA A 1 377 ? -14.317 -4.474 11.064 1.00 95.00 377 ALA A N 1
ATOM 3084 C CA . ALA A 1 377 ? -14.372 -3.807 9.766 1.00 95.00 377 ALA A CA 1
ATOM 3085 C C . ALA A 1 377 ? -14.998 -2.412 9.894 1.00 95.00 377 ALA A C 1
ATOM 3087 O O . ALA A 1 377 ? -15.892 -2.184 10.705 1.00 95.00 377 ALA A O 1
ATOM 3088 N N . TYR A 1 378 ? -14.491 -1.485 9.086 1.00 92.56 378 TYR A N 1
ATOM 3089 C CA . TYR A 1 378 ? -14.823 -0.052 9.117 1.00 92.56 378 TYR A CA 1
ATOM 3090 C C . TYR A 1 378 ? -15.064 0.522 7.709 1.00 92.56 378 TYR A C 1
ATOM 3092 O O . TYR A 1 378 ? -15.163 1.734 7.512 1.00 92.56 378 TYR A O 1
ATOM 3100 N N . SER A 1 379 ? -15.110 -0.344 6.696 1.00 90.81 379 SER A N 1
ATOM 3101 C CA . SER A 1 379 ? -15.234 0.028 5.289 1.00 90.81 379 SER A CA 1
ATOM 3102 C C . SER A 1 379 ? -16.126 -0.956 4.536 1.00 90.81 379 SER A C 1
ATOM 3104 O O . SER A 1 379 ? -16.379 -2.069 5.003 1.00 90.81 379 SER A O 1
ATOM 3106 N N . GLY A 1 380 ? -16.591 -0.525 3.363 1.00 89.81 380 GLY A N 1
ATOM 3107 C CA . GLY A 1 380 ? -17.393 -1.337 2.448 1.00 89.81 380 GLY A CA 1
ATOM 3108 C C . GLY A 1 380 ? -18.869 -0.948 2.371 1.00 89.81 380 GLY A C 1
ATOM 3109 O O . GLY A 1 380 ? -19.505 -1.220 1.364 1.00 89.81 380 GLY A O 1
ATOM 3110 N N . LEU A 1 381 ? -19.377 -0.218 3.367 1.00 92.31 381 LEU A N 1
ATOM 3111 C CA . LEU A 1 381 ? -20.716 0.368 3.327 1.00 92.31 381 LEU A CA 1
ATOM 3112 C C . LEU A 1 381 ? -20.712 1.757 2.675 1.00 92.31 381 LEU A C 1
ATOM 3114 O O . LEU A 1 381 ? -19.804 2.568 2.894 1.00 92.31 381 LEU A O 1
ATOM 3118 N N . THR A 1 382 ? -21.763 2.042 1.915 1.00 90.44 382 THR A N 1
ATOM 3119 C CA . THR A 1 382 ? -22.107 3.378 1.418 1.00 90.44 382 THR A CA 1
ATOM 3120 C C . THR A 1 382 ? -22.569 4.293 2.558 1.00 90.44 382 THR A C 1
ATOM 3122 O O . THR A 1 382 ? -22.974 3.833 3.625 1.00 90.44 382 THR A O 1
ATOM 3125 N N . ASP A 1 383 ? -22.561 5.615 2.346 1.00 89.38 383 ASP A N 1
ATOM 3126 C CA . ASP A 1 383 ? -23.040 6.562 3.368 1.00 89.38 383 ASP A CA 1
ATOM 3127 C C . ASP A 1 383 ? -24.524 6.350 3.728 1.00 89.38 383 ASP A C 1
ATOM 3129 O O . ASP A 1 383 ? -24.928 6.651 4.850 1.00 89.38 383 ASP A O 1
ATOM 3133 N N . GLN A 1 384 ? -25.335 5.826 2.802 1.00 93.00 384 GLN A N 1
ATOM 3134 C CA . GLN A 1 384 ? -26.722 5.453 3.080 1.00 93.00 384 GLN A CA 1
ATOM 3135 C C . GLN A 1 384 ? -26.789 4.238 4.013 1.00 93.00 384 GLN A C 1
ATOM 3137 O O . GLN A 1 384 ? -27.432 4.312 5.058 1.00 93.00 384 GLN A O 1
ATOM 3142 N N . GLU A 1 385 ? -26.077 3.159 3.684 1.00 94.12 385 GLU A N 1
ATOM 3143 C CA . GLU A 1 385 ? -26.046 1.944 4.508 1.00 94.12 385 GLU A CA 1
ATOM 3144 C C . GLU A 1 385 ? -25.475 2.212 5.906 1.00 94.12 385 GLU A C 1
ATOM 3146 O O . GLU A 1 385 ? -25.990 1.685 6.888 1.00 94.12 385 GLU A O 1
ATOM 3151 N N . ILE A 1 386 ? -24.461 3.080 6.026 1.00 95.00 386 ILE A N 1
ATOM 3152 C CA . ILE A 1 386 ? -23.913 3.489 7.329 1.00 95.00 386 ILE A CA 1
ATOM 3153 C C . ILE A 1 386 ? -24.999 4.117 8.209 1.00 95.00 386 ILE A C 1
ATOM 3155 O O . ILE A 1 386 ? -25.060 3.819 9.400 1.00 95.00 386 ILE A O 1
ATOM 3159 N N . ARG A 1 387 ? -25.863 4.976 7.651 1.00 95.06 387 ARG A N 1
ATOM 3160 C CA . ARG A 1 387 ? -26.957 5.598 8.418 1.00 95.06 387 ARG A CA 1
ATOM 3161 C C . ARG A 1 387 ? -28.015 4.578 8.829 1.00 95.06 387 ARG A C 1
ATOM 3163 O O . ARG A 1 387 ? -28.482 4.643 9.962 1.00 95.06 387 ARG A O 1
ATOM 3170 N N . GLU A 1 388 ? -28.359 3.640 7.946 1.00 95.88 388 GLU A N 1
ATOM 3171 C CA . GLU A 1 388 ? -29.292 2.548 8.267 1.00 95.88 388 GLU A CA 1
ATOM 3172 C C . GLU A 1 388 ? -28.764 1.702 9.438 1.00 95.88 388 GLU A C 1
ATOM 3174 O O . GLU A 1 388 ? -29.482 1.454 10.409 1.00 95.88 388 GLU A O 1
ATOM 3179 N N . VAL A 1 389 ? -27.486 1.313 9.385 1.00 95.56 389 VAL A N 1
ATOM 3180 C CA . VAL A 1 389 ? -26.838 0.528 10.443 1.00 95.56 389 VAL A CA 1
ATOM 3181 C C . VAL A 1 389 ? -26.707 1.333 11.743 1.00 95.56 389 VAL A C 1
ATOM 3183 O O . VAL A 1 389 ? -27.008 0.801 12.808 1.00 95.56 389 VAL A O 1
ATOM 3186 N N . ASP A 1 390 ? -26.321 2.612 11.688 1.00 96.25 390 ASP A N 1
ATOM 3187 C CA . ASP A 1 390 ? -26.232 3.489 12.869 1.00 96.25 390 ASP A CA 1
ATOM 3188 C C . ASP A 1 390 ? -27.587 3.647 13.576 1.00 96.25 390 ASP A C 1
ATOM 3190 O O . ASP A 1 390 ? -27.661 3.516 14.801 1.00 96.25 390 ASP A O 1
ATOM 3194 N N . GLN A 1 391 ? -28.666 3.866 12.816 1.00 96.38 391 GLN A N 1
ATOM 3195 C CA . GLN A 1 391 ? -30.018 3.955 13.368 1.00 96.38 391 GLN A CA 1
ATOM 3196 C C . GLN A 1 391 ? -30.409 2.650 14.063 1.00 96.38 391 GLN A C 1
ATOM 3198 O O . GLN A 1 391 ? -30.908 2.677 15.191 1.00 96.38 391 GLN A O 1
ATOM 3203 N N . TRP A 1 392 ? -30.148 1.508 13.421 1.00 96.62 392 TRP A N 1
ATOM 3204 C CA . TRP A 1 392 ? -30.424 0.204 14.008 1.00 96.62 392 TRP A CA 1
ATOM 3205 C C . TRP A 1 392 ? -29.627 -0.011 15.302 1.00 96.62 392 TRP A C 1
ATOM 3207 O O . TRP A 1 392 ? -30.219 -0.371 16.319 1.00 96.62 392 TRP A O 1
ATOM 3217 N N . ILE A 1 393 ? -28.321 0.288 15.298 1.00 96.44 393 ILE A N 1
ATOM 3218 C CA . ILE A 1 393 ? -27.441 0.150 16.468 1.00 96.44 393 ILE A CA 1
ATOM 3219 C C . ILE A 1 393 ? -28.000 0.931 17.652 1.00 96.44 393 ILE A C 1
ATOM 3221 O O . ILE A 1 393 ? -28.141 0.363 18.730 1.00 96.44 393 ILE A O 1
ATOM 3225 N N . ARG A 1 394 ? -28.370 2.203 17.461 1.00 95.06 394 ARG A N 1
ATOM 3226 C CA . ARG A 1 394 ? -28.900 3.058 18.540 1.00 95.06 394 ARG A CA 1
ATOM 3227 C C . ARG A 1 394 ? -30.150 2.493 19.203 1.00 95.06 394 ARG A C 1
ATOM 3229 O O . ARG A 1 394 ? -30.325 2.697 20.399 1.00 95.06 394 ARG A O 1
ATOM 3236 N N . MET A 1 395 ? -30.998 1.805 18.442 1.00 95.88 395 MET A N 1
ATOM 3237 C CA . MET A 1 395 ? -32.232 1.202 18.952 1.00 95.88 395 MET A CA 1
ATOM 3238 C C . MET A 1 395 ? -32.003 -0.148 19.650 1.00 95.88 395 MET A C 1
ATOM 3240 O O . MET A 1 395 ? -32.887 -0.606 20.364 1.00 95.88 395 MET A O 1
ATOM 3244 N N . HIS A 1 396 ? -30.838 -0.778 19.463 1.00 96.44 396 HIS A N 1
ATOM 3245 C CA . HIS A 1 396 ? -30.572 -2.157 19.896 1.00 96.44 396 HIS A CA 1
ATOM 3246 C C . HIS A 1 396 ? -29.283 -2.305 20.722 1.00 96.44 396 HIS A C 1
ATOM 3248 O O . HIS A 1 396 ? -28.721 -3.401 20.795 1.00 96.44 396 HIS A O 1
ATOM 3254 N N . VAL A 1 397 ? -28.802 -1.223 21.347 1.00 95.75 397 VAL A N 1
ATOM 3255 C CA . VAL A 1 397 ? -27.697 -1.282 22.318 1.00 95.75 397 VAL A CA 1
ATOM 3256 C C . VAL A 1 397 ? -28.142 -2.065 23.553 1.00 95.75 397 VAL A C 1
ATOM 3258 O O . VAL A 1 397 ? -29.188 -1.769 24.125 1.00 95.75 397 VAL A O 1
ATOM 3261 N N . GLN A 1 398 ? -27.321 -3.020 23.989 1.00 94.06 398 GLN A N 1
ATOM 3262 C CA . GLN A 1 398 ? -27.555 -3.789 25.213 1.00 94.06 398 GLN A CA 1
ATOM 3263 C C . GLN A 1 398 ? -26.698 -3.271 26.368 1.00 94.06 398 GLN A C 1
ATOM 3265 O O . GLN A 1 398 ? -27.220 -2.902 27.415 1.00 94.06 398 GLN A O 1
ATOM 3270 N N . GLU A 1 399 ? -25.382 -3.191 26.169 1.00 93.69 399 GLU A N 1
ATOM 3271 C CA . GLU A 1 399 ? -24.430 -2.789 27.204 1.00 93.69 399 GLU A CA 1
ATOM 3272 C C . GLU A 1 399 ? -23.429 -1.761 26.667 1.00 93.69 399 GLU A C 1
ATOM 3274 O O . GLU A 1 399 ? -23.179 -1.627 25.462 1.00 93.69 399 GLU A O 1
ATOM 3279 N N . THR A 1 400 ? -22.839 -1.009 27.593 1.00 90.69 400 THR A N 1
ATOM 3280 C CA . THR A 1 400 ? -21.859 0.037 27.300 1.00 90.69 400 THR A CA 1
ATOM 3281 C C . THR A 1 400 ? -20.544 -0.262 28.006 1.00 90.69 400 THR A C 1
ATOM 3283 O O . THR A 1 400 ? -20.491 -0.335 29.229 1.00 90.69 400 THR A O 1
ATOM 3286 N N . PHE A 1 401 ? -19.469 -0.365 27.224 1.00 87.06 401 PHE A N 1
ATOM 3287 C CA . PHE A 1 401 ? -18.108 -0.598 27.705 1.00 87.06 401 PHE A CA 1
ATOM 3288 C C . PHE A 1 401 ? -17.205 0.543 27.232 1.00 87.06 401 PHE A C 1
ATOM 3290 O O . PHE A 1 401 ? -16.594 0.478 26.162 1.00 87.06 401 PHE A O 1
ATOM 3297 N N . GLY A 1 402 ? -17.174 1.637 27.998 1.00 85.38 402 GLY A N 1
ATOM 3298 C CA . GLY A 1 402 ? -16.488 2.866 27.590 1.00 85.38 402 GLY A CA 1
ATOM 3299 C C . GLY A 1 402 ? -17.010 3.368 26.231 1.00 85.38 402 GLY A C 1
ATOM 3300 O O . GLY A 1 402 ? -18.206 3.655 26.114 1.00 85.38 402 GLY A O 1
ATOM 3301 N N . PRO A 1 403 ? -16.175 3.458 25.176 1.00 84.31 403 PRO A N 1
ATOM 3302 C CA . PRO A 1 403 ? -16.610 3.902 23.848 1.00 84.31 403 PRO A CA 1
ATOM 3303 C C . PRO A 1 403 ? -17.334 2.817 23.031 1.00 84.31 403 PRO A C 1
ATOM 3305 O O . PRO A 1 403 ? -17.937 3.126 22.002 1.00 84.31 403 PRO A O 1
ATOM 3308 N N . VAL A 1 404 ? -17.283 1.555 23.464 1.00 91.19 404 VAL A N 1
ATOM 3309 C CA . VAL A 1 404 ? -17.858 0.412 22.744 1.00 91.19 404 VAL A CA 1
ATOM 3310 C C . VAL A 1 404 ? -19.299 0.181 23.197 1.00 91.19 404 VAL A C 1
ATOM 3312 O O . VAL A 1 404 ? -19.627 0.323 24.378 1.00 91.19 404 VAL A O 1
ATOM 3315 N N . ARG A 1 405 ? -20.181 -0.151 22.256 1.00 95.31 405 ARG A N 1
ATOM 3316 C CA . ARG A 1 405 ? -21.553 -0.604 22.513 1.00 95.31 405 ARG A CA 1
ATOM 3317 C C . ARG A 1 405 ? -21.686 -2.054 22.083 1.00 95.31 405 ARG A C 1
ATOM 3319 O O . ARG A 1 405 ? -21.311 -2.369 20.954 1.00 95.31 405 ARG A O 1
ATOM 3326 N N . SER A 1 406 ? -22.196 -2.915 22.958 1.00 96.62 406 SER A N 1
ATOM 3327 C CA . SER A 1 406 ? -22.715 -4.216 22.531 1.00 96.62 406 SER A CA 1
ATOM 3328 C C . SER A 1 406 ? -24.122 -4.031 21.983 1.00 96.62 406 SER A C 1
ATOM 3330 O O . SER A 1 406 ? -24.876 -3.176 22.454 1.00 96.62 406 SER A O 1
ATOM 3332 N N . VAL A 1 407 ? -24.453 -4.794 20.949 1.00 96.44 407 VAL A N 1
ATOM 3333 C CA . VAL A 1 407 ? -25.763 -4.746 20.303 1.00 96.44 407 VAL A CA 1
ATOM 3334 C C . VAL A 1 407 ? -26.380 -6.131 20.260 1.00 96.44 407 VAL A C 1
ATOM 3336 O O . VAL A 1 407 ? -25.671 -7.134 20.334 1.00 96.44 407 VAL A O 1
ATOM 3339 N N . LEU A 1 408 ? -27.701 -6.179 20.103 1.00 95.38 408 LEU A N 1
ATOM 3340 C CA . LEU A 1 408 ? -28.409 -7.433 19.876 1.00 95.38 408 LEU A CA 1
ATOM 3341 C C . LEU A 1 408 ? -27.781 -8.187 18.675 1.00 95.38 408 LEU A C 1
ATOM 3343 O O . LEU A 1 408 ? -27.600 -7.587 17.615 1.00 95.38 408 LEU A O 1
ATOM 3347 N N . PRO A 1 409 ? -27.453 -9.485 18.780 1.00 94.06 409 PRO A N 1
ATOM 3348 C CA . PRO A 1 409 ? -26.857 -10.234 17.675 1.00 94.06 409 PRO A CA 1
ATOM 3349 C C . PRO A 1 409 ? -27.910 -10.534 16.598 1.00 94.06 409 PRO A C 1
ATOM 3351 O O . PRO A 1 409 ? -28.513 -11.604 16.573 1.00 94.06 409 PRO A O 1
ATOM 3354 N N . HIS A 1 410 ? -28.168 -9.551 15.732 1.00 95.19 410 HIS A N 1
ATOM 3355 C CA . HIS A 1 410 ? -29.238 -9.596 14.733 1.00 95.19 410 HIS A CA 1
ATOM 3356 C C . HIS A 1 410 ? -28.754 -9.338 13.302 1.00 95.19 410 HIS A C 1
ATOM 3358 O O . HIS A 1 410 ? -29.203 -9.992 12.364 1.00 95.19 410 HIS A O 1
ATOM 3364 N N . LEU A 1 411 ? -27.843 -8.382 13.109 1.00 97.25 411 LEU A N 1
ATOM 3365 C CA . LEU A 1 411 ? -27.391 -8.025 11.767 1.00 97.25 411 LEU A CA 1
ATOM 3366 C C . LEU A 1 411 ? -26.349 -9.019 11.256 1.00 97.25 411 LEU A C 1
ATOM 3368 O O . LEU A 1 411 ? -25.279 -9.139 11.853 1.00 97.25 411 LEU A O 1
ATOM 3372 N N . VAL A 1 412 ? -26.640 -9.673 10.129 1.00 97.94 412 VAL A N 1
ATOM 3373 C CA . VAL A 1 412 ? -25.694 -10.530 9.402 1.00 97.94 412 VAL A CA 1
ATOM 3374 C C . VAL A 1 412 ? -25.082 -9.755 8.239 1.00 97.94 412 VAL A C 1
ATOM 3376 O O . VAL A 1 412 ? -25.787 -9.196 7.397 1.00 97.94 412 VAL A O 1
ATOM 3379 N N . MET A 1 413 ? -23.757 -9.722 8.183 1.00 97.88 413 MET A N 1
ATOM 3380 C CA . MET A 1 413 ? -22.987 -9.047 7.143 1.00 97.88 413 MET A CA 1
ATOM 3381 C C . MET A 1 413 ? -22.092 -10.054 6.433 1.00 97.88 413 MET A C 1
ATOM 3383 O O . MET A 1 413 ? -21.455 -10.882 7.080 1.00 97.88 413 MET A O 1
ATOM 3387 N N . GLU A 1 414 ? -22.003 -9.947 5.111 1.00 97.38 414 GLU A N 1
ATOM 3388 C CA . GLU A 1 414 ? -21.006 -10.683 4.338 1.00 97.38 414 GLU A CA 1
ATOM 3389 C C . GLU A 1 414 ? -19.673 -9.937 4.451 1.00 97.38 414 GLU A C 1
ATOM 3391 O O . GLU A 1 414 ? -19.565 -8.772 4.054 1.00 97.38 414 GLU A O 1
ATOM 3396 N N . ILE A 1 415 ? -18.664 -10.585 5.030 1.00 97.62 415 ILE A N 1
ATOM 3397 C CA . ILE A 1 415 ? -17.344 -10.010 5.286 1.00 97.62 415 ILE A CA 1
ATOM 3398 C C . ILE A 1 415 ? -16.331 -10.643 4.340 1.00 97.62 415 ILE A C 1
ATOM 3400 O O . ILE A 1 415 ? -16.087 -11.845 4.409 1.00 97.62 415 ILE A O 1
ATOM 3404 N N . ALA A 1 416 ? -15.706 -9.822 3.496 1.00 93.62 416 ALA A N 1
ATOM 3405 C CA . ALA A 1 416 ? -14.610 -10.243 2.630 1.00 93.62 416 ALA A CA 1
ATOM 3406 C C . ALA A 1 416 ? -13.254 -9.972 3.285 1.00 93.62 416 ALA A C 1
ATOM 3408 O O . ALA A 1 416 ? -13.050 -8.903 3.866 1.00 93.62 416 ALA A O 1
ATOM 3409 N N . PHE A 1 417 ? -12.306 -10.891 3.130 1.00 91.75 417 PHE A N 1
ATOM 3410 C CA . PHE A 1 417 ? -10.930 -10.759 3.610 1.00 91.75 417 PHE A CA 1
ATOM 3411 C C . PHE A 1 417 ? -9.952 -11.457 2.660 1.00 91.75 417 PHE A C 1
ATOM 3413 O O . PHE A 1 417 ? -10.315 -12.360 1.912 1.00 91.75 417 PHE A O 1
ATOM 3420 N N . GLU A 1 418 ? -8.702 -11.001 2.648 1.00 84.31 418 GLU A N 1
ATOM 3421 C CA . GLU A 1 418 ? -7.703 -11.487 1.684 1.00 84.31 418 GLU A CA 1
ATOM 3422 C C . GLU A 1 418 ? -7.007 -12.769 2.138 1.00 84.31 418 GLU A C 1
ATOM 3424 O O . GLU A 1 418 ? -6.596 -13.575 1.313 1.00 84.31 418 GLU A O 1
ATOM 3429 N N . ASN A 1 419 ? -6.835 -12.947 3.447 1.00 82.94 419 ASN A N 1
ATOM 3430 C CA . ASN A 1 419 ? -6.151 -14.105 4.009 1.00 82.94 419 ASN A CA 1
ATOM 3431 C C . ASN A 1 419 ? -6.611 -14.353 5.451 1.00 82.94 419 ASN A C 1
ATOM 3433 O O . ASN A 1 419 ? -7.095 -13.427 6.114 1.00 82.94 419 ASN A O 1
ATOM 3437 N N . VAL A 1 420 ? -6.426 -15.576 5.939 1.00 89.06 420 VAL A N 1
ATOM 3438 C CA . VAL A 1 420 ? -6.697 -16.013 7.307 1.00 89.06 420 VAL A CA 1
ATOM 3439 C C . VAL A 1 420 ? -5.524 -16.857 7.814 1.00 89.06 420 VAL A C 1
ATOM 3441 O O . VAL A 1 420 ? -4.999 -17.700 7.105 1.00 89.06 420 VAL A O 1
ATOM 3444 N N . GLN A 1 421 ? -5.081 -16.613 9.045 1.00 86.69 421 GLN A N 1
ATOM 3445 C CA . GLN A 1 421 ? -3.950 -17.326 9.648 1.00 86.69 421 GLN A CA 1
ATOM 3446 C C . GLN A 1 421 ? -4.184 -17.584 11.137 1.00 86.69 421 GLN A C 1
ATOM 3448 O O . GLN A 1 421 ? -4.929 -16.850 11.789 1.00 86.69 421 GLN A O 1
ATOM 3453 N N . LEU A 1 422 ? -3.501 -18.584 11.696 1.00 87.44 422 LEU A N 1
ATOM 3454 C CA . LEU A 1 422 ? -3.521 -18.862 13.135 1.00 87.44 422 LEU A CA 1
ATOM 3455 C C . LEU A 1 422 ? -2.964 -17.679 13.939 1.00 87.44 422 LEU A C 1
ATOM 3457 O O . LEU A 1 422 ? -1.946 -17.081 13.587 1.00 87.44 422 LEU A O 1
ATOM 3461 N N . SER A 1 423 ? -3.633 -17.333 15.040 1.00 88.81 423 SER A N 1
ATOM 3462 C CA . SER A 1 423 ? -3.231 -16.230 15.913 1.00 88.81 423 SER A CA 1
ATOM 3463 C C . SER A 1 423 ? -3.614 -16.480 17.364 1.00 88.81 423 SER A C 1
ATOM 3465 O O . SER A 1 423 ? -4.784 -16.620 17.704 1.00 88.81 423 SER A O 1
ATOM 3467 N N . THR A 1 424 ? -2.623 -16.412 18.251 1.00 88.81 424 THR A N 1
ATOM 3468 C CA . THR A 1 424 ? -2.814 -16.485 19.709 1.00 88.81 424 THR A CA 1
ATOM 3469 C C . THR A 1 424 ? -3.363 -15.188 20.310 1.00 88.81 424 THR A C 1
ATOM 3471 O O . THR A 1 424 ? -3.714 -15.154 21.486 1.00 88.81 424 THR A O 1
ATOM 3474 N N . ARG A 1 425 ? -3.431 -14.098 19.530 1.00 88.88 425 ARG A N 1
ATOM 3475 C CA . ARG A 1 425 ? -3.880 -12.775 20.002 1.00 88.88 425 ARG A CA 1
ATOM 3476 C C . ARG A 1 425 ? -5.395 -12.586 19.953 1.00 88.88 425 ARG A C 1
ATOM 3478 O O . ARG A 1 425 ? -5.903 -11.662 20.585 1.00 88.88 425 ARG A O 1
ATOM 3485 N N . HIS A 1 426 ? -6.109 -13.404 19.184 1.00 89.75 426 HIS A N 1
ATOM 3486 C CA . HIS A 1 426 ? -7.556 -13.286 19.007 1.00 89.75 426 HIS A CA 1
ATOM 3487 C C . HIS A 1 426 ? -8.269 -14.458 19.672 1.00 89.75 426 HIS A C 1
ATOM 3489 O O . HIS A 1 426 ? -7.808 -15.591 19.590 1.00 89.75 426 HIS A O 1
ATOM 3495 N N . LYS A 1 427 ? -9.421 -14.193 20.303 1.00 88.31 427 LYS A N 1
ATOM 3496 C CA . LYS A 1 427 ? -10.206 -15.222 21.009 1.00 88.31 427 LYS A CA 1
ATOM 3497 C C . LYS A 1 427 ? -10.637 -16.376 20.099 1.00 88.31 427 LYS A C 1
ATOM 3499 O O . LYS A 1 427 ? -10.695 -17.505 20.556 1.00 88.31 427 LYS A O 1
ATOM 3504 N N . CYS A 1 428 ? -10.895 -16.096 18.823 1.00 90.75 428 CYS A N 1
ATOM 3505 C CA . CYS A 1 428 ? -11.228 -17.103 17.814 1.00 90.75 428 CYS A CA 1
ATOM 3506 C C . CYS A 1 428 ? -10.029 -17.953 17.349 1.00 90.75 428 CYS A C 1
ATOM 3508 O O . CYS A 1 428 ? -10.202 -18.837 16.516 1.00 90.75 428 CYS A O 1
ATOM 3510 N N . GLY A 1 429 ? -8.809 -17.674 17.825 1.00 92.38 429 GLY A N 1
ATOM 3511 C CA . GLY A 1 429 ? -7.594 -18.383 17.415 1.00 92.38 429 GLY A CA 1
ATOM 3512 C C . GLY A 1 429 ? -7.098 -18.046 16.003 1.00 92.38 429 GLY A C 1
ATOM 3513 O O . GLY A 1 429 ? -6.132 -18.650 15.538 1.00 92.38 429 GLY A O 1
ATOM 3514 N N . LEU A 1 430 ? -7.734 -17.091 15.315 1.00 93.44 430 LEU A N 1
ATOM 3515 C CA . LEU A 1 430 ? -7.470 -16.741 13.918 1.00 93.44 430 LEU A CA 1
ATOM 3516 C C . LEU A 1 430 ? -7.351 -15.222 13.730 1.00 93.44 430 LEU A C 1
ATOM 3518 O O . LEU A 1 430 ? -7.934 -14.434 14.472 1.00 93.44 430 LEU A O 1
ATOM 3522 N N . ALA A 1 431 ? -6.579 -14.799 12.732 1.00 91.88 431 ALA A N 1
ATOM 3523 C CA . ALA A 1 431 ? -6.466 -13.414 12.286 1.00 91.88 431 ALA A CA 1
ATOM 3524 C C . ALA A 1 431 ? -6.802 -13.324 10.797 1.00 91.88 431 ALA A C 1
ATOM 3526 O O . ALA A 1 431 ? -6.186 -14.018 9.991 1.00 91.88 431 ALA A O 1
ATOM 3527 N N . VAL A 1 432 ? -7.726 -12.431 10.434 1.00 92.62 432 VAL A N 1
ATOM 3528 C CA . VAL A 1 432 ? -8.065 -12.132 9.034 1.00 92.62 432 VAL A CA 1
ATOM 3529 C C . VAL A 1 432 ? -7.406 -10.835 8.559 1.00 92.62 432 VAL A C 1
ATOM 3531 O O . VAL A 1 432 ? -7.266 -9.877 9.327 1.00 92.62 432 VAL A O 1
ATOM 3534 N N . ARG A 1 433 ? -7.002 -10.785 7.284 1.00 88.25 433 ARG A N 1
ATOM 3535 C CA . ARG A 1 433 ? -6.351 -9.616 6.667 1.00 88.25 433 ARG A CA 1
ATOM 3536 C C . ARG A 1 433 ? -7.349 -8.783 5.857 1.00 88.25 433 ARG A C 1
ATOM 3538 O O . ARG A 1 433 ? -8.062 -9.312 5.011 1.00 88.25 433 ARG A O 1
ATOM 3545 N N . PHE A 1 434 ? -7.353 -7.472 6.110 1.00 88.62 434 PHE A N 1
ATOM 3546 C CA . PHE A 1 434 ? -8.210 -6.473 5.452 1.00 88.62 434 PHE A CA 1
ATOM 3547 C C . PHE A 1 434 ? -9.702 -6.849 5.374 1.00 88.62 434 PHE A C 1
ATOM 3549 O O . PHE A 1 434 ? -10.288 -6.809 4.288 1.00 88.62 434 PHE A O 1
ATOM 3556 N N . PRO A 1 435 ? -10.334 -7.190 6.515 1.00 94.88 435 PRO A N 1
ATOM 3557 C CA . PRO A 1 435 ? -11.769 -7.424 6.542 1.00 94.88 435 PRO A CA 1
ATOM 3558 C C . PRO A 1 435 ? -12.525 -6.165 6.103 1.00 94.88 435 PRO A C 1
ATOM 3560 O O . PRO A 1 435 ? -12.297 -5.065 6.617 1.00 94.88 435 PRO A O 1
ATOM 3563 N N . ARG A 1 436 ? -13.448 -6.336 5.161 1.00 95.31 436 ARG A N 1
ATOM 3564 C CA . ARG A 1 436 ? -14.361 -5.293 4.685 1.00 95.31 436 ARG A CA 1
ATOM 3565 C C . ARG A 1 436 ? -15.765 -5.854 4.551 1.00 95.31 436 ARG A C 1
ATOM 3567 O O . ARG A 1 436 ? -15.935 -7.041 4.278 1.00 95.31 436 ARG A O 1
ATOM 3574 N N . ILE A 1 437 ? -16.758 -4.994 4.706 1.00 97.19 437 ILE A N 1
ATOM 3575 C CA . ILE A 1 437 ? -18.154 -5.381 4.524 1.00 97.19 437 ILE A CA 1
ATOM 3576 C C . ILE A 1 437 ? -18.439 -5.404 3.021 1.00 97.19 437 ILE A C 1
ATOM 3578 O O . ILE A 1 437 ? -18.172 -4.429 2.327 1.00 97.19 437 ILE A O 1
ATOM 3582 N N . VAL A 1 438 ? -18.932 -6.524 2.501 1.00 93.19 438 VAL A N 1
ATOM 3583 C CA . VAL A 1 438 ? -19.383 -6.622 1.105 1.00 93.19 438 VAL A CA 1
ATOM 3584 C C . VAL A 1 438 ? -20.792 -6.066 0.997 1.00 93.19 438 VAL A C 1
ATOM 3586 O O . VAL A 1 438 ? -21.068 -5.232 0.143 1.00 93.19 438 VAL A O 1
ATOM 3589 N N . ARG A 1 439 ? -21.677 -6.543 1.877 1.00 93.12 439 ARG A N 1
ATOM 3590 C CA . ARG A 1 439 ? -23.084 -6.150 1.935 1.00 93.12 439 ARG A CA 1
ATOM 3591 C C . ARG A 1 439 ? -23.732 -6.621 3.229 1.00 93.12 439 ARG A C 1
ATOM 3593 O O . ARG A 1 439 ? -23.273 -7.571 3.867 1.00 93.12 439 ARG A O 1
ATOM 3600 N N . TRP A 1 440 ? -24.864 -6.011 3.550 1.00 94.12 440 TRP A N 1
ATOM 3601 C CA . TRP A 1 440 ? -25.793 -6.540 4.539 1.00 94.12 440 TRP A CA 1
ATOM 3602 C C . TRP A 1 440 ? -26.604 -7.693 3.944 1.00 94.12 440 TRP A C 1
ATOM 3604 O O . TRP A 1 440 ? -27.346 -7.519 2.976 1.00 94.12 440 TRP A O 1
ATOM 3614 N N . ARG A 1 441 ? -26.490 -8.874 4.556 1.00 94.75 441 ARG A N 1
ATOM 3615 C CA . ARG A 1 441 ? -27.292 -10.064 4.254 1.00 94.75 441 ARG A CA 1
ATOM 3616 C C . ARG A 1 441 ? -28.676 -9.971 4.886 1.00 94.75 441 ARG A C 1
ATOM 3618 O O . ARG A 1 441 ? -28.991 -10.679 5.836 1.00 94.75 441 ARG A O 1
ATOM 3625 N N . LYS A 1 442 ? -29.510 -9.071 4.354 1.00 92.62 442 LYS A N 1
ATOM 3626 C CA . LYS A 1 442 ? -30.922 -8.911 4.765 1.00 92.62 442 LYS A CA 1
ATOM 3627 C C . LYS A 1 442 ? -31.749 -10.188 4.531 1.00 92.62 442 LYS A C 1
ATOM 3629 O O . LYS A 1 442 ? -32.835 -10.321 5.077 1.00 92.62 442 LYS A O 1
ATOM 3634 N N . ASP A 1 443 ? -31.223 -11.109 3.726 1.00 91.56 443 ASP A N 1
ATOM 3635 C CA . ASP A 1 443 ? -31.771 -12.429 3.429 1.00 91.56 443 ASP A CA 1
ATOM 3636 C C . ASP A 1 443 ? -31.455 -13.505 4.485 1.00 91.56 443 ASP A C 1
ATOM 3638 O O . ASP A 1 443 ? -32.023 -14.590 4.404 1.00 91.56 443 ASP A O 1
ATOM 3642 N N . LYS A 1 444 ? -30.571 -13.239 5.458 1.00 93.38 444 LYS A N 1
ATOM 3643 C CA . LYS A 1 444 ? -30.135 -14.225 6.460 1.00 93.38 444 LYS A CA 1
ATOM 3644 C C . LYS A 1 444 ? -30.541 -13.848 7.879 1.00 93.38 444 LYS A C 1
ATOM 3646 O O . LYS A 1 444 ? -30.381 -12.699 8.291 1.00 93.38 444 LYS A O 1
ATOM 3651 N N . ALA A 1 445 ? -30.985 -14.840 8.652 1.00 94.38 445 ALA A N 1
ATOM 3652 C CA . ALA A 1 445 ? -31.124 -14.698 10.096 1.00 94.38 445 ALA A CA 1
ATOM 3653 C C . ALA A 1 445 ? -29.765 -14.918 10.792 1.00 94.38 445 ALA A C 1
ATOM 3655 O O . ALA A 1 445 ? -28.882 -15.567 10.228 1.00 94.38 445 ALA A O 1
ATOM 3656 N N . PRO A 1 446 ? -29.576 -14.443 12.040 1.00 93.81 446 PRO A N 1
ATOM 3657 C CA . PRO A 1 446 ? -28.332 -14.643 12.787 1.00 93.81 446 PRO A CA 1
ATOM 3658 C C . PRO A 1 446 ? -27.896 -16.100 12.874 1.00 93.81 446 PRO A C 1
ATOM 3660 O O . PRO A 1 446 ? -26.708 -16.368 12.761 1.00 93.81 446 PRO A O 1
ATOM 3663 N N . GLY A 1 447 ? -28.839 -17.033 13.041 1.00 93.25 447 GLY A N 1
ATOM 3664 C CA . GLY A 1 447 ? -28.552 -18.469 13.107 1.00 93.25 447 GLY A CA 1
ATOM 3665 C C . GLY A 1 447 ? -28.013 -19.070 11.803 1.00 93.25 447 GLY A C 1
ATOM 3666 O O . GLY A 1 447 ? -27.393 -20.123 11.857 1.00 93.25 447 GLY A O 1
ATOM 3667 N N . ASP A 1 448 ? -28.189 -18.388 10.665 1.00 93.75 448 ASP A N 1
ATOM 3668 C CA . ASP A 1 448 ? -27.693 -18.812 9.343 1.00 93.75 448 ASP A CA 1
ATOM 3669 C C . ASP A 1 448 ? -26.311 -18.215 9.005 1.00 93.75 448 ASP A C 1
ATOM 3671 O O . ASP A 1 448 ? -25.800 -18.363 7.882 1.00 93.75 448 ASP A O 1
ATOM 3675 N N . ALA A 1 449 ? -25.734 -17.459 9.944 1.00 96.19 449 ALA A N 1
ATOM 3676 C CA . ALA A 1 449 ? -24.366 -16.974 9.853 1.00 96.19 449 ALA A CA 1
ATOM 3677 C C . ALA A 1 449 ? -23.376 -18.129 10.046 1.00 96.19 449 ALA A C 1
ATOM 3679 O O . ALA A 1 449 ? -23.682 -19.151 10.657 1.00 96.19 449 ALA A O 1
ATOM 3680 N N . ASN A 1 450 ? -22.167 -17.955 9.526 1.00 97.62 450 ASN A N 1
ATOM 3681 C CA . ASN A 1 450 ? -21.148 -18.989 9.559 1.00 97.62 450 ASN A CA 1
ATOM 3682 C C . ASN A 1 450 ? -20.644 -19.294 10.974 1.00 97.62 450 ASN A C 1
ATOM 3684 O O . ASN A 1 450 ? -20.680 -18.469 11.897 1.00 97.62 450 ASN A O 1
ATOM 3688 N N . HIS A 1 451 ? -20.102 -20.499 11.102 1.00 97.50 451 HIS A N 1
ATOM 3689 C CA . HIS A 1 451 ? -19.459 -20.986 12.306 1.00 97.50 451 HIS A CA 1
ATOM 3690 C C . HIS A 1 451 ? -17.952 -20.725 12.280 1.00 97.50 451 HIS A C 1
ATOM 3692 O O . HIS A 1 451 ? -17.329 -20.601 11.225 1.00 97.50 451 HIS A O 1
ATOM 3698 N N . LEU A 1 452 ? -17.328 -20.701 13.459 1.00 95.88 452 LEU A N 1
ATOM 3699 C CA . LEU A 1 452 ? -15.875 -20.570 13.578 1.00 95.88 452 LEU A CA 1
ATOM 3700 C C . LEU A 1 452 ? -15.133 -21.696 12.833 1.00 95.88 452 LEU A C 1
ATOM 3702 O O . LEU A 1 452 ? -14.057 -21.470 12.280 1.00 95.88 452 LEU A O 1
ATOM 3706 N N . GLN A 1 453 ? -15.733 -22.886 12.760 1.00 94.44 453 GLN A N 1
ATOM 3707 C CA . GLN A 1 453 ? -15.196 -24.015 12.004 1.00 94.44 453 GLN A CA 1
ATOM 3708 C C . GLN A 1 453 ? -15.077 -23.718 10.500 1.00 94.44 453 GLN A C 1
ATOM 3710 O O . GLN A 1 453 ? -14.104 -24.148 9.882 1.00 94.44 453 GLN A O 1
ATOM 3715 N N . ASP A 1 454 ? -15.997 -22.943 9.916 1.00 94.31 454 ASP A N 1
ATOM 3716 C CA . ASP A 1 454 ? -15.922 -22.544 8.504 1.00 94.31 454 ASP A CA 1
ATOM 3717 C C . ASP A 1 454 ? -14.660 -21.707 8.254 1.00 94.31 454 ASP A C 1
ATOM 3719 O O . ASP A 1 454 ? -13.911 -21.942 7.306 1.00 94.31 454 ASP A O 1
ATOM 3723 N N . LEU A 1 455 ? -14.358 -20.776 9.167 1.00 93.44 455 LEU A N 1
ATOM 3724 C CA . LEU A 1 455 ? -13.152 -19.952 9.093 1.00 93.44 455 LEU A CA 1
ATOM 3725 C C . LEU A 1 455 ? -11.869 -20.780 9.289 1.00 93.44 455 LEU A C 1
ATOM 3727 O O . LEU A 1 455 ? -10.862 -20.519 8.633 1.00 93.44 455 LEU A O 1
ATOM 3731 N N . GLN A 1 456 ? -11.899 -21.796 10.156 1.00 91.94 456 GLN A N 1
ATOM 3732 C CA . GLN A 1 456 ? -10.779 -22.727 10.341 1.00 91.94 456 GLN A CA 1
ATOM 3733 C C . GLN A 1 456 ? -10.518 -23.570 9.088 1.00 91.94 456 GLN A C 1
ATOM 3735 O O . GLN A 1 456 ? -9.361 -23.795 8.740 1.00 91.94 456 GLN A O 1
ATOM 3740 N N . GLN A 1 457 ? -11.568 -24.008 8.388 1.00 89.62 457 GLN A N 1
ATOM 3741 C CA . GLN A 1 457 ? -11.424 -24.728 7.120 1.00 89.62 457 GLN A CA 1
ATOM 3742 C C . GLN A 1 457 ? -10.792 -23.847 6.041 1.00 89.62 457 GLN A C 1
ATOM 3744 O O . GLN A 1 457 ? -9.954 -24.327 5.280 1.00 89.62 457 GLN A O 1
ATOM 3749 N N . LEU A 1 458 ? -11.145 -22.558 5.994 1.00 87.00 458 LEU A N 1
ATOM 3750 C CA . LEU A 1 458 ? -10.489 -21.601 5.100 1.00 87.00 458 LEU A CA 1
ATOM 3751 C C . LEU A 1 458 ? -8.998 -21.455 5.437 1.00 87.00 458 LEU A C 1
ATOM 3753 O O . LEU A 1 458 ? -8.179 -21.493 4.526 1.00 87.00 458 LEU A O 1
ATOM 3757 N N . ALA A 1 459 ? -8.644 -21.405 6.726 1.00 84.06 459 ALA A N 1
ATOM 3758 C CA . ALA A 1 459 ? -7.255 -21.321 7.192 1.00 84.06 459 ALA A CA 1
ATOM 3759 C C . ALA A 1 459 ? -6.395 -22.559 6.890 1.00 84.06 459 ALA A C 1
ATOM 3761 O O . ALA A 1 459 ? -5.173 -22.474 6.910 1.00 84.06 459 ALA A O 1
ATOM 3762 N N . GLN A 1 460 ? -7.014 -23.716 6.646 1.00 78.12 460 GLN A N 1
ATOM 3763 C CA . GLN A 1 460 ? -6.312 -24.940 6.239 1.00 78.12 460 GLN A CA 1
ATOM 3764 C C . GLN A 1 460 ? -6.094 -25.024 4.722 1.00 78.12 460 GLN A C 1
ATOM 3766 O O . GLN A 1 460 ? -5.290 -25.837 4.270 1.00 78.12 460 GLN A O 1
ATOM 3771 N N . ARG A 1 461 ? -6.845 -24.238 3.939 1.00 67.31 461 ARG A N 1
ATOM 3772 C CA . ARG A 1 461 ? -6.767 -24.187 2.468 1.00 67.31 461 ARG A CA 1
ATOM 3773 C C . ARG A 1 461 ? -5.883 -23.046 1.960 1.00 67.31 461 ARG A C 1
ATOM 3775 O O . ARG A 1 461 ? -5.417 -23.120 0.827 1.00 67.31 461 ARG A O 1
ATOM 3782 N N . SER A 1 462 ? -5.730 -21.995 2.765 1.00 57.69 462 SER A N 1
ATOM 3783 C CA . SER A 1 462 ? -4.810 -20.866 2.572 1.00 57.69 462 SER A CA 1
ATOM 3784 C C . SER A 1 462 ? -3.389 -21.231 2.969 1.00 57.69 462 SER A C 1
ATOM 3786 O O . SER A 1 462 ? -2.467 -20.810 2.240 1.00 57.69 462 SER A O 1
#

Mean predicted aligned error: 9.98 Å

Solvent-accessible surface area (backbone atoms only — not comparable to full-atom values): 25582 Å² total; per-residue (Å²): 106,73,66,56,56,48,29,70,71,69,62,37,67,32,61,43,49,48,71,67,56,61,82,52,80,64,60,81,91,74,55,71,66,58,53,53,52,52,54,58,52,51,72,75,47,52,73,68,55,41,48,58,50,47,69,69,42,56,30,22,41,55,68,71,60,38,31,54,50,38,18,56,74,70,70,63,64,77,83,82,78,44,75,63,53,51,31,48,52,52,17,67,76,61,73,45,57,46,51,50,42,34,56,64,56,44,85,88,65,62,98,44,72,69,52,47,53,62,54,64,48,86,80,49,76,77,45,56,73,77,46,75,74,74,65,61,40,62,37,79,59,54,82,89,64,63,67,99,62,62,51,85,50,40,48,32,32,74,26,67,54,55,47,51,29,35,44,37,30,42,99,80,48,75,48,42,30,34,79,80,59,40,75,47,77,69,58,49,57,67,49,55,60,69,51,62,82,51,89,69,30,36,29,33,38,26,34,38,32,23,38,55,97,94,42,55,44,61,48,73,61,36,53,73,43,75,83,39,77,75,77,52,74,68,54,49,71,74,52,30,57,30,37,34,31,71,45,37,43,28,51,71,86,42,76,36,38,85,42,33,35,53,60,33,46,54,49,46,53,49,57,33,55,76,67,70,35,77,83,68,68,36,57,38,67,58,65,71,59,88,53,88,40,71,67,49,46,48,53,51,23,71,48,15,57,84,61,55,20,53,7,28,29,42,30,36,31,78,30,45,60,46,76,41,88,45,83,78,46,29,31,37,36,61,53,80,60,50,71,46,41,25,27,40,39,36,38,22,54,34,63,72,98,38,43,92,38,52,48,39,35,31,28,18,24,42,47,100,91,40,73,40,57,55,48,64,34,67,48,60,68,53,79,66,55,41,52,56,50,30,56,50,46,72,78,37,57,74,49,77,60,86,76,37,32,35,38,60,72,51,53,27,32,33,35,32,24,75,48,51,41,84,27,92,88,35,91,60,43,38,43,64,38,76,46,26,39,69,46,75,36,85,90,45,56,48,88,73,35,39,39,48,63,61,58,52,55,50,40,75,73,100

Foldseek 3Di:
DVLVVQCLQVVDDLVSCLVPQAADAADDDDDPVVLVVVVVVLVVDDPVVNVVCCNVHLNRHDSVVSSVSSCVNVVNPPPVDDPLNVLVVLCVVLVNDSLLLQQLVPDPQDDDPVSVCVSSDPPSPVVVQAGDAFAFDAAADDVVVPPPDFLVQWFKFFAADFWKWKWWADPLDTWIATNSSHTQPQLAVQLRVVCSPPPKGWIFIWGKFFDDDQATDAHVLVVVRRVDNHDDPVSCVVGPIATATAFTQDIRRDGCLQAFRLVRVVVLCVSCVVVVNDPDGRYYYTDTDDDRGVVRLVVQQVCSVVRNTQGMKIAGRRDGRDRPHDYDGIYDHGDFFDKFKWWWFKWFADHDPRNVFTQWTWTFFDDPNDTFTADIARAQDDPVVRVVVRVQQVVAFDDDDPRMTTGDRWWIFIWTFHAKEADPVGPLRIHTHHIYTNDTPPVDGSVRGHHSVVSVVRRVVD

Secondary structure (DSSP, 8-state):
-HHHHHHHHH--HHHHHHHHSPP-SPPPP--HHHHHHHHHHHHHS-HHHHHHHHHHHGGGS-HHHHHHHHHHHTT----S--HHHHHHHHHHHH---HHHHHHHTSSS----HHHHHHHH-S-GGGGGGGPPPPPP--EEP-GGG--SS-GGGEEEEEEESSEEEEEEEETTEEEEEETTTEE-TTS-HHHHHHHHT----EEEEEEEEEEETTEEPPHHHHHHHHT-SS--HHHHHHS-EEEEEEEEEEETTEE-TTS-HHHHHHHHHHHHHHTT-SS-SSEEEPPEEP-SSHHHHHHHHHTTGGGTEEEEEEEETT-----SS-SSSEEEEEPPPEEEEEEEEEEEE-SGGGTTSEEEEEEEEEETTEEEEEEEE--S--HHHHHHHHHHHHHSEEEEETTEEEE-TT-EEEEEESEEEE-TTSTTSEEEES-EEEEE-TT--GGGSPBHHHHHHHHHH-

Nearest PDB structures (foldseek):
  3rr5-assembly1_A  TM=4.672E-01  e=6.753E-37  Thermococcus sp. 1519
  3gde-assembly1_A  TM=5.079E-01  e=5.606E-33  Archaeoglobus fulgidus
  2cfm-assembly1_A  TM=4.438E-01  e=4.387E-35  Pyrococcus furiosus
  6wbo-assembly1_A  TM=4.213E-01  e=6.888E-35  Thermococcus gammatolerans
  4eq5-assembly1_A  TM=4.659E-01  e=7.360E-34  Thermococcus sibiricus MM 739

Radius of gyration: 26.76 Å; Cα contacts (8 Å, |Δi|>4): 794; chains: 1; bounding box: 61×65×64 Å

Sequence (462 aa):
WLFEECYAWVGDLAETLNALIPEQTAMAEQSLSSWIDQLDELRRMTDLEKQNKLDAWLPRVAREDRFVLLKLFTGTFRVGVSKGLMIRAISEFTSLPKAAIADRLAGDWKPSSESFDRLVSSDWRQDSDSQPYPFALAHPWEETSNPSESVADYSIEWKWDGIRAQLIRRKGDVTFWSRGEERLDGRFPELESSVNSWADSFVLDGEILAWKEENPLPFNELQKRIQRKTLTKKLIQQVPVQFIAFDILEHQGRDLRCSPLSERRALLESLFRAKEILDKGPIRYSHTAVARDWNEVRTLRDSATHRGAEGVMLKRLDANYPSGRVRGPWWKWKVDPYTIDAVLLYAQRGHGRRASLYTDYTFGLWDQGVLVPFAKAYSGLTDQEIREVDQWIRMHVQETFGPVRSVLPHLVMEIAFENVQLSTRHKCGLAVRFPRIVRWRKDKAPGDANHLQDLQQLAQRS

pLDDT: mean 88.43, std 8.09, range [53.31, 98.31]